Protein AF-A0A7M3ZG37-F1 (afdb_monomer)

Solvent-accessible surface area (backbone atoms only — not comparable to full-atom values): 33405 Å² total; per-residue (Å²): 133,87,87,69,55,75,69,50,52,61,62,51,55,58,73,56,92,77,88,82,89,72,66,91,90,73,46,63,70,58,38,52,31,49,32,54,51,47,47,40,56,38,52,80,35,40,46,64,75,76,45,69,84,52,91,67,77,78,78,90,69,91,80,76,46,94,49,56,78,90,43,30,73,52,75,81,70,50,61,30,46,54,47,62,26,38,39,34,35,22,90,36,67,64,54,15,50,52,49,50,50,52,34,50,55,52,52,69,24,54,28,39,52,84,62,56,94,82,48,82,69,52,41,59,40,86,74,42,87,31,64,25,40,47,46,45,50,58,48,42,45,78,71,24,50,55,25,23,61,67,59,46,50,48,61,67,32,63,89,47,40,88,82,47,53,89,64,89,53,84,43,73,55,54,78,83,51,51,65,55,48,52,53,49,20,52,54,49,60,71,64,47,82,48,55,65,50,28,50,77,53,42,41,84,65,67,41,64,60,31,53,52,28,45,54,50,41,20,61,76,54,76,29,62,69,52,33,46,57,52,52,50,56,43,63,77,38,43,70,58,54,52,49,50,54,49,52,52,39,56,46,17,56,75,70,74,50,80,51,89,81,79,60,61,56,66,64,64,59,57,53,48,63,62,37,74,87,44,51,89,54,44,57,65,52,48,53,54,45,45,53,37,45,35,56,36,44,46,55,43,60,81,42,30,79,74,34,28,56,76,42,37,79,90,52,72,47,7,31,43,50,38,47,45,48,63,45,70,47,78,79,60,89,51,71,64,54,38,31,35,50,53,38,51,47,52,57,48,44,31,36,74,76,34,66,78,46,86,73,46,70,36,24,70,76,32,40,71,76,64,70,88,57,41,74,88,51,45,54,33,52,59,55,78,86,73,69,74,55,78,91,50,46,66,60,48,53,52,40,40,51,54,18,23,50,31,22,46,53,46,32,51,51,45,53,28,86,90,45,22,38,58,48,53,52,49,8,55,50,42,41,59,50,62,64,82,77,80,75,86,28,52,72,95,40,68,87,80,47,54,46,73,41,53,85,68,80,70,92,63,83,77,91,50,46,73,38,62,26,51,68,35,51,30,41,50,53,34,28,51,52,48,34,51,54,48,38,48,30,25,34,52,40,56,30,53,75,68,32,28,38,51,70,66,57,50,51,51,42,39,32,33,57,56,58,55,28,53,35,76,80,47,51,87,74,46,56,69,70,30,38,52,30,23,52,50,41,71,94,49,50,65,56,60,59,26,55,53,51,19,49,59,69,27,68,90,38,66,72,62,33,51,50,52,49,52,50,52,52,49,36,53,53,58,45,37,44,53,60,46,82,47,67,49,68,61,88,76,54,52,74,63,57,54,38,61,75,44,80

Secondary structure (DSSP, 8-state):
-----HHHHHTT-SSS-------TTS-HHHHHHHHHHHHHH-SSSHHHHHSPPP--PPPSSTTS-SS-GGGS--GGG--S--GGGEEEE-SSHHHHHHHHHHHHHHHHHEESSPPPTT-SS-EE-TT-S-HHHHHHHHHHHTTS-EE-HHHHHHHHHGGGGGGT-SS---EEPPTTTHHHHHHHHHHHHHH--SHHHHHHTT--S-HHHHHHHHHHHHHHTTSHHHHHHHHHHHHHTHHHHHHHHHHHHHHHHHTT----SSSPPPHHHHHHHHHTTTHHHHHHHHHHHHHHHHHHHHHHHTTHHHHTGGG-SS-S--HHHHHHHHHHSPPPSSHHHHHHHHHHHHHHHS-HHHHTSSS---STTSSPPPGGGSTT----S--TTT---GGGHHHHHHHHHHHHHHHHHHHHHHT-TTTHHHHHHHHHHHHHH---PPPSS----TTT--EEE-SSPPSSPPSS-EEE-HHHHHHHHHHHHHHHHHHHHHHHHHHHHTTEE-HHHHHHHHHHHTTSS--GGGTTTS-HHHHHHHH---S-TT--HHHHHHHHHTTT-HHHHHHHHHHHHHHHHHHHH--EEEESSGGG--HHHHHHHH-

pLDDT: mean 87.91, std 7.88, range [43.97, 98.12]

Structure (mmCIF, N/CA/C/O backbone):
data_AF-A0A7M3ZG37-F1
#
_entry.id   AF-A0A7M3ZG37-F1
#
loop_
_atom_site.group_PDB
_atom_site.id
_atom_site.type_symbol
_atom_site.label_atom_id
_atom_site.label_alt_id
_atom_site.label_comp_id
_atom_site.label_asym_id
_atom_site.label_entity_id
_atom_site.label_seq_id
_atom_site.pdbx_PDB_ins_code
_atom_site.Cartn_x
_atom_site.Cartn_y
_atom_site.Cartn_z
_atom_site.occupancy
_atom_site.B_iso_or_equiv
_atom_site.auth_seq_id
_atom_site.auth_comp_id
_atom_site.auth_asym_id
_atom_site.auth_atom_id
_atom_site.pdbx_PDB_model_num
ATOM 1 N N . MET A 1 1 ? -33.893 25.741 6.995 1.00 56.59 1 MET A N 1
ATOM 2 C CA . MET A 1 1 ? -33.712 24.359 6.493 1.00 56.59 1 MET A CA 1
ATOM 3 C C . MET A 1 1 ? -32.680 24.398 5.372 1.00 56.59 1 MET A C 1
ATOM 5 O O . MET A 1 1 ? -32.785 25.277 4.524 1.00 56.59 1 MET A O 1
ATOM 9 N N . ILE A 1 2 ? -31.647 23.551 5.401 1.00 70.06 2 ILE A N 1
ATOM 10 C CA . ILE A 1 2 ? -30.612 23.560 4.354 1.00 70.06 2 ILE A CA 1
ATOM 11 C C . ILE A 1 2 ? -31.148 22.872 3.106 1.00 70.06 2 ILE A C 1
ATOM 13 O O . ILE A 1 2 ? -31.664 21.760 3.182 1.00 70.06 2 ILE A O 1
ATOM 17 N N . SER A 1 3 ? -31.024 23.539 1.962 1.00 81.94 3 SER A N 1
ATOM 18 C CA . SER A 1 3 ? -31.365 22.944 0.675 1.00 81.94 3 SER A CA 1
ATOM 19 C C . SER A 1 3 ? -30.200 22.087 0.191 1.00 81.94 3 SER A C 1
ATOM 21 O O . SER A 1 3 ? -29.146 22.613 -0.162 1.00 81.94 3 SER A O 1
ATOM 23 N N . PHE A 1 4 ? -30.385 20.768 0.194 1.00 89.94 4 PHE A N 1
ATOM 24 C CA . PHE A 1 4 ? -29.430 19.830 -0.391 1.00 89.94 4 PHE A CA 1
ATOM 25 C C . PHE A 1 4 ? -29.722 19.615 -1.874 1.00 89.94 4 PHE A C 1
ATOM 27 O O . PHE A 1 4 ? -30.882 19.408 -2.262 1.00 89.94 4 PHE A O 1
ATOM 34 N N . ASN A 1 5 ? -28.666 19.603 -2.688 1.00 91.50 5 ASN A N 1
ATOM 35 C CA . ASN A 1 5 ? -28.749 19.188 -4.086 1.00 91.50 5 ASN A CA 1
ATOM 36 C C . ASN A 1 5 ? -28.968 17.663 -4.202 1.00 91.50 5 ASN A C 1
ATOM 38 O O . ASN A 1 5 ? -28.942 16.936 -3.206 1.00 91.50 5 ASN A O 1
ATOM 42 N N . ARG A 1 6 ? -29.200 17.163 -5.422 1.00 91.69 6 ARG A N 1
ATOM 43 C CA . ARG A 1 6 ? -29.490 15.738 -5.657 1.00 91.69 6 ARG A CA 1
ATOM 44 C C . ARG A 1 6 ? -28.386 14.819 -5.120 1.00 91.69 6 ARG A C 1
ATOM 46 O O . ARG A 1 6 ? -28.698 13.883 -4.393 1.00 91.69 6 ARG A O 1
ATOM 53 N N . SER A 1 7 ? -27.125 15.102 -5.434 1.00 89.94 7 SER A N 1
ATOM 54 C CA . SER A 1 7 ? -25.982 14.283 -5.008 1.00 89.94 7 SER A CA 1
ATOM 55 C C . SER A 1 7 ? -25.798 14.299 -3.488 1.00 89.94 7 SER A C 1
ATOM 57 O O . SER A 1 7 ? -25.598 13.258 -2.873 1.00 89.94 7 SER A O 1
ATOM 59 N N . GLN A 1 8 ? -25.961 15.461 -2.855 1.00 92.62 8 GLN A N 1
ATOM 60 C CA . GLN A 1 8 ? -25.892 15.604 -1.402 1.00 92.62 8 GLN A CA 1
ATOM 61 C C . GLN A 1 8 ? -27.001 14.815 -0.696 1.00 92.62 8 GLN A C 1
ATOM 63 O O . GLN A 1 8 ? -26.736 14.199 0.329 1.00 92.62 8 GLN A O 1
ATOM 68 N N . ARG A 1 9 ? -28.223 14.776 -1.253 1.00 92.06 9 ARG A N 1
ATOM 69 C CA . ARG A 1 9 ? -29.318 13.944 -0.718 1.00 92.06 9 ARG A CA 1
ATOM 70 C C . ARG A 1 9 ? -29.005 12.454 -0.809 1.00 92.06 9 ARG A C 1
ATOM 72 O O . ARG A 1 9 ? -29.291 11.733 0.138 1.00 92.06 9 ARG A O 1
ATOM 79 N N . LEU A 1 10 ? -28.401 12.002 -1.911 1.00 91.44 10 LEU A N 1
ATOM 80 C CA . LEU A 1 10 ? -27.953 10.610 -2.044 1.00 91.44 10 LEU A CA 1
ATOM 81 C C . LEU A 1 10 ? -26.909 10.257 -0.975 1.00 91.44 10 LEU A C 1
ATOM 83 O O . LEU A 1 10 ? -26.965 9.174 -0.402 1.00 91.44 10 LEU A O 1
ATOM 87 N N . GLY A 1 11 ? -26.031 11.202 -0.627 1.00 91.75 11 GLY A N 1
ATOM 88 C CA . GLY A 1 11 ? -25.061 11.042 0.458 1.00 91.75 11 GLY A CA 1
ATOM 89 C C . GLY A 1 11 ? -25.662 10.879 1.861 1.00 91.75 11 GLY A C 1
ATOM 90 O O . GLY A 1 11 ? -24.942 10.456 2.764 1.00 91.75 11 GLY A O 1
ATOM 91 N N . LEU A 1 12 ? -26.956 11.162 2.057 1.00 94.06 12 LEU A N 1
ATOM 92 C CA . LEU A 1 12 ? -27.663 10.971 3.331 1.00 94.06 12 LEU A CA 1
ATOM 93 C C . LEU A 1 12 ? -28.328 9.592 3.465 1.00 94.06 12 LEU A C 1
ATOM 95 O O . LEU A 1 12 ? -28.906 9.309 4.511 1.00 94.06 12 LEU A O 1
ATOM 99 N N . ASN A 1 13 ? -28.272 8.742 2.435 1.00 94.00 13 ASN A N 1
ATOM 100 C CA . ASN A 1 13 ? -28.858 7.405 2.492 1.00 94.00 13 ASN A CA 1
ATOM 101 C C . ASN A 1 13 ? -28.110 6.525 3.516 1.00 94.00 13 ASN A C 1
ATOM 103 O O . ASN A 1 13 ? -26.898 6.329 3.410 1.00 94.00 13 ASN A O 1
ATOM 107 N N . LEU A 1 14 ? -28.844 6.008 4.507 1.00 95.25 14 LEU A N 1
ATOM 108 C CA . LEU A 1 14 ? -28.318 5.196 5.611 1.00 95.25 14 LEU A CA 1
ATOM 109 C C . LEU A 1 14 ? -28.400 3.684 5.350 1.00 95.25 14 LEU A C 1
ATOM 111 O O . LEU A 1 14 ? -27.894 2.898 6.152 1.00 95.25 14 LEU A O 1
ATOM 115 N N . ASP A 1 15 ? -29.014 3.270 4.241 1.00 92.94 15 ASP A N 1
ATOM 116 C CA . ASP A 1 15 ? -29.250 1.860 3.923 1.00 92.94 15 ASP A CA 1
ATOM 117 C C . ASP A 1 15 ? -28.077 1.202 3.189 1.00 92.94 15 ASP A C 1
ATOM 119 O O . ASP A 1 15 ? -28.084 -0.002 2.940 1.00 92.94 15 ASP A O 1
ATOM 123 N N . GLN A 1 16 ? -27.053 1.981 2.833 1.00 90.62 16 GLN A N 1
ATOM 124 C CA . GLN A 1 16 ? -25.923 1.533 2.023 1.00 90.62 16 GLN A CA 1
ATOM 125 C C . GLN A 1 16 ? -24.602 2.136 2.511 1.00 90.62 16 GLN A C 1
ATOM 127 O O . GLN A 1 16 ? -24.562 3.231 3.084 1.00 90.62 16 GLN A O 1
ATOM 132 N N . HIS A 1 17 ? -23.508 1.424 2.236 1.00 91.12 17 HIS A N 1
ATOM 133 C CA . HIS A 1 17 ? -22.162 1.991 2.282 1.00 91.12 17 HIS A CA 1
ATOM 134 C C . HIS A 1 17 ? -21.998 2.940 1.091 1.00 91.12 17 HIS A C 1
ATOM 136 O O . HIS A 1 17 ? -22.371 2.588 -0.025 1.00 91.12 17 HIS A O 1
ATOM 142 N N . ILE A 1 18 ? -21.498 4.154 1.328 1.00 93.00 18 ILE A N 1
ATOM 143 C CA . ILE A 1 18 ? -21.415 5.195 0.295 1.00 93.00 18 ILE A CA 1
ATOM 144 C C . ILE A 1 18 ? -20.002 5.756 0.266 1.00 93.00 18 ILE A C 1
ATOM 146 O O . ILE A 1 18 ? -19.542 6.303 1.266 1.00 93.00 18 ILE A O 1
ATOM 150 N N . ALA A 1 19 ? -19.359 5.667 -0.896 1.00 91.75 19 ALA A N 1
ATOM 151 C CA . ALA A 1 19 ? -18.183 6.459 -1.223 1.00 91.75 19 ALA A CA 1
ATOM 152 C C . ALA A 1 19 ? -18.646 7.787 -1.839 1.00 91.75 19 ALA A C 1
ATOM 154 O O . ALA A 1 19 ? -19.431 7.796 -2.790 1.00 91.75 19 ALA A O 1
ATOM 155 N N . LEU A 1 20 ? -18.207 8.909 -1.267 1.00 88.25 20 LEU A N 1
ATOM 156 C CA . LEU A 1 20 ? -18.528 10.248 -1.758 1.00 88.25 20 LEU A CA 1
ATOM 157 C C . LEU A 1 20 ? -17.284 10.873 -2.379 1.00 88.25 20 LEU A C 1
ATOM 159 O O . LEU A 1 20 ? -16.418 11.356 -1.656 1.00 88.25 20 LEU A O 1
ATOM 163 N N . ASP A 1 21 ? -17.240 10.907 -3.708 1.00 88.75 21 ASP A N 1
ATOM 164 C CA . ASP A 1 21 ? -16.275 11.723 -4.440 1.00 88.75 21 ASP A CA 1
ATOM 165 C C . ASP A 1 21 ? -16.828 13.148 -4.602 1.00 88.75 21 ASP A C 1
ATOM 167 O O . ASP A 1 21 ? -17.949 13.360 -5.081 1.00 88.75 21 ASP A O 1
ATOM 171 N N . ALA A 1 22 ? -16.081 14.130 -4.104 1.00 84.50 22 ALA A N 1
ATOM 172 C CA . ALA A 1 22 ? -16.545 15.497 -3.947 1.00 84.50 22 ALA A CA 1
ATOM 173 C C . ALA A 1 22 ? -15.385 16.491 -4.083 1.00 84.50 22 ALA A C 1
ATOM 175 O O . ALA A 1 22 ? -14.499 16.552 -3.234 1.00 84.50 22 ALA A O 1
ATOM 176 N N . GLY A 1 23 ? -15.441 17.344 -5.112 1.00 84.38 23 GLY A N 1
ATOM 177 C CA . GLY A 1 23 ? -14.475 18.429 -5.294 1.00 84.38 23 GLY A CA 1
ATOM 178 C C . GLY A 1 23 ? -14.526 19.488 -4.183 1.00 84.38 23 GLY A C 1
ATOM 179 O O . GLY A 1 23 ? -15.478 19.565 -3.394 1.00 84.38 23 GLY A O 1
ATOM 180 N N . ALA A 1 24 ? -13.513 20.353 -4.140 1.00 83.62 24 ALA A N 1
ATOM 181 C CA . ALA A 1 24 ? -13.413 21.418 -3.144 1.00 83.62 24 ALA A CA 1
ATOM 182 C C . ALA A 1 24 ? -14.661 22.326 -3.127 1.00 83.62 24 ALA A C 1
ATOM 184 O O . ALA A 1 24 ? -15.194 22.713 -4.165 1.00 83.62 24 ALA A O 1
ATOM 185 N N . GLY A 1 25 ? -15.144 22.672 -1.929 1.00 84.81 25 GLY A N 1
ATOM 186 C CA . GLY A 1 25 ? -16.270 23.601 -1.748 1.00 84.81 25 GLY A CA 1
ATOM 187 C C . GLY A 1 25 ? -17.667 23.039 -2.059 1.00 84.81 25 GLY A C 1
ATOM 188 O O . GLY A 1 25 ? -18.655 23.748 -1.893 1.00 84.81 25 GLY A O 1
ATOM 189 N N . THR A 1 26 ? -17.796 21.764 -2.434 1.00 86.69 26 THR A N 1
ATOM 190 C CA . THR A 1 26 ? -19.088 21.128 -2.785 1.00 86.69 26 THR A CA 1
ATOM 191 C C . THR A 1 26 ? -19.974 20.770 -1.580 1.00 86.69 26 THR A C 1
ATOM 193 O O . THR A 1 26 ? -21.114 20.322 -1.735 1.00 86.69 26 THR A O 1
ATOM 196 N N . GLY A 1 27 ? -19.479 20.985 -0.357 1.00 88.50 27 GLY A N 1
ATOM 197 C CA . GLY A 1 27 ? -20.230 20.767 0.879 1.00 88.50 27 GLY A CA 1
ATOM 198 C C . GLY A 1 27 ? -20.111 19.364 1.485 1.00 88.50 27 GLY A C 1
ATOM 199 O O . GLY A 1 27 ? -20.964 19.021 2.304 1.00 88.50 27 GLY A O 1
ATOM 200 N N . LYS A 1 28 ? -19.065 18.587 1.152 1.00 91.12 28 LYS A N 1
ATOM 201 C CA . LYS A 1 28 ? -18.754 17.255 1.727 1.00 91.12 28 LYS A CA 1
ATOM 202 C C . LYS A 1 28 ? -18.968 17.196 3.246 1.00 91.12 28 LYS A C 1
ATOM 204 O O . LYS A 1 28 ? -19.822 16.457 3.729 1.00 91.12 28 LYS A O 1
ATOM 209 N N . THR A 1 29 ? -18.305 18.076 3.995 1.00 90.31 29 THR A N 1
ATOM 210 C CA . THR A 1 29 ? -18.394 18.131 5.466 1.00 90.31 29 THR A CA 1
ATOM 211 C C . THR A 1 29 ? -19.809 18.437 5.969 1.00 90.31 29 THR A C 1
ATOM 213 O O . THR A 1 29 ? -20.201 17.999 7.049 1.00 90.31 29 THR A O 1
ATOM 216 N N . THR A 1 30 ? -20.614 19.170 5.190 1.00 92.00 30 THR A N 1
ATOM 217 C CA . THR A 1 30 ? -22.017 19.441 5.542 1.00 92.00 30 THR A CA 1
ATOM 218 C C . THR A 1 30 ? -22.865 18.181 5.401 1.00 92.00 30 THR A C 1
ATOM 220 O O . THR A 1 30 ? -23.684 17.912 6.277 1.00 92.00 30 THR A O 1
ATOM 223 N N . VAL A 1 31 ? -22.651 17.400 4.337 1.00 94.06 31 VAL A N 1
ATOM 224 C CA . VAL A 1 31 ? -23.321 16.106 4.137 1.00 94.06 31 VAL A CA 1
ATOM 225 C C . VAL A 1 31 ? -22.916 15.121 5.228 1.00 94.06 31 VAL A C 1
ATOM 227 O O . VAL A 1 31 ? -23.788 14.474 5.792 1.00 94.06 31 VAL A O 1
ATOM 230 N N . MET A 1 32 ? -21.633 15.056 5.593 1.00 94.38 32 MET A N 1
ATOM 231 C CA . MET A 1 32 ? -21.151 14.191 6.677 1.00 94.38 32 MET A CA 1
ATOM 232 C C . MET A 1 32 ? -21.800 14.525 8.025 1.00 94.38 32 MET A C 1
ATOM 234 O O . MET A 1 32 ? -22.313 13.634 8.698 1.00 94.38 32 MET A O 1
ATOM 238 N N . ALA A 1 33 ? -21.819 15.808 8.407 1.00 95.69 33 ALA A N 1
ATOM 239 C CA . ALA A 1 33 ? -22.434 16.245 9.660 1.00 95.69 33 ALA A CA 1
ATOM 240 C C . ALA A 1 33 ? -23.943 15.961 9.685 1.00 95.69 33 ALA A C 1
ATOM 242 O O . ALA A 1 33 ? -24.477 15.523 10.702 1.00 95.69 33 ALA A O 1
ATOM 243 N N . GLU A 1 34 ? -24.632 16.184 8.564 1.00 95.38 34 GLU A N 1
ATOM 244 C CA . GLU A 1 34 ? -26.054 15.874 8.449 1.00 95.38 34 GLU A CA 1
ATOM 245 C C . GLU A 1 34 ? -26.300 14.363 8.508 1.00 95.38 34 GLU A C 1
ATOM 247 O O . GLU A 1 34 ? -27.157 13.921 9.265 1.00 95.38 34 GLU A O 1
ATOM 252 N N . ARG A 1 35 ? -25.512 13.552 7.793 1.00 95.56 35 ARG A N 1
ATOM 253 C CA . ARG A 1 35 ? -25.604 12.087 7.823 1.00 95.56 35 ARG A CA 1
ATOM 254 C C . ARG A 1 35 ? -25.393 11.536 9.233 1.00 95.56 35 ARG A C 1
ATOM 256 O O . ARG A 1 35 ? -26.137 10.651 9.647 1.00 95.56 35 ARG A O 1
ATOM 263 N N . TYR A 1 36 ? -24.448 12.092 9.995 1.00 97.44 36 TYR A N 1
ATOM 264 C CA . TYR A 1 36 ? -24.253 11.751 11.408 1.00 97.44 36 TYR A CA 1
ATOM 265 C C . TYR A 1 36 ? -25.541 11.977 12.216 1.00 97.44 36 TYR A C 1
ATOM 267 O O . TYR A 1 36 ? -25.983 11.099 12.950 1.00 97.44 36 TYR A O 1
ATOM 275 N N . VAL A 1 37 ? -26.200 13.128 12.043 1.00 96.56 37 VAL A N 1
ATOM 276 C CA . VAL A 1 37 ? -27.478 13.424 12.714 1.00 96.56 37 VAL A CA 1
ATOM 277 C C . VAL A 1 37 ? -28.597 12.496 12.237 1.00 96.56 37 VAL A C 1
ATOM 279 O O . VAL A 1 37 ? -29.398 12.042 13.053 1.00 96.56 37 VAL A O 1
ATOM 282 N N . GLN A 1 38 ? -28.637 12.141 10.951 1.00 95.56 38 GLN A N 1
ATOM 283 C CA . GLN A 1 38 ? -29.609 11.171 10.441 1.00 95.56 38 GLN A CA 1
ATOM 284 C C . GLN A 1 38 ? -29.424 9.785 11.080 1.00 95.56 38 GLN A C 1
ATOM 286 O O . GLN A 1 38 ? -30.428 9.159 11.424 1.00 95.56 38 GLN A O 1
ATOM 291 N N . HIS A 1 39 ? -28.185 9.337 11.316 1.00 96.81 39 HIS A N 1
ATOM 292 C CA . HIS A 1 39 ? -27.902 8.108 12.069 1.00 96.81 39 HIS A CA 1
ATOM 293 C C . HIS A 1 39 ? -28.422 8.167 13.516 1.00 96.81 39 HIS A C 1
ATOM 295 O O . HIS A 1 39 ? -28.897 7.152 14.031 1.00 96.81 39 HIS A O 1
ATOM 301 N N . LEU A 1 40 ? -28.380 9.338 14.165 1.00 96.06 40 LEU A N 1
ATOM 302 C CA . LEU A 1 40 ? -28.922 9.505 15.517 1.00 96.06 40 LEU A CA 1
ATOM 303 C C . LEU A 1 40 ? -30.449 9.387 15.547 1.00 96.06 40 LEU A C 1
ATOM 305 O O . LEU A 1 40 ? -30.996 8.755 16.445 1.00 96.06 40 LEU A O 1
ATOM 309 N N . LEU A 1 41 ? -31.139 10.007 14.587 1.00 94.94 41 LEU A N 1
ATOM 310 C CA . LEU A 1 41 ? -32.597 10.176 14.626 1.00 94.94 41 LEU A CA 1
ATOM 311 C C . LEU A 1 41 ? -33.376 9.042 13.946 1.00 94.94 41 LEU A C 1
ATOM 313 O O . LEU A 1 41 ? -34.535 8.801 14.286 1.00 94.94 41 LEU A O 1
ATOM 317 N N . SER A 1 42 ? -32.784 8.360 12.965 1.00 94.38 42 SER A N 1
ATOM 318 C CA . SER A 1 42 ? -33.493 7.356 12.163 1.00 94.38 42 SER A CA 1
ATOM 319 C C . SER A 1 42 ? -33.547 6.014 12.885 1.00 94.38 42 SER A C 1
ATOM 321 O O . SER A 1 42 ? -32.524 5.372 13.110 1.00 94.38 42 SER A O 1
ATOM 323 N N . ALA A 1 43 ? -34.756 5.576 13.234 1.00 91.88 43 ALA A N 1
ATOM 324 C CA . ALA A 1 43 ? -34.993 4.255 13.818 1.00 91.88 43 ALA A CA 1
ATOM 325 C C . ALA A 1 43 ? -34.751 3.119 12.808 1.00 91.88 43 ALA A C 1
ATOM 327 O O . ALA A 1 43 ? -34.263 2.048 13.166 1.00 91.88 43 ALA A O 1
ATOM 328 N N . GLU A 1 44 ? -35.080 3.376 11.544 1.00 92.56 44 GLU A N 1
ATOM 329 C CA . GLU A 1 44 ? -34.953 2.434 10.436 1.00 92.56 44 GLU A CA 1
ATOM 330 C C . GLU A 1 44 ? -33.727 2.830 9.613 1.00 92.56 44 GLU A C 1
ATOM 332 O O . GLU A 1 44 ? -33.708 3.878 8.971 1.00 92.56 44 GLU A O 1
ATOM 337 N N . GLN A 1 45 ? -32.665 2.038 9.721 1.00 94.12 45 GLN A N 1
ATOM 338 C CA . GLN A 1 45 ? -31.421 2.200 8.971 1.00 94.12 45 GLN A CA 1
ATOM 339 C C . GLN A 1 45 ? -30.698 0.855 8.934 1.00 94.12 45 GLN A C 1
ATOM 341 O O . GLN A 1 45 ? -30.846 0.045 9.852 1.00 94.12 45 GLN A O 1
ATOM 346 N N . ARG A 1 46 ? -29.843 0.614 7.937 1.00 94.19 46 ARG A N 1
ATOM 347 C CA . ARG A 1 46 ? -29.108 -0.661 7.823 1.00 94.19 46 ARG A CA 1
ATOM 348 C C . ARG A 1 46 ? -28.434 -1.097 9.130 1.00 94.19 46 ARG A C 1
ATOM 350 O O . ARG A 1 46 ? -28.523 -2.264 9.502 1.00 94.19 46 ARG A O 1
ATOM 357 N N . ALA A 1 47 ? -27.791 -0.172 9.845 1.00 92.62 47 ALA A N 1
ATOM 358 C CA . ALA A 1 47 ? -27.103 -0.473 11.100 1.00 92.62 47 ALA A CA 1
ATOM 359 C C . ALA A 1 47 ? -28.044 -1.023 12.190 1.00 92.62 47 ALA A C 1
ATOM 361 O O . ALA A 1 47 ? -27.636 -1.909 12.941 1.00 92.62 47 ALA A O 1
ATOM 362 N N . THR A 1 48 ? -29.295 -0.543 12.269 1.00 92.25 48 THR A N 1
ATOM 363 C CA . THR A 1 48 ? -30.269 -1.002 13.274 1.00 92.25 48 THR A CA 1
ATOM 364 C C . THR A 1 48 ? -30.829 -2.387 12.975 1.00 92.25 48 THR A C 1
ATOM 366 O O . THR A 1 48 ? -31.154 -3.105 13.917 1.00 92.25 48 THR A O 1
ATOM 369 N N . TYR A 1 49 ? -30.875 -2.781 11.700 1.00 91.94 49 TYR A N 1
ATOM 370 C CA . TYR A 1 49 ? -31.362 -4.094 11.268 1.00 91.94 49 TYR A CA 1
ATOM 371 C C . TYR A 1 49 ? -30.280 -5.175 11.214 1.00 91.94 49 TYR A C 1
ATOM 373 O O . TYR A 1 49 ? -30.558 -6.329 11.527 1.00 91.94 49 TYR A O 1
ATOM 381 N N . VAL A 1 50 ? -29.065 -4.824 10.785 1.00 90.94 50 VAL A N 1
ATOM 382 C CA . VAL A 1 50 ? -28.003 -5.806 10.497 1.00 90.94 50 VAL A CA 1
ATOM 383 C C . VAL A 1 50 ? -27.114 -6.068 11.711 1.00 90.94 50 VAL A C 1
ATOM 385 O O . VAL A 1 50 ? -26.621 -7.181 11.877 1.00 90.94 50 VAL A O 1
ATOM 388 N N . LEU A 1 51 ? -26.888 -5.059 12.557 1.00 88.81 51 LEU A N 1
ATOM 389 C CA . LEU A 1 51 ? -25.950 -5.161 13.676 1.00 88.81 51 LEU A CA 1
ATOM 390 C C . LEU A 1 51 ? -26.692 -5.328 15.006 1.00 88.81 51 LEU A C 1
ATOM 392 O O . LEU A 1 51 ? -27.673 -4.610 15.237 1.00 88.81 51 LEU A O 1
ATOM 396 N N . PRO A 1 52 ? -26.208 -6.194 15.915 1.00 85.50 52 PRO A N 1
ATOM 397 C CA . PRO A 1 52 ? -26.786 -6.317 17.246 1.00 85.50 52 PRO A CA 1
ATOM 398 C C . PRO A 1 52 ? -26.645 -4.993 18.021 1.00 85.50 52 PRO A C 1
ATOM 400 O O . PRO A 1 52 ? -25.648 -4.285 17.852 1.00 85.50 52 PRO A O 1
ATOM 403 N N . PRO A 1 53 ? -27.623 -4.625 18.867 1.00 80.19 53 PRO A N 1
ATOM 404 C CA . PRO A 1 53 ? -27.506 -3.438 19.703 1.00 80.19 53 PRO A CA 1
ATOM 405 C C . PRO A 1 53 ? -26.453 -3.654 20.808 1.00 80.19 53 PRO A C 1
ATOM 407 O O . PRO A 1 53 ? -26.439 -4.722 21.429 1.00 80.19 53 PRO A O 1
ATOM 410 N N . PRO A 1 54 ? -25.589 -2.664 21.098 1.00 83.00 54 PRO A N 1
ATOM 411 C CA . PRO A 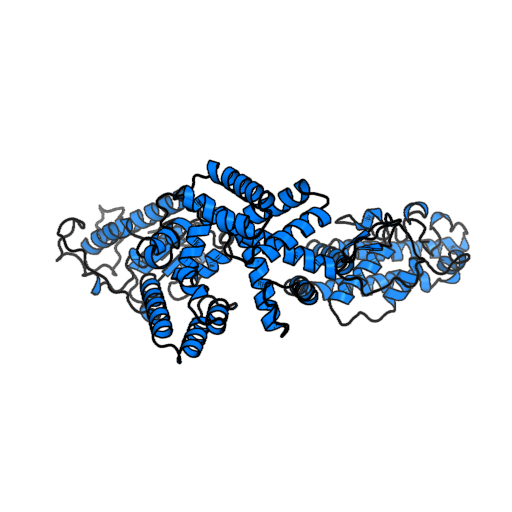1 54 ? -24.668 -2.741 22.221 1.00 83.00 54 PRO A CA 1
ATOM 412 C C . PRO A 1 54 ? -25.417 -2.653 23.549 1.00 83.00 54 PRO A C 1
ATOM 414 O O . PRO A 1 54 ? -26.542 -2.156 23.641 1.00 83.00 54 PRO A O 1
ATOM 417 N N . ILE A 1 55 ? -24.743 -3.078 24.615 1.00 80.44 55 ILE A N 1
ATOM 418 C CA . ILE A 1 55 ? -25.221 -2.871 25.981 1.00 80.44 55 ILE A CA 1
ATOM 419 C C . ILE A 1 55 ? -25.077 -1.381 26.312 1.00 80.44 55 ILE A C 1
ATOM 421 O O . ILE A 1 55 ? -23.969 -0.888 26.524 1.00 80.44 55 ILE A O 1
ATOM 425 N N . ARG A 1 56 ? -26.197 -0.654 26.376 1.00 85.62 56 ARG A N 1
ATOM 426 C CA . ARG A 1 56 ? -26.213 0.768 26.741 1.00 85.62 56 ARG A CA 1
ATOM 427 C C . ARG A 1 56 ? -26.355 0.903 28.255 1.00 85.62 56 ARG A C 1
ATOM 429 O O . ARG A 1 56 ? -27.416 0.663 28.828 1.00 85.62 56 ARG A O 1
ATOM 436 N N . GLN A 1 57 ? -25.267 1.278 28.918 1.00 74.56 57 GLN A N 1
ATOM 437 C CA . GLN A 1 57 ? -25.275 1.530 30.358 1.00 74.56 57 GLN A CA 1
ATOM 438 C C . GLN A 1 57 ? -25.733 2.965 30.631 1.00 74.56 57 GLN A C 1
ATOM 440 O O . GLN A 1 57 ? -25.135 3.919 30.133 1.00 74.56 57 GLN A O 1
ATOM 445 N N . GLU A 1 58 ? -26.784 3.143 31.435 1.00 68.38 58 GLU A N 1
ATOM 446 C CA . GLU A 1 58 ? -27.127 4.483 31.911 1.00 68.38 58 GLU A CA 1
ATOM 447 C C . GLU A 1 58 ? -26.079 4.959 32.927 1.00 68.38 58 GLU A C 1
ATOM 449 O O . GLU A 1 58 ? -25.804 4.245 33.895 1.00 68.38 58 GLU A O 1
ATOM 454 N N . PRO A 1 59 ? -25.504 6.165 32.766 1.00 60.44 59 PRO A N 1
ATOM 455 C CA . PRO A 1 59 ? -24.556 6.688 33.738 1.00 60.44 59 PRO A CA 1
ATOM 456 C C . PRO A 1 59 ? -25.226 6.825 35.114 1.00 60.44 59 PRO A C 1
ATOM 458 O O . PRO A 1 59 ? -26.262 7.481 35.264 1.00 60.44 59 PRO A O 1
ATOM 461 N N . ILE A 1 60 ? -24.623 6.203 36.129 1.00 46.09 60 ILE A N 1
ATOM 462 C CA . ILE A 1 60 ? -25.075 6.266 37.521 1.00 46.09 60 ILE A CA 1
ATOM 463 C C . ILE A 1 60 ? -24.694 7.646 38.080 1.00 46.09 60 ILE A C 1
ATOM 465 O O . ILE A 1 60 ? -23.521 7.931 38.303 1.00 46.09 60 ILE A O 1
ATOM 469 N N . GLY A 1 61 ? -25.681 8.526 38.276 1.00 50.50 61 GLY A N 1
ATOM 470 C CA . GLY A 1 61 ? -25.497 9.842 38.906 1.00 50.50 61 GLY A CA 1
ATOM 471 C C . GLY A 1 61 ? -26.297 10.971 38.247 1.00 50.50 61 GLY A C 1
ATOM 472 O O . GLY A 1 61 ? -26.480 11.011 37.033 1.00 50.50 61 GLY A O 1
ATOM 473 N N . SER A 1 62 ? -26.779 11.918 39.055 1.00 43.97 62 SER A N 1
ATOM 474 C CA . SER A 1 62 ? -27.679 13.021 38.670 1.00 43.97 62 SER A CA 1
ATOM 475 C C . SER A 1 62 ? -27.005 14.218 37.970 1.00 43.97 62 SER A C 1
ATOM 477 O O . SER A 1 62 ? -27.651 15.243 37.786 1.00 43.97 62 SER A O 1
ATOM 479 N N . GLY A 1 63 ? -25.730 14.124 37.567 1.00 51.50 63 GLY A N 1
ATOM 480 C CA . GLY A 1 63 ? -24.918 15.314 37.259 1.00 51.50 63 GLY A CA 1
ATOM 481 C C . GLY A 1 63 ? -24.540 15.597 35.798 1.00 51.50 63 GLY A C 1
ATOM 482 O O . GLY A 1 63 ? -24.068 16.693 35.525 1.00 51.50 63 GLY A O 1
ATOM 483 N N . LYS A 1 64 ? -24.692 14.658 34.848 1.00 55.09 64 LYS A N 1
ATOM 484 C CA . LYS A 1 64 ? -24.136 14.833 33.479 1.00 55.09 64 LYS A CA 1
ATOM 485 C C . LYS A 1 64 ? -25.122 15.335 32.418 1.00 55.09 64 LYS A C 1
ATOM 487 O O . LYS A 1 64 ? -24.701 15.745 31.339 1.00 55.09 64 LYS A O 1
ATOM 492 N N . VAL A 1 65 ? -26.424 15.307 32.696 1.00 59.66 65 VAL A N 1
ATOM 493 C CA . VAL A 1 65 ? -27.467 15.731 31.749 1.00 59.66 65 VAL A CA 1
ATOM 494 C C . VAL A 1 65 ? -28.408 16.687 32.468 1.00 59.66 65 VAL A C 1
ATOM 496 O O . VAL A 1 65 ? -28.986 16.320 33.484 1.00 59.66 65 VAL A O 1
ATOM 499 N N . LEU A 1 66 ? -28.557 17.899 31.929 1.00 61.09 66 LEU A N 1
ATOM 500 C CA . LEU A 1 66 ? -29.359 18.977 32.527 1.00 61.09 66 LEU A CA 1
ATOM 501 C C . LEU A 1 66 ? -30.870 18.671 32.564 1.00 61.09 66 LEU A C 1
ATOM 503 O O . LEU A 1 66 ? -31.587 19.233 33.384 1.00 61.09 66 LEU A O 1
ATOM 507 N N . ALA A 1 67 ? -31.359 17.788 31.687 1.00 65.25 67 ALA A N 1
ATOM 508 C CA . ALA A 1 67 ? -32.766 17.396 31.621 1.00 65.25 67 ALA A CA 1
ATOM 509 C C . ALA A 1 67 ? -33.103 16.277 32.623 1.00 65.25 67 ALA A C 1
ATOM 511 O O . ALA A 1 67 ? -32.351 15.306 32.765 1.00 65.25 67 ALA A O 1
ATOM 512 N N . ALA A 1 68 ? -34.262 16.384 33.283 1.00 69.31 68 ALA A N 1
ATOM 513 C CA . ALA A 1 68 ? -34.738 15.369 34.220 1.00 69.31 68 ALA A CA 1
ATOM 514 C C . ALA A 1 68 ? -34.986 14.026 33.512 1.00 69.31 68 ALA A C 1
ATOM 516 O O . ALA A 1 68 ? -35.361 13.986 32.342 1.00 69.31 68 ALA A O 1
ATOM 517 N N . LYS A 1 69 ? -34.838 12.906 34.238 1.00 71.75 69 LYS A N 1
ATOM 518 C CA . LYS A 1 69 ? -35.026 11.551 33.677 1.00 71.75 69 LYS A CA 1
ATOM 519 C C . LYS A 1 69 ? -36.396 11.335 33.018 1.00 71.75 69 LYS A C 1
ATOM 521 O O . LYS A 1 69 ? -36.478 10.559 32.081 1.00 71.75 69 LYS A O 1
ATOM 526 N N . ARG A 1 70 ? -37.441 12.020 33.495 1.00 74.44 70 ARG A N 1
ATOM 527 C CA . ARG A 1 70 ? -38.807 11.961 32.941 1.00 74.44 70 ARG A CA 1
ATOM 528 C C . ARG A 1 70 ? -38.979 12.703 31.609 1.00 74.44 70 ARG A C 1
ATOM 530 O O . ARG A 1 70 ? -39.934 12.433 30.898 1.00 74.44 70 ARG A O 1
ATOM 537 N N . ASP A 1 71 ? -38.074 13.632 31.300 1.00 81.25 71 ASP A N 1
ATOM 538 C CA . ASP A 1 71 ? -38.172 14.535 30.146 1.00 81.25 71 ASP A CA 1
ATOM 539 C C . ASP A 1 71 ? -37.265 14.080 28.987 1.00 81.25 71 ASP A C 1
ATOM 541 O O . ASP A 1 71 ? -36.995 14.849 28.064 1.00 81.25 71 ASP A O 1
ATOM 545 N N . ARG A 1 72 ? -36.757 12.842 29.044 1.00 82.94 72 ARG A N 1
ATOM 546 C CA . ARG A 1 72 ? -35.879 12.237 28.037 1.00 82.94 72 ARG A CA 1
ATOM 547 C C . ARG A 1 72 ? -36.207 10.760 27.848 1.00 82.94 72 ARG A C 1
ATOM 549 O O . ARG A 1 72 ? -36.604 10.080 28.792 1.00 82.94 72 ARG A O 1
ATOM 556 N N . THR A 1 73 ? -35.963 10.259 26.649 1.00 86.81 73 THR A N 1
ATOM 557 C CA . THR A 1 73 ? -36.066 8.835 26.331 1.00 86.81 73 THR A CA 1
ATOM 558 C C . THR A 1 73 ? -34.931 8.065 27.025 1.00 86.81 73 THR A C 1
ATOM 560 O O . THR A 1 73 ? -33.777 8.498 26.949 1.00 86.81 73 THR A O 1
ATOM 563 N N . PRO A 1 74 ? -35.205 6.934 27.702 1.00 87.56 74 PRO A N 1
ATOM 564 C CA . PRO A 1 74 ? -34.157 6.066 28.241 1.00 87.56 74 PRO A CA 1
ATOM 565 C C . PRO A 1 74 ? -33.197 5.580 27.148 1.00 87.56 74 PRO A C 1
ATOM 567 O O . PRO A 1 74 ? -33.617 5.325 26.017 1.00 87.56 74 PRO A O 1
ATOM 570 N N . LEU A 1 75 ? -31.915 5.381 27.478 1.00 88.00 75 LEU A N 1
ATOM 571 C CA . LEU A 1 75 ? -30.904 4.997 26.472 1.00 88.00 75 LEU A CA 1
ATOM 572 C C . LEU A 1 75 ? -31.252 3.678 25.766 1.00 88.00 75 LEU A C 1
ATOM 574 O O . LEU A 1 75 ? -31.064 3.547 24.556 1.00 88.00 75 LEU A O 1
ATOM 578 N N . ASN A 1 76 ? -31.806 2.717 26.506 1.00 86.62 76 ASN A N 1
ATOM 579 C CA . ASN A 1 76 ? -32.227 1.418 25.975 1.00 86.62 76 ASN A CA 1
ATOM 580 C C . ASN A 1 76 ? -33.477 1.495 25.081 1.00 86.62 76 ASN A C 1
ATOM 582 O O . ASN A 1 76 ? -33.710 0.590 24.287 1.00 86.62 76 ASN A O 1
ATOM 586 N N . GLU A 1 77 ? -34.267 2.566 25.180 1.00 89.00 77 GLU A N 1
ATOM 587 C CA . GLU A 1 77 ? -35.481 2.770 24.377 1.00 89.00 77 GLU A CA 1
ATOM 588 C C . GLU A 1 77 ? -35.250 3.668 23.152 1.00 89.00 77 GLU A C 1
ATOM 590 O O . GLU A 1 77 ? -36.129 3.796 22.289 1.00 89.00 77 GLU A O 1
ATOM 595 N N . TRP A 1 78 ? -34.074 4.298 23.060 1.00 91.75 78 TRP A N 1
ATOM 596 C CA . TRP A 1 78 ? -33.690 5.113 21.914 1.00 91.75 78 TRP A CA 1
ATOM 597 C C . TRP A 1 78 ? -33.567 4.247 20.656 1.00 91.75 78 TRP A C 1
ATOM 599 O O . TRP A 1 78 ? -32.751 3.328 20.598 1.00 91.75 78 TRP A O 1
ATOM 609 N N . LYS A 1 79 ? -34.382 4.527 19.635 1.00 90.81 79 LYS A N 1
ATOM 610 C CA . LYS A 1 79 ? -34.471 3.662 18.446 1.00 90.81 79 LYS A CA 1
ATOM 611 C C . LYS A 1 79 ? -33.364 3.896 17.414 1.00 90.81 79 LYS A C 1
ATOM 613 O O . LYS A 1 79 ? -33.069 2.985 16.649 1.00 90.81 79 LYS A O 1
ATOM 618 N N . GLY A 1 80 ? -32.788 5.096 17.368 1.00 93.06 80 GLY A N 1
ATOM 619 C CA . GLY A 1 80 ? -31.650 5.392 16.499 1.00 93.06 80 GLY A CA 1
ATOM 620 C C . GLY A 1 80 ? -30.315 4.988 17.125 1.00 93.06 80 GLY A C 1
ATOM 621 O O . GLY A 1 80 ? -30.265 4.293 18.150 1.00 93.06 80 GLY A O 1
ATOM 622 N N . LEU A 1 81 ? -29.219 5.449 16.521 1.00 95.00 81 LEU A N 1
ATOM 623 C CA . LEU A 1 81 ? -27.890 5.290 17.107 1.00 95.00 81 LEU A CA 1
ATOM 624 C C . LEU A 1 81 ? -27.642 6.342 18.195 1.00 95.00 81 LEU A C 1
ATOM 626 O O . LEU A 1 81 ? -28.201 7.440 18.160 1.00 95.00 81 LEU A O 1
ATOM 630 N N . LEU A 1 82 ? -26.803 6.009 19.172 1.00 94.75 82 LEU A N 1
ATOM 631 C CA . LEU A 1 82 ? -26.259 6.980 20.126 1.00 94.75 82 LEU A CA 1
ATOM 632 C C . LEU A 1 82 ? -24.934 7.558 19.601 1.00 94.75 82 LEU A C 1
ATOM 634 O O . LEU A 1 82 ? -24.245 6.881 18.842 1.00 94.75 82 LEU A O 1
ATOM 638 N N . PRO A 1 83 ? -24.510 8.766 20.029 1.00 95.38 83 PRO A N 1
ATOM 639 C CA . PRO A 1 83 ? -23.262 9.367 19.543 1.00 95.38 83 PRO A CA 1
ATOM 640 C C . PRO A 1 83 ? -22.017 8.485 19.730 1.00 95.38 83 PRO A C 1
ATOM 642 O O . PRO A 1 83 ? -21.126 8.478 18.892 1.00 95.38 83 PRO A O 1
ATOM 645 N N . GLN A 1 84 ? -21.977 7.688 20.799 1.00 92.88 84 GLN A N 1
ATOM 646 C CA . GLN A 1 84 ? -20.885 6.750 21.092 1.00 92.88 84 GLN A CA 1
ATOM 647 C C . GLN A 1 84 ? -20.839 5.543 20.137 1.00 92.88 84 GLN A C 1
ATOM 649 O O . GLN A 1 84 ? -19.823 4.858 20.078 1.00 92.88 84 GLN A O 1
ATOM 654 N N . GLU A 1 85 ? -21.927 5.285 19.406 1.00 94.81 85 GLU A N 1
ATOM 655 C CA . GLU A 1 85 ? -22.062 4.177 18.451 1.00 94.81 85 GLU A CA 1
ATOM 656 C C . GLU A 1 85 ? -21.663 4.585 17.022 1.00 94.81 85 GLU A C 1
ATOM 658 O O . GLU A 1 85 ? -21.640 3.736 16.128 1.00 94.81 85 GLU A O 1
ATOM 663 N N . ILE A 1 86 ? -21.375 5.872 16.789 1.00 96.50 86 ILE A N 1
ATOM 664 C CA . ILE A 1 86 ? -21.024 6.422 15.476 1.00 96.50 86 ILE A CA 1
ATOM 665 C C . ILE A 1 86 ? -19.602 6.973 15.525 1.00 96.50 86 ILE A C 1
ATOM 667 O O . ILE A 1 86 ? -19.332 7.951 16.225 1.00 96.50 86 ILE A O 1
ATOM 671 N N . VAL A 1 87 ? -18.726 6.384 14.719 1.00 96.50 87 VAL A N 1
ATOM 672 C CA . VAL A 1 87 ? -17.330 6.788 14.561 1.00 96.50 87 VAL A CA 1
ATOM 673 C C . VAL A 1 87 ? -17.213 7.783 13.414 1.00 96.50 87 VAL A C 1
ATOM 675 O O . VAL A 1 87 ? -17.671 7.516 12.303 1.00 96.50 87 VAL A O 1
ATOM 678 N N . ALA A 1 88 ? -16.603 8.936 13.677 1.00 96.81 88 ALA A N 1
ATOM 679 C CA . ALA A 1 88 ? -16.303 9.939 12.665 1.00 96.81 88 ALA A CA 1
ATOM 680 C C . ALA A 1 88 ? -14.797 10.238 12.648 1.00 96.81 88 ALA A C 1
ATOM 682 O O . ALA A 1 88 ? -14.264 10.840 13.580 1.00 96.81 88 ALA A O 1
ATOM 683 N N . ILE A 1 89 ? -14.120 9.822 11.581 1.00 95.75 89 ILE A N 1
ATOM 684 C CA . ILE A 1 89 ? -12.667 9.943 11.427 1.00 95.75 89 ILE A CA 1
ATOM 685 C C . ILE A 1 89 ? -12.356 11.079 10.459 1.00 95.75 89 ILE A C 1
ATOM 687 O O . ILE A 1 89 ? -13.010 11.229 9.429 1.00 95.75 89 ILE A O 1
ATOM 691 N N . THR A 1 90 ? -11.350 11.882 10.793 1.00 93.56 90 THR A N 1
ATOM 692 C CA . THR A 1 90 ? -10.825 12.953 9.934 1.00 93.56 90 THR A CA 1
ATOM 693 C C . THR A 1 90 ? -9.299 12.946 9.948 1.00 93.56 90 THR A C 1
ATOM 695 O O . THR A 1 90 ? -8.696 12.457 10.900 1.00 93.56 90 THR A O 1
ATOM 698 N N . PHE A 1 91 ? -8.661 13.547 8.942 1.00 88.56 91 PHE A N 1
ATOM 699 C CA . PHE A 1 91 ? -7.197 13.573 8.855 1.00 88.56 91 PHE A CA 1
ATOM 700 C C . PHE A 1 91 ? -6.521 14.393 9.972 1.00 88.56 91 PHE A C 1
ATOM 702 O O . PHE A 1 91 ? -5.431 14.063 10.425 1.00 88.56 91 PHE A O 1
ATOM 709 N N . THR A 1 92 ? -7.162 15.461 10.468 1.00 90.75 92 THR A N 1
ATOM 710 C CA . THR A 1 92 ? -6.555 16.350 11.477 1.00 90.75 92 THR A CA 1
ATOM 711 C C . THR A 1 92 ? -7.442 16.559 12.696 1.00 90.75 92 THR A C 1
ATOM 713 O O . THR A 1 92 ? -8.667 16.629 12.601 1.00 90.75 92 THR A O 1
ATOM 716 N N . ARG A 1 93 ? -6.821 16.800 13.860 1.00 91.56 93 ARG A N 1
ATOM 717 C CA . ARG A 1 93 ? -7.543 17.174 15.093 1.00 91.56 93 ARG A CA 1
ATOM 718 C C . ARG A 1 93 ? -8.411 18.427 14.907 1.00 91.56 93 ARG A C 1
ATOM 720 O O . ARG A 1 93 ? -9.478 18.540 15.510 1.00 91.56 93 ARG A O 1
ATOM 727 N N . LYS A 1 94 ? -7.976 19.362 14.053 1.00 94.38 94 LYS A N 1
ATOM 728 C CA . LYS A 1 94 ? -8.740 20.569 13.710 1.00 94.38 94 LYS A CA 1
ATOM 729 C C . LYS A 1 94 ? -10.001 20.224 12.914 1.00 94.38 94 LYS A C 1
ATOM 731 O O . LYS A 1 94 ? -11.071 20.708 13.274 1.00 94.38 94 LYS A O 1
ATOM 736 N N . ALA A 1 95 ? -9.890 19.366 11.897 1.00 93.12 95 ALA A N 1
ATOM 737 C CA . ALA A 1 95 ? -11.031 18.897 11.111 1.00 93.12 95 ALA A CA 1
ATOM 738 C C . ALA A 1 95 ? -12.033 18.114 11.977 1.00 93.12 95 ALA A C 1
ATOM 740 O O . ALA A 1 95 ? -13.232 18.376 11.903 1.00 93.12 95 ALA A O 1
ATOM 741 N N . ALA A 1 96 ? -11.555 17.251 12.881 1.00 94.56 96 ALA A N 1
ATOM 742 C CA . ALA A 1 96 ? -12.404 16.553 13.849 1.00 94.56 96 ALA A CA 1
ATOM 743 C C . ALA A 1 96 ? -13.184 17.533 14.741 1.00 94.56 96 ALA A C 1
ATOM 745 O O . ALA A 1 96 ? -14.393 17.392 14.931 1.00 94.56 96 ALA A O 1
ATOM 746 N N . SER A 1 97 ? -12.502 18.555 15.274 1.00 95.12 97 SER A N 1
ATOM 747 C CA . SER A 1 97 ? -13.124 19.595 16.105 1.00 95.12 97 SER A CA 1
ATOM 748 C C . SER A 1 97 ? -14.177 20.392 15.330 1.00 95.12 97 SER A C 1
ATOM 750 O O . SER A 1 97 ? -15.275 20.646 15.833 1.00 95.12 97 SER A O 1
ATOM 752 N N . GLU A 1 98 ? -13.883 20.731 14.075 1.00 95.12 98 GLU A N 1
ATOM 753 C CA . GLU A 1 98 ? -14.820 21.413 13.189 1.00 95.12 98 GLU A CA 1
ATOM 754 C C . GLU A 1 98 ? -16.056 20.550 12.889 1.00 95.12 98 GLU A C 1
ATOM 756 O O . GLU A 1 98 ? -17.186 21.029 13.021 1.00 95.12 98 GLU A O 1
ATOM 761 N N . LEU A 1 99 ? -15.866 19.269 12.555 1.00 95.62 99 LEU A N 1
ATOM 762 C CA . LEU A 1 99 ? -16.953 18.322 12.313 1.00 95.62 99 LEU A CA 1
ATOM 763 C C . LEU A 1 99 ? -17.827 18.148 13.563 1.00 95.62 99 LEU A C 1
ATOM 765 O O . LEU A 1 99 ? -19.052 18.256 13.470 1.00 95.62 99 LEU A O 1
ATOM 769 N N . ARG A 1 100 ? -17.216 17.985 14.746 1.00 96.31 100 ARG A N 1
ATOM 770 C CA . ARG A 1 100 ? -17.927 17.928 16.035 1.00 96.31 100 ARG A CA 1
ATOM 771 C C . ARG A 1 100 ? -18.748 19.195 16.274 1.00 96.31 100 ARG A C 1
ATOM 773 O O . ARG A 1 100 ? -19.912 19.099 16.652 1.00 96.31 100 ARG A O 1
ATOM 780 N N . SER A 1 101 ? -18.178 20.377 16.030 1.00 95.62 101 SER A N 1
ATOM 781 C CA . SER A 1 101 ? -18.887 21.657 16.173 1.00 95.62 101 SER A CA 1
ATOM 782 C C . SER A 1 101 ? -20.104 21.743 15.246 1.00 95.62 101 SER A C 1
ATOM 784 O O . SER A 1 101 ? -21.195 22.110 15.684 1.00 95.62 101 SER A O 1
ATOM 786 N N . ARG A 1 102 ? -19.955 21.318 13.984 1.00 95.12 102 ARG A N 1
ATOM 787 C CA . ARG A 1 102 ? -21.054 21.278 13.007 1.00 95.12 102 ARG A CA 1
ATOM 788 C C . ARG A 1 102 ? -22.165 20.325 13.449 1.00 95.12 102 ARG A C 1
ATOM 790 O O . ARG A 1 102 ? -23.327 20.722 13.432 1.00 95.12 102 ARG A O 1
ATOM 797 N N . ILE A 1 103 ? -21.829 19.112 13.895 1.00 96.69 103 ILE A N 1
ATOM 798 C CA . ILE A 1 103 ? -22.803 18.144 14.431 1.00 96.69 103 ILE A CA 1
ATOM 799 C C . ILE A 1 103 ? -23.514 18.724 15.659 1.00 96.69 103 ILE A C 1
ATOM 801 O O . ILE A 1 103 ? -24.742 18.700 15.733 1.00 96.69 103 ILE A O 1
ATOM 805 N N . ARG A 1 104 ? -22.757 19.319 16.589 1.00 95.81 104 ARG A N 1
ATOM 806 C CA . ARG A 1 104 ? -23.285 19.953 17.804 1.00 95.81 104 ARG A CA 1
ATOM 807 C C . ARG A 1 104 ? -24.321 21.029 17.472 1.00 95.81 104 ARG A C 1
ATOM 809 O O . ARG A 1 104 ? -25.421 21.011 18.019 1.00 95.81 104 ARG A O 1
ATOM 816 N N . GLN A 1 105 ? -24.004 21.927 16.539 1.00 94.31 105 GLN A N 1
ATOM 817 C CA . GLN A 1 105 ? -24.929 22.970 16.084 1.00 94.31 105 GLN A CA 1
ATOM 818 C C . GLN A 1 105 ? -26.209 22.383 15.477 1.00 94.31 105 GLN A C 1
ATOM 820 O O . GLN A 1 105 ? -27.296 22.9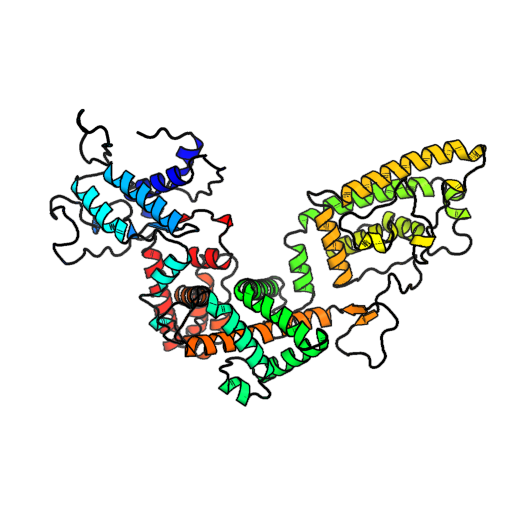13 15.709 1.00 94.31 105 GLN A O 1
ATOM 825 N N . ARG A 1 106 ? -26.106 21.272 14.735 1.00 93.00 106 ARG A N 1
ATOM 826 C CA . ARG A 1 106 ? -27.284 20.595 14.178 1.00 93.00 106 ARG A CA 1
ATOM 827 C C . ARG A 1 106 ? -28.168 20.004 15.250 1.00 93.00 106 ARG A C 1
ATOM 829 O O . ARG A 1 106 ? -29.354 20.310 15.249 1.00 93.00 106 ARG A O 1
ATOM 836 N N . ILE A 1 107 ? -27.604 19.249 16.187 1.00 94.06 107 ILE A N 1
ATOM 837 C CA . ILE A 1 107 ? -28.372 18.670 17.293 1.00 94.06 107 ILE A CA 1
ATOM 838 C C . ILE A 1 107 ? -29.047 19.786 18.104 1.00 94.06 107 ILE A C 1
ATOM 840 O O . ILE A 1 107 ? -30.242 19.709 18.374 1.00 94.06 107 ILE A O 1
ATOM 844 N N . GLN A 1 108 ? -28.328 20.871 18.408 1.00 92.62 108 GLN A N 1
ATOM 845 C CA . GLN A 1 108 ? -28.863 22.016 19.151 1.00 92.62 108 GLN A CA 1
ATOM 846 C C . GLN A 1 108 ? -30.013 22.735 18.426 1.00 92.62 108 GLN A C 1
ATOM 848 O O . GLN A 1 108 ? -30.892 23.309 19.076 1.00 92.62 108 GLN A O 1
ATOM 853 N N . SER A 1 109 ? -30.030 22.716 17.091 1.00 91.69 109 SER A N 1
ATOM 854 C CA . SER A 1 109 ? -31.124 23.296 16.308 1.00 91.69 109 SER A CA 1
ATOM 855 C C . SER A 1 109 ? -32.411 22.468 16.364 1.00 91.69 109 SER A C 1
ATOM 857 O O . SER A 1 109 ? -33.476 23.002 16.081 1.00 91.69 109 SER A O 1
ATOM 859 N N . LEU A 1 110 ? -32.361 21.198 16.772 1.00 92.56 110 LEU A N 1
ATOM 860 C CA . LEU A 1 110 ? -33.536 20.332 16.744 1.00 92.56 110 LEU A CA 1
ATOM 861 C C . LEU A 1 110 ? -34.565 20.694 17.826 1.00 92.56 110 LEU A C 1
ATOM 863 O O . LEU A 1 110 ? -34.232 21.099 18.950 1.00 92.56 110 LEU A O 1
ATOM 867 N N . ARG A 1 111 ? -35.841 20.524 17.481 1.00 91.44 111 ARG A N 1
ATOM 868 C CA . ARG A 1 111 ? -36.990 20.700 18.374 1.00 91.44 111 ARG A CA 1
ATOM 869 C C . ARG A 1 111 ? -37.910 19.490 18.295 1.00 91.44 111 ARG A C 1
ATOM 871 O O . ARG A 1 111 ? -38.248 19.053 17.199 1.00 91.44 111 ARG A O 1
ATOM 878 N N . ALA A 1 112 ? -38.349 19.004 19.454 1.00 87.81 112 ALA A N 1
ATOM 879 C CA . ALA A 1 112 ? -39.364 17.950 19.554 1.00 87.81 112 ALA A CA 1
ATOM 880 C C . ALA A 1 112 ? -40.792 18.460 19.287 1.00 87.81 112 ALA A C 1
ATOM 882 O O . ALA A 1 112 ? -41.705 17.677 19.047 1.00 87.81 112 ALA A O 1
ATOM 883 N N . HIS A 1 113 ? -41.000 19.778 19.340 1.00 87.31 113 HIS A N 1
ATOM 884 C CA . HIS A 1 113 ? -42.289 20.413 19.076 1.00 87.31 113 HIS A CA 1
ATOM 885 C C . HIS A 1 113 ? -42.181 21.422 17.927 1.00 87.31 113 HIS A C 1
ATOM 887 O O . HIS A 1 113 ? -41.085 21.939 17.678 1.00 87.31 113 HIS A O 1
ATOM 893 N N . PRO A 1 114 ? -43.290 21.705 17.214 1.00 84.50 114 PRO A N 1
ATOM 894 C CA . PRO A 1 114 ? -43.316 22.713 16.164 1.00 84.50 114 PRO A CA 1
ATOM 895 C C . PRO A 1 114 ? -42.760 24.054 16.647 1.00 84.50 114 PRO A C 1
ATOM 897 O O . PRO A 1 114 ? -43.067 24.521 17.743 1.00 84.50 114 PRO A O 1
ATOM 900 N N . VAL A 1 115 ? -41.917 24.655 15.814 1.00 84.88 115 VAL A N 1
ATOM 901 C CA . VAL A 1 115 ? -41.165 25.868 16.141 1.00 84.88 115 VAL A CA 1
ATOM 902 C C . VAL A 1 115 ? -42.089 27.090 16.078 1.00 84.88 115 VAL A C 1
ATOM 904 O O . VAL A 1 115 ? -42.884 27.215 15.144 1.00 84.88 115 VAL A O 1
ATOM 907 N N . SER A 1 116 ? -42.009 27.989 17.064 1.00 80.44 116 SER A N 1
ATOM 908 C CA . SER A 1 116 ? -42.759 29.253 17.058 1.00 80.44 116 SER A CA 1
ATOM 909 C C . SER A 1 116 ? -42.154 30.256 16.063 1.00 80.44 116 SER A C 1
ATOM 911 O O . SER A 1 116 ? -41.009 30.110 15.642 1.00 80.44 116 SER A O 1
ATOM 913 N N . GLN A 1 117 ? -42.888 31.320 15.706 1.00 73.19 117 GLN A N 1
ATOM 914 C CA . GLN A 1 117 ? -42.372 32.371 14.806 1.00 73.19 117 GLN A CA 1
ATOM 915 C C . GLN A 1 117 ? -41.137 33.113 15.365 1.00 73.19 117 GLN A C 1
ATOM 917 O O . GLN A 1 117 ? -40.402 33.751 14.609 1.00 73.19 117 GLN A O 1
ATOM 922 N N . GLU A 1 118 ? -40.900 33.030 16.676 1.00 76.00 118 GLU A N 1
ATOM 923 C CA . GLU A 1 118 ? -39.777 33.673 17.365 1.00 76.00 118 GLU A CA 1
ATOM 924 C C . GLU A 1 118 ? -38.492 32.829 17.323 1.00 76.00 118 GLU A C 1
ATOM 926 O O . GLU A 1 118 ? -37.392 33.384 17.286 1.00 76.00 118 GLU A O 1
ATOM 931 N N . ASP A 1 119 ? -38.600 31.497 17.256 1.00 79.38 119 ASP A N 1
ATOM 932 C CA . ASP A 1 119 ? -37.441 30.601 17.181 1.00 79.38 119 ASP A CA 1
ATOM 933 C C . ASP A 1 119 ? -36.991 30.415 15.723 1.00 79.38 119 ASP A C 1
ATOM 935 O O . ASP A 1 119 ? -37.272 29.429 15.049 1.00 79.38 119 ASP A O 1
ATOM 939 N N . ARG A 1 120 ? -36.253 31.407 15.218 1.00 74.12 120 ARG A N 1
ATOM 940 C CA . ARG A 1 120 ? -35.747 31.421 13.832 1.00 74.12 120 ARG A CA 1
ATOM 941 C C . ARG A 1 120 ? -34.672 30.366 13.541 1.00 74.12 120 ARG A C 1
ATOM 943 O O . ARG A 1 120 ? -34.339 30.157 12.376 1.00 74.12 120 ARG A O 1
ATOM 950 N N . MET A 1 121 ? -34.102 29.748 14.577 1.00 77.69 121 MET A N 1
ATOM 951 C CA . MET A 1 121 ? -32.975 28.814 14.468 1.00 77.69 121 MET A CA 1
ATOM 952 C C . MET A 1 121 ? -33.388 27.354 14.681 1.00 77.69 121 MET A C 1
ATOM 954 O O . MET A 1 121 ? -32.652 26.452 14.281 1.00 77.69 121 MET A O 1
ATOM 958 N N . GLY A 1 122 ? -34.540 27.121 15.310 1.00 83.69 122 GLY A N 1
ATOM 959 C CA . GLY A 1 122 ? -35.095 25.802 15.556 1.00 83.69 122 GLY A CA 1
ATOM 960 C C . GLY A 1 122 ? -35.566 25.102 14.282 1.00 83.69 122 GLY A C 1
ATOM 961 O O . GLY A 1 122 ? -36.130 25.711 13.373 1.00 83.69 122 GLY A O 1
ATOM 962 N N . VAL A 1 123 ? -35.381 23.787 14.235 1.00 86.12 123 VAL A N 1
ATOM 963 C CA . VAL A 1 123 ? -35.940 22.897 13.218 1.00 86.12 123 VAL A CA 1
ATOM 964 C C . VAL A 1 123 ? -36.698 21.792 13.937 1.00 86.12 123 VAL A C 1
ATOM 966 O O . VAL A 1 123 ? -36.115 21.021 14.696 1.00 86.12 123 VAL A O 1
ATOM 969 N N . HIS A 1 124 ? -38.007 21.723 13.710 1.00 89.31 124 HIS A N 1
ATOM 970 C CA . HIS A 1 124 ? -38.825 20.640 14.239 1.00 89.31 124 HIS A CA 1
ATOM 971 C C . HIS A 1 124 ? -38.494 19.330 13.520 1.00 89.31 124 HIS A C 1
ATOM 973 O O . HIS A 1 124 ? -38.571 19.274 12.291 1.00 89.31 124 HIS A O 1
ATOM 979 N N . ASP A 1 125 ? -38.166 18.291 14.287 1.00 89.31 125 ASP A N 1
ATOM 980 C CA . ASP A 1 125 ? -37.990 16.934 13.778 1.00 89.31 125 ASP A CA 1
ATOM 981 C C . ASP A 1 125 ? -38.956 15.986 14.506 1.00 89.31 125 ASP A C 1
ATOM 983 O O . ASP A 1 125 ? -38.823 15.795 15.718 1.00 89.31 125 ASP A O 1
ATOM 987 N N . PRO A 1 126 ? -39.921 15.373 13.795 1.00 87.75 126 PRO A N 1
ATOM 988 C CA . PRO A 1 126 ? -40.959 14.548 14.410 1.00 87.75 126 PRO A CA 1
ATOM 989 C C . PRO A 1 126 ? -40.427 13.236 15.008 1.00 87.75 126 PRO A C 1
ATOM 991 O O . PRO A 1 126 ? -41.176 12.523 15.672 1.00 87.75 126 PRO A O 1
ATOM 994 N N . ARG A 1 127 ? -39.159 12.879 14.760 1.00 90.19 127 ARG A N 1
ATOM 995 C CA . ARG A 1 127 ? -38.532 11.671 15.317 1.00 90.19 127 ARG A CA 1
ATOM 996 C C . ARG A 1 127 ? -38.109 11.850 16.778 1.00 90.19 127 ARG A C 1
ATOM 998 O O . ARG A 1 127 ? -37.882 10.855 17.463 1.00 90.19 127 ARG A O 1
ATOM 1005 N N . LEU A 1 128 ? -38.017 13.090 17.263 1.00 89.44 128 LEU A N 1
ATOM 1006 C CA . LEU A 1 128 ? -37.765 13.396 18.671 1.00 89.44 128 LEU A CA 1
ATOM 1007 C C . LEU A 1 128 ? -39.051 13.260 19.491 1.00 89.44 128 LEU A C 1
ATOM 1009 O O . LEU A 1 128 ? -40.096 13.769 19.095 1.00 89.44 128 LEU A O 1
ATOM 1013 N N . ARG A 1 129 ? -38.973 12.611 20.659 1.00 84.31 129 ARG A N 1
ATOM 1014 C CA . ARG A 1 129 ? -40.135 12.441 21.549 1.00 84.31 129 ARG A CA 1
ATOM 1015 C C . ARG A 1 129 ? -40.227 13.566 22.567 1.00 84.31 129 ARG A C 1
ATOM 1017 O O . ARG A 1 129 ? -41.313 14.071 22.840 1.00 84.31 129 ARG A O 1
ATOM 1024 N N . HIS A 1 130 ? -39.081 13.959 23.116 1.00 87.38 130 HIS A N 1
ATOM 1025 C CA . HIS A 1 130 ? -38.987 14.965 24.163 1.00 87.38 130 HIS A CA 1
ATOM 1026 C C . HIS A 1 130 ? -37.839 15.931 23.890 1.00 87.38 130 HIS A C 1
ATOM 1028 O O . HIS A 1 130 ? -36.799 15.557 23.354 1.00 87.38 130 HIS A O 1
ATOM 1034 N N . GLN A 1 131 ? -37.974 17.184 24.327 1.00 88.19 131 GLN A N 1
ATOM 1035 C CA . GLN A 1 131 ? -36.889 18.155 24.167 1.00 88.19 131 GLN A CA 1
ATOM 1036 C C . GLN A 1 131 ? -35.633 17.764 24.971 1.00 88.19 131 GLN A C 1
ATOM 1038 O O . GLN A 1 131 ? -34.521 18.115 24.577 1.00 88.19 131 GLN A O 1
ATOM 1043 N N . GLY A 1 132 ? -35.778 16.990 26.055 1.00 87.25 132 GLY A N 1
ATOM 1044 C CA . GLY A 1 132 ? -34.636 16.458 26.802 1.00 87.25 132 GLY A CA 1
ATOM 1045 C C . GLY A 1 132 ? -33.827 15.404 26.039 1.00 87.25 132 GLY A C 1
ATOM 1046 O O . GLY A 1 132 ? -32.674 15.177 26.407 1.00 87.25 132 GLY A O 1
ATOM 1047 N N . ASP A 1 133 ? -34.352 14.837 24.943 1.00 90.00 133 ASP A N 1
ATOM 1048 C CA . ASP A 1 133 ? -33.580 13.981 24.029 1.00 90.00 133 ASP A CA 1
ATOM 1049 C C . ASP A 1 133 ? -32.420 14.772 23.400 1.00 90.00 133 ASP A C 1
ATOM 1051 O O . ASP A 1 133 ? -31.303 14.271 23.293 1.00 90.00 133 ASP A O 1
ATOM 1055 N N . VAL A 1 134 ? -32.637 16.052 23.069 1.00 91.00 134 VAL A N 1
ATOM 1056 C CA . VAL A 1 134 ? -31.585 16.939 22.544 1.00 91.00 134 VAL A CA 1
ATOM 1057 C C . VAL A 1 134 ? -30.485 17.133 23.587 1.00 91.00 134 VAL A C 1
ATOM 1059 O O . VAL A 1 134 ? -29.304 16.983 23.282 1.00 91.00 134 VAL A O 1
ATOM 1062 N N . SER A 1 135 ? -30.854 17.415 24.841 1.00 88.69 135 SER A N 1
ATOM 1063 C CA . SER A 1 135 ? -29.887 17.559 25.938 1.00 88.69 135 SER A CA 1
ATOM 1064 C C . SER A 1 135 ? -29.117 16.264 26.214 1.00 88.69 135 SER A C 1
ATOM 1066 O O . SER A 1 135 ? -27.926 16.312 26.520 1.00 88.69 135 SER A O 1
ATOM 1068 N N . MET A 1 136 ? -29.778 15.110 26.089 1.00 89.44 136 MET A N 1
ATOM 1069 C CA . MET A 1 136 ? -29.150 13.795 26.204 1.00 89.44 136 MET A CA 1
ATOM 1070 C C . MET A 1 136 ? -28.118 13.571 25.092 1.00 89.44 136 MET A C 1
ATOM 1072 O O . MET A 1 136 ? -26.964 13.274 25.394 1.00 89.44 136 MET A O 1
ATOM 1076 N N . LEU A 1 137 ? -28.502 13.754 23.824 1.00 92.25 137 LEU A N 1
ATOM 1077 C CA . LEU A 1 137 ? -27.606 13.577 22.676 1.00 92.25 137 LEU A CA 1
ATOM 1078 C C . LEU A 1 137 ? -26.399 14.519 22.746 1.00 92.25 137 LEU A C 1
ATOM 1080 O O . LEU A 1 137 ? -25.277 14.094 22.492 1.00 92.25 137 LEU A O 1
ATOM 1084 N N . MET A 1 138 ? -26.609 15.772 23.155 1.00 92.00 138 MET A N 1
ATOM 1085 C CA . MET A 1 138 ? -25.535 16.752 23.346 1.00 92.00 138 MET A CA 1
ATOM 1086 C C . MET A 1 138 ? -24.537 16.329 24.429 1.00 92.00 138 MET A C 1
ATOM 1088 O O . MET A 1 138 ? -23.335 16.462 24.229 1.00 92.00 138 MET A O 1
ATOM 1092 N N . SER A 1 139 ? -25.020 15.792 25.554 1.00 90.12 139 SER A N 1
ATOM 1093 C CA . SER A 1 139 ? -24.155 15.281 26.628 1.00 90.12 139 SER A CA 1
ATOM 1094 C C . SER A 1 139 ? -23.327 14.076 26.165 1.00 90.12 139 SER A C 1
ATOM 1096 O O . SER A 1 139 ? -22.131 13.998 26.439 1.00 90.12 139 SER A O 1
ATOM 1098 N N . LEU A 1 140 ? -23.939 13.161 25.405 1.00 90.94 140 LEU A N 1
ATOM 1099 C CA . LEU A 1 140 ? -23.252 11.987 24.861 1.00 90.94 140 LEU A CA 1
ATOM 1100 C C . LEU A 1 140 ? -22.250 12.338 23.748 1.00 90.94 140 LEU A C 1
ATOM 1102 O O . LEU A 1 140 ? -21.260 11.627 23.591 1.00 90.94 140 LEU A O 1
ATOM 1106 N N . LEU A 1 141 ? -22.476 13.427 23.004 1.00 93.50 141 LEU A N 1
ATOM 1107 C CA . LEU A 1 141 ? -21.600 13.879 21.917 1.00 93.50 141 LEU A CA 1
ATOM 1108 C C . LEU A 1 141 ? -20.186 14.248 22.398 1.00 93.50 141 LEU A C 1
ATOM 1110 O O . LEU A 1 141 ? -19.227 14.094 21.644 1.00 93.50 141 LEU A O 1
ATOM 1114 N N . GLU A 1 142 ? -20.032 14.709 23.643 1.00 88.12 142 GLU A N 1
ATOM 1115 C CA . GLU A 1 142 ? -18.712 15.046 24.202 1.00 88.12 142 GLU A CA 1
ATOM 1116 C C . GLU A 1 142 ? -17.793 13.820 24.313 1.00 88.12 142 GLU A C 1
ATOM 1118 O O . GLU A 1 142 ? -16.581 13.947 24.174 1.00 88.12 142 GLU A O 1
ATOM 1123 N N . ALA A 1 143 ? -18.373 12.633 24.508 1.00 87.00 143 ALA A N 1
ATOM 1124 C CA . ALA A 1 143 ? -17.660 11.357 24.563 1.00 87.00 143 ALA A CA 1
ATOM 1125 C C . ALA A 1 143 ? -17.776 10.552 23.253 1.00 87.00 143 ALA A C 1
ATOM 1127 O O . ALA A 1 143 ? -17.498 9.356 23.245 1.00 87.00 143 ALA A O 1
ATOM 1128 N N . ALA A 1 144 ? -18.248 11.169 22.165 1.00 92.81 144 ALA A N 1
ATOM 1129 C CA . ALA A 1 144 ? -18.375 10.496 20.878 1.00 92.81 144 ALA A CA 1
ATOM 1130 C C . ALA A 1 144 ? -17.012 10.393 20.162 1.00 92.81 144 ALA A C 1
ATOM 1132 O O . ALA A 1 144 ? -16.256 11.380 20.171 1.00 92.81 144 ALA A O 1
ATOM 1133 N N . PRO A 1 145 ? -16.736 9.262 19.479 1.00 95.25 145 PRO A N 1
ATOM 1134 C CA . PRO A 1 145 ? -15.496 9.020 18.741 1.00 95.25 145 PRO A CA 1
ATOM 1135 C C . PRO A 1 145 ? -15.456 9.846 17.444 1.00 95.25 145 PRO A C 1
ATOM 1137 O O . PRO A 1 145 ? -15.667 9.347 16.341 1.00 95.25 145 PRO A O 1
ATOM 1140 N N . ILE A 1 146 ? -15.232 11.153 17.600 1.00 96.62 146 ILE A N 1
ATOM 1141 C CA . ILE A 1 146 ? -15.034 12.132 16.525 1.00 96.62 146 ILE A CA 1
ATOM 1142 C C . ILE A 1 146 ? -13.596 12.644 16.635 1.00 96.62 146 ILE A C 1
ATOM 1144 O O . ILE A 1 146 ? -13.296 13.514 17.464 1.00 96.62 146 ILE A O 1
ATOM 1148 N N . SER A 1 147 ? -12.684 12.064 15.864 1.00 95.56 147 SER A N 1
ATOM 1149 C CA . SER A 1 147 ? -11.242 12.207 16.091 1.00 95.56 147 SER A CA 1
ATOM 1150 C C . SER A 1 147 ? -10.418 11.936 14.824 1.00 95.56 147 SER A C 1
ATOM 1152 O O . SER A 1 147 ? -10.954 11.832 13.719 1.00 95.56 147 SER A O 1
ATOM 1154 N N . THR A 1 148 ? -9.091 11.912 14.968 1.00 93.44 148 THR A N 1
ATOM 1155 C CA . THR A 1 148 ? -8.203 11.306 13.969 1.00 93.44 148 THR A CA 1
ATOM 1156 C C . THR A 1 148 ? -8.182 9.793 14.137 1.00 93.44 148 THR A C 1
ATOM 1158 O O . THR A 1 148 ? -8.560 9.285 15.195 1.00 93.44 148 THR A O 1
ATOM 1161 N N . ILE A 1 149 ? -7.722 9.077 13.111 1.00 92.19 149 ILE A N 1
ATOM 1162 C CA . ILE A 1 149 ? -7.680 7.615 13.144 1.00 92.19 149 ILE A CA 1
ATOM 1163 C C . ILE A 1 149 ? -6.842 7.094 14.310 1.00 92.19 149 ILE A C 1
ATOM 1165 O O . ILE A 1 149 ? -7.341 6.299 15.098 1.00 92.19 149 ILE A O 1
ATOM 1169 N N . ASP A 1 150 ? -5.644 7.638 14.524 1.00 88.88 150 ASP A N 1
ATOM 1170 C CA . ASP A 1 150 ? -4.782 7.187 15.616 1.00 88.88 150 ASP A CA 1
ATOM 1171 C C . ASP A 1 150 ? -5.405 7.447 16.989 1.00 88.88 150 ASP A C 1
ATOM 1173 O O . ASP A 1 150 ? -5.348 6.599 17.870 1.00 88.88 150 ASP A O 1
ATOM 1177 N N . ALA A 1 151 ? -6.082 8.587 17.164 1.00 91.12 151 ALA A N 1
ATOM 1178 C CA . ALA A 1 151 ? -6.767 8.896 18.415 1.00 91.12 151 ALA A CA 1
ATOM 1179 C C . ALA A 1 151 ? -7.941 7.939 18.682 1.00 91.12 151 ALA A C 1
ATOM 1181 O O . ALA A 1 151 ? -8.201 7.598 19.834 1.00 91.12 151 ALA A O 1
ATOM 1182 N N . PHE A 1 152 ? -8.642 7.500 17.633 1.00 94.25 152 PHE A N 1
ATOM 1183 C CA . PHE A 1 152 ? -9.672 6.468 17.745 1.00 94.25 152 PHE A CA 1
ATOM 1184 C C . PHE A 1 152 ? -9.074 5.097 18.098 1.00 94.25 152 PHE A C 1
ATOM 1186 O O . PHE A 1 152 ? -9.576 4.426 18.998 1.00 94.25 152 PHE A O 1
ATOM 1193 N N . LEU A 1 153 ? -7.972 4.703 17.454 1.00 93.00 153 LEU A N 1
ATOM 1194 C CA . LEU A 1 153 ? -7.266 3.455 17.758 1.00 93.00 153 LEU A CA 1
ATOM 1195 C C . LEU A 1 153 ? -6.744 3.443 19.206 1.00 93.00 153 LEU A C 1
ATOM 1197 O O . LEU A 1 153 ? -6.934 2.457 19.917 1.00 93.00 153 LEU A O 1
ATOM 1201 N N . SER A 1 154 ? -6.190 4.558 19.692 1.00 90.88 154 SER A N 1
ATOM 1202 C CA . SER A 1 154 ? -5.814 4.714 21.103 1.00 90.88 154 SER A CA 1
ATOM 1203 C C . SER A 1 154 ? -7.016 4.612 22.051 1.00 90.88 154 SER A C 1
ATOM 1205 O O . SER A 1 154 ? -6.888 4.019 23.120 1.00 90.88 154 SER A O 1
ATOM 1207 N N . GLU A 1 155 ? -8.189 5.148 21.681 1.00 91.25 155 GLU A N 1
ATOM 1208 C CA . GLU A 1 155 ? -9.418 5.024 22.485 1.00 91.25 155 GLU A CA 1
ATOM 1209 C C . GLU A 1 155 ? -9.874 3.561 22.607 1.00 91.25 155 GLU A C 1
ATOM 1211 O O . GLU A 1 155 ? -10.284 3.136 23.689 1.00 91.25 155 GLU A O 1
ATOM 1216 N N . ILE A 1 156 ? -9.781 2.786 21.521 1.00 92.94 156 ILE A N 1
ATOM 1217 C CA . ILE A 1 156 ? -10.087 1.348 21.529 1.00 92.94 156 ILE A CA 1
ATOM 1218 C C . ILE A 1 156 ? -9.089 0.588 22.409 1.00 92.94 156 ILE A C 1
ATOM 1220 O O . ILE A 1 156 ? -9.486 -0.298 23.166 1.00 92.94 156 ILE A O 1
ATOM 1224 N N . LEU A 1 157 ? -7.802 0.926 22.307 1.00 91.94 157 LEU A N 1
ATOM 1225 C CA . LEU A 1 157 ? -6.733 0.225 23.010 1.00 91.94 157 LEU A CA 1
ATOM 1226 C C . LEU A 1 157 ? -6.744 0.482 24.520 1.00 91.94 157 LEU A C 1
ATOM 1228 O O . LEU A 1 157 ? -6.511 -0.444 25.292 1.00 91.94 157 LEU A O 1
ATOM 1232 N N . ALA A 1 158 ? -7.000 1.720 24.952 1.00 88.75 158 ALA A N 1
ATOM 1233 C CA . ALA A 1 158 ? -6.768 2.158 26.330 1.00 88.75 158 ALA A CA 1
ATOM 1234 C C . ALA A 1 158 ? -7.404 1.263 27.422 1.00 88.75 158 ALA A C 1
ATOM 1236 O O . ALA A 1 158 ? -6.711 0.957 28.391 1.00 88.75 158 ALA A O 1
ATOM 1237 N N . PRO A 1 159 ? -8.660 0.778 27.302 1.00 90.62 159 PRO A N 1
ATOM 1238 C CA . PRO A 1 159 ? -9.263 -0.111 28.304 1.00 90.62 159 PRO A CA 1
ATOM 1239 C C . PRO A 1 159 ? -8.689 -1.535 28.317 1.00 90.62 159 PRO A C 1
ATOM 1241 O O . PRO A 1 159 ? -8.993 -2.309 29.223 1.00 90.62 159 PRO A O 1
ATOM 1244 N N . HIS A 1 160 ? -7.922 -1.904 27.291 1.00 91.38 160 HIS A N 1
ATOM 1245 C CA . HIS A 1 160 ? -7.470 -3.269 27.022 1.00 91.38 160 HIS A CA 1
ATOM 1246 C C . HIS A 1 160 ? -5.949 -3.380 26.876 1.00 91.38 160 HIS A C 1
ATOM 1248 O O . HIS A 1 160 ? -5.461 -4.456 26.525 1.00 91.38 160 HIS A O 1
ATOM 1254 N N . ILE A 1 161 ? -5.200 -2.311 27.161 1.00 86.88 161 ILE A N 1
ATOM 1255 C CA . ILE A 1 161 ? -3.748 -2.253 26.963 1.00 86.88 161 ILE A CA 1
ATOM 1256 C C . ILE A 1 161 ? -3.029 -3.399 27.687 1.00 86.88 161 ILE A C 1
ATOM 1258 O O . ILE A 1 161 ? -2.209 -4.079 27.081 1.00 86.88 161 ILE A O 1
ATOM 1262 N N . ASP A 1 162 ? -3.447 -3.726 28.911 1.00 85.50 162 ASP A N 1
ATOM 1263 C CA . ASP A 1 162 ? -2.872 -4.807 29.726 1.00 85.50 162 ASP A CA 1
ATOM 1264 C C . ASP A 1 162 ? -3.015 -6.204 29.093 1.00 85.50 162 ASP A C 1
ATOM 1266 O O . ASP A 1 162 ? -2.295 -7.132 29.450 1.00 85.50 162 ASP A O 1
ATOM 1270 N N . SER A 1 163 ? -3.953 -6.382 28.155 1.00 85.44 163 SER A N 1
ATOM 1271 C CA . SER A 1 163 ? -4.210 -7.675 27.504 1.00 85.44 163 SER A CA 1
ATOM 1272 C C . SER A 1 163 ? -3.344 -7.941 26.266 1.00 85.44 163 SER A C 1
ATOM 1274 O O . SER A 1 163 ? -3.319 -9.074 25.760 1.00 85.44 163 SER A O 1
ATOM 1276 N N . VAL A 1 164 ? -2.661 -6.905 25.768 1.00 85.19 164 VAL A N 1
ATOM 1277 C CA . VAL A 1 164 ? -1.884 -6.933 24.516 1.00 85.19 164 VAL A CA 1
ATOM 1278 C C . VAL A 1 164 ? -0.474 -6.364 24.658 1.00 85.19 164 VAL A C 1
ATOM 1280 O O . VAL A 1 164 ? 0.416 -6.780 23.921 1.00 85.19 164 VAL A O 1
ATOM 1283 N N . ALA A 1 165 ? -0.241 -5.444 25.592 1.00 79.19 165 ALA A N 1
ATOM 1284 C CA . ALA A 1 165 ? 1.048 -4.796 25.752 1.00 79.19 165 ALA A CA 1
ATOM 1285 C C . ALA A 1 165 ? 2.091 -5.764 26.328 1.00 79.19 165 ALA A C 1
ATOM 1287 O O . ALA A 1 165 ? 1.918 -6.322 27.409 1.00 79.19 165 ALA A O 1
ATOM 1288 N N . LEU A 1 166 ? 3.212 -5.912 25.617 1.00 70.06 166 LEU A N 1
ATOM 1289 C CA . LEU A 1 166 ? 4.412 -6.571 26.146 1.00 70.06 166 LEU A CA 1
ATOM 1290 C C . LEU A 1 166 ? 5.103 -5.700 27.210 1.00 70.06 166 LEU A C 1
ATOM 1292 O O . LEU A 1 166 ? 5.667 -6.225 28.165 1.00 70.06 166 LEU A O 1
ATOM 1296 N N . HIS A 1 167 ? 5.023 -4.373 27.056 1.00 69.94 167 HIS A N 1
ATOM 1297 C CA . HIS A 1 167 ? 5.579 -3.377 27.972 1.00 69.94 167 HIS A CA 1
ATOM 1298 C C . HIS A 1 167 ? 4.556 -2.255 28.189 1.00 69.94 167 HIS A C 1
ATOM 1300 O O . HIS A 1 167 ? 4.017 -1.714 27.222 1.00 69.94 167 HIS A O 1
ATOM 1306 N N . LEU A 1 168 ? 4.283 -1.888 29.446 1.00 63.72 168 LEU A N 1
ATOM 1307 C CA . LEU A 1 168 ? 3.377 -0.782 29.768 1.00 63.72 168 LEU A CA 1
ATOM 1308 C C . LEU A 1 168 ? 4.067 0.569 29.532 1.00 63.72 168 LEU A C 1
ATOM 1310 O O . LEU A 1 168 ? 4.729 1.104 30.417 1.00 63.72 168 LEU A O 1
ATOM 1314 N N . SER A 1 169 ? 3.882 1.138 28.346 1.00 67.06 169 SER A N 1
ATOM 1315 C CA . SER A 1 169 ? 4.246 2.527 28.048 1.00 67.06 169 SER A CA 1
ATOM 1316 C C . SER A 1 169 ? 3.169 3.497 28.542 1.00 67.06 169 SER A C 1
ATOM 1318 O O . SER A 1 169 ? 1.979 3.231 28.356 1.00 67.06 169 SER A O 1
ATOM 1320 N N . LYS A 1 170 ? 3.566 4.636 29.116 1.00 63.94 170 LYS A N 1
ATOM 1321 C CA . LYS A 1 170 ? 2.628 5.646 29.649 1.00 63.94 170 LYS A CA 1
ATOM 1322 C C . LYS A 1 170 ? 2.515 6.892 28.781 1.00 63.94 170 LYS A C 1
ATOM 1324 O O . LYS A 1 170 ? 1.505 7.588 28.870 1.00 63.94 170 LYS A O 1
ATOM 1329 N N . GLU A 1 171 ? 3.519 7.169 27.952 1.00 73.38 171 GLU A N 1
ATOM 1330 C CA . GLU A 1 171 ? 3.597 8.407 27.179 1.00 73.38 171 GLU A CA 1
ATOM 1331 C C . GLU A 1 171 ? 3.813 8.145 25.689 1.00 73.38 171 GLU A C 1
ATOM 1333 O O . GLU A 1 171 ? 4.430 7.161 25.281 1.00 73.38 171 GLU A O 1
ATOM 1338 N N . GLN A 1 172 ? 3.281 9.046 24.867 1.00 75.81 172 GLN A N 1
ATOM 1339 C CA . GLN A 1 172 ? 3.533 9.037 23.436 1.00 75.81 172 GLN A CA 1
ATOM 1340 C C . GLN A 1 172 ? 4.917 9.636 23.156 1.00 75.81 172 GLN A C 1
ATOM 1342 O O . GLN A 1 172 ? 5.255 10.695 23.688 1.00 75.81 172 GLN A O 1
ATOM 1347 N N . LEU A 1 173 ? 5.698 8.985 22.294 1.00 81.06 173 LEU A N 1
ATOM 1348 C CA . LEU A 1 173 ? 7.021 9.457 21.903 1.00 81.06 173 LEU A CA 1
ATOM 1349 C C . LEU A 1 173 ? 6.919 10.804 21.151 1.00 81.06 173 LEU A C 1
ATOM 1351 O O . LEU A 1 173 ? 6.203 10.880 20.151 1.00 81.06 173 LEU A O 1
ATOM 1355 N N . PRO A 1 174 ? 7.641 11.859 21.578 1.00 80.56 174 PRO A N 1
ATOM 1356 C CA . PRO A 1 174 ? 7.714 13.118 20.840 1.00 80.56 174 PRO A CA 1
ATOM 1357 C C . PRO A 1 174 ? 8.362 12.948 19.460 1.00 80.56 174 PRO A C 1
ATOM 1359 O O . PRO A 1 174 ? 9.382 12.266 19.336 1.00 80.56 174 PRO A O 1
ATOM 1362 N N . ASP A 1 175 ? 7.844 13.656 18.454 1.00 74.62 175 ASP A N 1
ATOM 1363 C CA . ASP A 1 175 ? 8.314 13.571 17.060 1.00 74.62 175 ASP A CA 1
ATOM 1364 C C . ASP A 1 175 ? 9.824 13.840 16.910 1.00 74.62 175 ASP A C 1
ATOM 1366 O O . ASP A 1 175 ? 10.500 13.200 16.109 1.00 74.62 175 ASP A O 1
ATOM 1370 N N . GLU A 1 176 ? 10.390 14.736 17.725 1.00 82.75 176 GLU A N 1
ATOM 1371 C CA . GLU A 1 176 ? 11.822 15.079 17.703 1.00 82.75 176 GLU A CA 1
ATOM 1372 C C . GLU A 1 176 ? 12.730 13.932 18.176 1.00 82.75 176 GLU A C 1
ATOM 1374 O O . GLU A 1 176 ? 13.897 13.850 17.785 1.00 82.75 176 GLU A O 1
ATOM 1379 N N . LYS A 1 177 ? 12.210 13.027 19.016 1.00 83.69 177 LYS A N 1
ATOM 1380 C CA . LYS A 1 177 ? 12.971 11.891 19.552 1.00 83.69 177 LYS A CA 1
ATOM 1381 C C . LYS A 1 177 ? 12.973 10.680 18.625 1.00 83.69 177 LYS A C 1
ATOM 1383 O O . LYS A 1 177 ? 13.912 9.886 18.678 1.00 83.69 177 LYS A O 1
ATOM 1388 N N . ALA A 1 178 ? 11.960 10.527 17.773 1.00 81.62 178 ALA A N 1
ATOM 1389 C CA . ALA A 1 178 ? 11.833 9.358 16.904 1.00 81.62 178 ALA A CA 1
ATOM 1390 C C . ALA A 1 178 ? 13.055 9.141 15.979 1.00 81.62 178 ALA A C 1
ATOM 1392 O O . ALA A 1 178 ? 13.580 8.022 15.962 1.00 81.62 178 ALA A O 1
ATOM 1393 N N . PRO A 1 179 ? 13.604 10.166 15.287 1.00 86.56 179 PRO A N 1
ATOM 1394 C CA . PRO A 1 179 ? 14.808 10.002 14.465 1.00 86.56 179 PRO A CA 1
ATOM 1395 C C . PRO A 1 179 ? 16.045 9.596 15.278 1.00 86.56 179 PRO A C 1
ATOM 1397 O O . PRO A 1 179 ? 16.858 8.781 14.832 1.00 86.56 179 PRO A O 1
ATOM 1400 N N . LEU A 1 180 ? 16.178 10.125 16.501 1.00 88.50 180 LEU A N 1
ATOM 1401 C CA . LEU A 1 180 ? 17.292 9.806 17.393 1.00 88.50 180 LEU A CA 1
ATOM 1402 C C . LEU A 1 180 ? 17.246 8.339 17.826 1.00 88.50 180 LEU A C 1
ATOM 1404 O O . LEU A 1 180 ? 18.268 7.658 17.753 1.00 88.50 180 LEU A O 1
ATOM 1408 N N . LEU A 1 181 ? 16.070 7.833 18.208 1.00 88.25 181 LEU A N 1
ATOM 1409 C CA . LEU A 1 181 ? 15.898 6.429 18.586 1.00 88.25 181 LEU A CA 1
ATOM 1410 C C . LEU A 1 181 ? 16.139 5.479 17.409 1.00 88.25 181 LEU A C 1
ATOM 1412 O O . LEU A 1 181 ? 16.803 4.460 17.587 1.00 88.25 181 LEU A O 1
ATOM 1416 N N . ARG A 1 182 ? 15.695 5.823 16.192 1.00 89.88 182 ARG A N 1
ATOM 1417 C CA . ARG A 1 182 ? 16.005 5.038 14.979 1.00 89.88 182 ARG A CA 1
ATOM 1418 C C . ARG A 1 182 ? 17.509 4.972 14.723 1.00 89.88 182 ARG A C 1
ATOM 1420 O O . ARG A 1 182 ? 18.059 3.889 14.530 1.00 89.88 182 ARG A O 1
ATOM 1427 N N . THR A 1 183 ? 18.192 6.113 14.809 1.00 90.06 183 THR A N 1
ATOM 1428 C CA . THR A 1 183 ? 19.653 6.187 14.660 1.00 90.06 183 THR A CA 1
ATOM 1429 C C . THR A 1 183 ? 20.364 5.349 15.727 1.00 90.06 183 THR A C 1
ATOM 1431 O O . THR A 1 183 ? 21.321 4.632 15.434 1.00 90.06 183 THR A O 1
ATOM 1434 N N . GLN A 1 184 ? 19.895 5.399 16.976 1.00 91.00 184 GLN A N 1
ATOM 1435 C CA . GLN A 1 184 ? 20.425 4.576 18.063 1.00 91.00 184 GLN A CA 1
ATOM 1436 C C . GLN A 1 184 ? 20.180 3.081 17.828 1.00 91.00 184 GLN A C 1
ATOM 1438 O O . GLN A 1 184 ? 21.111 2.300 18.011 1.00 91.00 184 GLN A O 1
ATOM 1443 N N . ALA A 1 185 ? 18.992 2.685 17.363 1.00 91.94 185 ALA A N 1
ATOM 1444 C CA . ALA A 1 185 ? 18.672 1.298 17.026 1.00 91.94 185 ALA A CA 1
ATOM 1445 C C . ALA A 1 185 ? 19.603 0.756 15.931 1.00 91.94 185 ALA A C 1
ATOM 1447 O O . ALA A 1 185 ? 20.161 -0.329 16.083 1.00 91.94 185 ALA A O 1
ATOM 1448 N N . LEU A 1 186 ? 19.854 1.536 14.873 1.00 92.56 186 LEU A N 1
ATOM 1449 C CA . LEU A 1 186 ? 20.801 1.176 13.811 1.00 92.56 186 LEU A CA 1
ATOM 1450 C C . LEU A 1 186 ? 22.240 1.080 14.333 1.00 92.56 186 LEU A C 1
ATOM 1452 O O . LEU A 1 186 ? 22.956 0.129 14.029 1.00 92.56 186 LEU A O 1
ATOM 1456 N N . ASN A 1 187 ? 22.672 2.019 15.174 1.00 91.88 187 ASN A N 1
ATOM 1457 C CA . ASN A 1 187 ? 23.995 1.949 15.795 1.00 91.88 187 ASN A CA 1
ATOM 1458 C C . ASN A 1 187 ? 24.147 0.708 16.689 1.00 91.88 187 ASN A C 1
ATOM 1460 O O . ASN A 1 187 ? 25.200 0.070 16.675 1.00 91.88 187 ASN A O 1
ATOM 1464 N N . SER A 1 188 ? 23.107 0.343 17.441 1.00 91.50 188 SER A N 1
ATOM 1465 C CA . SER A 1 188 ? 23.063 -0.893 18.227 1.00 91.50 188 SER A CA 1
ATOM 1466 C C . SER A 1 188 ? 23.109 -2.127 17.325 1.00 91.50 188 SER A C 1
ATOM 1468 O O . SER A 1 188 ? 23.917 -3.021 17.571 1.00 91.50 188 SER A O 1
ATOM 1470 N N . ALA A 1 189 ? 22.352 -2.133 16.222 1.00 92.12 189 ALA A N 1
ATOM 1471 C CA . ALA A 1 189 ? 22.363 -3.202 15.225 1.00 92.12 189 ALA A CA 1
ATOM 1472 C C . ALA A 1 189 ? 23.772 -3.481 14.685 1.00 92.12 189 ALA A C 1
ATOM 1474 O O . ALA A 1 189 ? 24.154 -4.640 14.545 1.00 92.12 189 ALA A O 1
ATOM 1475 N N . TRP A 1 190 ? 24.575 -2.443 14.433 1.00 92.12 190 TRP A N 1
ATOM 1476 C CA . TRP A 1 190 ? 25.964 -2.588 13.979 1.00 92.12 190 TRP A CA 1
ATOM 1477 C C . TRP A 1 190 ? 26.949 -2.999 15.082 1.00 92.12 190 TRP A C 1
ATOM 1479 O O . TRP A 1 190 ? 28.009 -3.548 14.781 1.00 92.12 190 TRP A O 1
ATOM 1489 N N . ARG A 1 191 ? 26.626 -2.749 16.357 1.00 91.31 191 ARG A N 1
ATOM 1490 C CA . ARG A 1 191 ? 27.484 -3.100 17.502 1.00 91.31 191 ARG A CA 1
ATOM 1491 C C . ARG A 1 191 ? 27.383 -4.564 17.912 1.00 91.31 191 ARG A C 1
ATOM 1493 O O . ARG A 1 191 ? 28.357 -5.069 18.461 1.00 91.31 191 ARG A O 1
ATOM 1500 N N . ILE A 1 192 ? 26.256 -5.222 17.649 1.00 91.50 192 ILE A N 1
ATOM 1501 C CA . ILE A 1 192 ? 26.018 -6.634 17.986 1.00 91.50 192 ILE A CA 1
ATOM 1502 C C . ILE A 1 192 ? 27.048 -7.528 17.281 1.00 91.50 192 ILE A C 1
ATOM 1504 O O . ILE A 1 192 ? 27.163 -7.504 16.055 1.00 91.50 192 ILE A O 1
ATOM 1508 N N . ARG A 1 193 ? 27.815 -8.333 18.022 1.00 88.88 193 ARG A N 1
ATOM 1509 C CA . ARG A 1 193 ? 28.835 -9.221 17.427 1.00 88.88 193 ARG A CA 1
ATOM 1510 C C . ARG A 1 193 ? 28.473 -10.694 17.499 1.00 88.88 193 ARG A C 1
ATOM 1512 O O . ARG A 1 193 ? 29.004 -11.477 16.721 1.00 88.88 193 ARG A O 1
ATOM 1519 N N . ASN A 1 194 ? 27.627 -11.067 18.449 1.00 89.94 194 ASN A N 1
ATOM 1520 C CA . ASN A 1 194 ? 27.268 -12.447 18.743 1.00 89.94 194 ASN A CA 1
ATOM 1521 C C . ASN A 1 194 ? 25.838 -12.517 19.311 1.00 89.94 194 ASN A C 1
ATOM 1523 O O . ASN A 1 194 ? 25.249 -11.489 19.653 1.00 89.94 194 ASN A O 1
ATOM 1527 N N . ALA A 1 195 ? 25.300 -13.732 19.443 1.00 87.50 195 ALA A N 1
ATOM 1528 C CA . ALA A 1 195 ? 23.944 -13.960 19.937 1.00 87.50 195 ALA A CA 1
ATOM 1529 C C . ALA A 1 195 ? 23.688 -13.403 21.349 1.00 87.50 195 ALA A C 1
ATOM 1531 O O . ALA A 1 195 ? 22.585 -12.950 21.642 1.00 87.50 195 ALA A O 1
ATOM 1532 N N . ARG A 1 196 ? 24.701 -13.380 22.223 1.00 86.81 196 ARG A N 1
ATOM 1533 C CA . ARG A 1 196 ? 24.558 -12.827 23.574 1.00 86.81 196 ARG A CA 1
ATOM 1534 C C . ARG A 1 196 ? 24.360 -11.313 23.538 1.00 86.81 196 ARG A C 1
ATOM 1536 O O . ARG A 1 196 ? 23.443 -10.826 24.190 1.00 86.81 196 ARG A O 1
ATOM 1543 N N . ASP A 1 197 ? 25.158 -10.598 22.744 1.00 87.62 197 ASP A N 1
ATOM 1544 C CA . ASP A 1 197 ? 24.997 -9.149 22.559 1.00 87.62 197 ASP A CA 1
ATOM 1545 C C . ASP A 1 197 ? 23.594 -8.820 22.021 1.00 87.62 197 ASP A C 1
ATOM 1547 O O . ASP A 1 197 ? 22.992 -7.829 22.424 1.00 87.62 197 ASP A O 1
ATOM 1551 N N . ALA A 1 198 ? 23.067 -9.654 21.116 1.00 85.44 198 ALA A N 1
ATOM 1552 C CA . ALA A 1 198 ? 21.738 -9.479 20.534 1.00 85.44 198 ALA A CA 1
ATOM 1553 C C . ALA A 1 198 ? 20.618 -9.636 21.574 1.00 85.44 198 ALA A C 1
ATOM 1555 O O . ALA A 1 198 ? 19.712 -8.805 21.628 1.00 85.44 198 ALA A O 1
ATOM 1556 N N . ILE A 1 199 ? 20.706 -10.664 22.426 1.00 84.50 199 ILE A N 1
ATOM 1557 C CA . ILE A 1 199 ? 19.746 -10.896 23.514 1.00 84.50 199 ILE A CA 1
ATOM 1558 C C . ILE A 1 199 ? 19.806 -9.748 24.529 1.00 84.50 199 ILE A C 1
ATOM 1560 O O . ILE A 1 199 ? 18.769 -9.211 24.907 1.00 84.50 199 ILE A O 1
ATOM 1564 N N . GLU A 1 200 ? 21.009 -9.325 24.934 1.00 84.12 200 GLU A N 1
ATOM 1565 C CA . GLU A 1 200 ? 21.192 -8.189 25.852 1.00 84.12 200 GLU A CA 1
ATOM 1566 C C . GLU A 1 200 ? 20.675 -6.868 25.247 1.00 84.12 200 GLU A C 1
ATOM 1568 O O . GLU A 1 200 ? 20.173 -6.005 25.967 1.00 84.12 200 GLU A O 1
ATOM 1573 N N . ALA A 1 201 ? 20.741 -6.718 23.921 1.00 83.81 201 ALA A N 1
ATOM 1574 C CA . ALA A 1 201 ? 20.203 -5.568 23.200 1.00 83.81 201 ALA A CA 1
ATOM 1575 C C . ALA A 1 201 ? 18.677 -5.621 22.980 1.00 83.81 201 ALA A C 1
ATOM 1577 O O . ALA A 1 201 ? 18.114 -4.628 22.514 1.00 83.81 201 ALA A O 1
ATOM 1578 N N . GLY A 1 202 ? 18.011 -6.727 23.337 1.00 81.25 202 GLY A N 1
ATOM 1579 C CA . GLY A 1 202 ? 16.555 -6.885 23.273 1.00 81.25 202 GLY A CA 1
ATOM 1580 C C . GLY A 1 202 ? 16.012 -7.494 21.976 1.00 81.25 202 GLY A C 1
ATOM 1581 O O . GLY A 1 202 ? 14.840 -7.292 21.668 1.00 81.25 202 GLY A O 1
ATOM 1582 N N . MET A 1 203 ? 16.826 -8.218 21.199 1.00 84.06 203 MET A N 1
ATOM 1583 C CA . MET A 1 203 ? 16.342 -8.942 20.015 1.00 84.06 203 MET A CA 1
ATOM 1584 C C . MET A 1 203 ? 15.502 -10.168 20.390 1.00 84.06 203 MET A C 1
ATOM 1586 O O . MET A 1 203 ? 15.893 -10.943 21.263 1.00 84.06 203 MET A O 1
ATOM 1590 N N . LEU A 1 204 ? 14.380 -10.370 19.690 1.00 74.75 204 LEU A N 1
ATOM 1591 C CA . LEU A 1 204 ? 13.480 -11.509 19.912 1.00 74.75 204 LEU A CA 1
ATOM 1592 C C . LEU A 1 204 ? 13.698 -12.641 18.898 1.00 74.75 204 LEU A C 1
ATOM 1594 O O . LEU A 1 204 ? 13.405 -13.797 19.197 1.00 74.75 204 LEU A O 1
ATOM 1598 N N . GLN A 1 205 ? 14.181 -12.312 17.699 1.00 72.38 205 GLN A N 1
ATOM 1599 C CA . GLN A 1 205 ? 14.399 -13.271 16.611 1.00 72.38 205 GLN A CA 1
ATOM 1600 C C . GLN A 1 205 ? 15.785 -13.929 16.640 1.00 72.38 205 GLN A C 1
ATOM 1602 O O . GLN A 1 205 ? 16.629 -13.616 17.481 1.00 72.38 205 GLN A O 1
ATOM 1607 N N . SER A 1 206 ? 16.018 -14.852 15.697 1.00 79.81 206 SER A N 1
ATOM 1608 C CA . SER A 1 206 ? 17.301 -15.536 15.506 1.00 79.81 206 SER A CA 1
ATOM 1609 C C . SER A 1 206 ? 18.442 -14.529 15.324 1.00 79.81 206 SER A C 1
ATOM 1611 O O . SER A 1 206 ? 18.586 -13.877 14.286 1.00 79.81 206 SER A O 1
ATOM 1613 N N . ALA A 1 207 ? 19.262 -14.391 16.368 1.00 86.88 207 ALA A N 1
ATOM 1614 C CA . ALA A 1 207 ? 20.385 -13.464 16.380 1.00 86.88 207 ALA A CA 1
ATOM 1615 C C . ALA A 1 207 ? 21.456 -13.835 15.344 1.00 86.88 207 ALA A C 1
ATOM 1617 O O . ALA A 1 207 ? 22.071 -12.947 14.754 1.00 86.88 207 ALA A O 1
ATOM 1618 N N . ASP A 1 208 ? 21.662 -15.131 15.104 1.00 89.75 208 ASP A N 1
ATOM 1619 C CA . ASP A 1 208 ? 22.665 -15.615 14.156 1.00 89.75 208 ASP A CA 1
ATOM 1620 C C . ASP A 1 208 ? 22.267 -15.279 12.713 1.00 89.75 208 ASP A C 1
ATOM 1622 O O . ASP A 1 208 ? 23.089 -14.745 11.959 1.00 89.75 208 ASP A O 1
ATOM 1626 N N . ASP A 1 209 ? 20.995 -15.479 12.356 1.00 89.38 209 ASP A N 1
ATOM 1627 C CA . ASP A 1 209 ? 20.478 -15.136 11.026 1.00 89.38 209 ASP A CA 1
ATOM 1628 C C . ASP A 1 209 ? 20.523 -13.629 10.783 1.00 89.38 209 ASP A C 1
ATOM 1630 O O . ASP A 1 209 ? 20.950 -13.181 9.716 1.00 89.38 209 ASP A O 1
ATOM 1634 N N . PHE A 1 210 ? 20.181 -12.833 11.800 1.00 92.44 210 PHE A N 1
ATOM 1635 C CA . PHE A 1 210 ? 20.314 -11.381 11.746 1.00 92.44 210 PHE A CA 1
ATOM 1636 C C . PHE A 1 210 ? 21.759 -10.933 11.516 1.00 92.44 210 PHE A C 1
ATOM 1638 O O . PHE A 1 210 ? 22.017 -10.116 10.630 1.00 92.44 210 PHE A O 1
ATOM 1645 N N . ILE A 1 211 ? 22.718 -11.457 12.288 1.00 92.75 211 ILE A N 1
ATOM 1646 C CA . ILE A 1 211 ? 24.135 -11.092 12.156 1.00 92.75 211 ILE A CA 1
ATOM 1647 C C . ILE A 1 211 ? 24.651 -11.483 10.766 1.00 92.75 211 ILE A C 1
ATOM 1649 O O . ILE A 1 211 ? 25.352 -10.690 10.127 1.00 92.75 211 ILE A O 1
ATOM 1653 N N . ALA A 1 212 ? 24.290 -12.673 10.278 1.00 92.31 212 ALA A N 1
ATOM 1654 C CA . ALA A 1 212 ? 24.677 -13.150 8.957 1.00 92.31 212 ALA A CA 1
ATOM 1655 C C . ALA A 1 212 ? 24.096 -12.266 7.840 1.00 92.31 212 ALA A C 1
ATOM 1657 O O . ALA A 1 212 ? 24.857 -11.779 6.999 1.00 92.31 212 ALA A O 1
ATOM 1658 N N . ALA A 1 213 ? 22.789 -11.990 7.871 1.00 93.00 213 ALA A N 1
ATOM 1659 C CA . ALA A 1 213 ? 22.102 -11.131 6.906 1.00 93.00 213 ALA A CA 1
ATOM 1660 C C . ALA A 1 213 ? 22.663 -9.702 6.911 1.00 93.00 213 ALA A C 1
ATOM 1662 O O . ALA A 1 213 ? 23.012 -9.156 5.864 1.00 93.00 213 ALA A O 1
ATOM 1663 N N . ARG A 1 214 ? 22.866 -9.112 8.094 1.00 93.94 214 ARG A N 1
ATOM 1664 C CA . ARG A 1 214 ? 23.459 -7.775 8.252 1.00 93.94 214 ARG A CA 1
ATOM 1665 C C . ARG A 1 214 ? 24.853 -7.693 7.636 1.00 93.94 214 ARG A C 1
ATOM 1667 O O . ARG A 1 214 ? 25.163 -6.735 6.926 1.00 93.94 214 ARG A O 1
ATOM 1674 N N . ASN A 1 215 ? 25.702 -8.686 7.899 1.00 92.62 215 ASN A N 1
ATOM 1675 C CA . ASN A 1 215 ? 27.057 -8.720 7.351 1.00 92.62 215 ASN A CA 1
ATOM 1676 C C . ASN A 1 215 ? 27.036 -8.888 5.821 1.00 92.62 215 ASN A C 1
ATOM 1678 O O . ASN A 1 215 ? 27.793 -8.205 5.129 1.00 92.62 215 ASN A O 1
ATOM 1682 N N . ARG A 1 216 ? 26.143 -9.734 5.281 1.00 91.75 216 ARG A N 1
ATOM 1683 C CA . ARG A 1 216 ? 25.939 -9.869 3.829 1.00 91.75 216 ARG A CA 1
ATOM 1684 C C . ARG A 1 216 ? 25.490 -8.554 3.197 1.00 91.75 216 ARG A C 1
ATOM 1686 O O . ARG A 1 216 ? 26.089 -8.142 2.205 1.00 91.75 216 ARG A O 1
ATOM 1693 N N . LEU A 1 217 ? 24.509 -7.858 3.777 1.00 92.75 217 LEU A N 1
ATOM 1694 C CA . LEU A 1 217 ? 24.040 -6.560 3.274 1.00 92.75 217 LEU A CA 1
ATOM 1695 C C . LEU A 1 217 ? 25.143 -5.507 3.259 1.00 92.75 217 LEU A C 1
ATOM 1697 O O . LEU A 1 217 ? 25.286 -4.796 2.267 1.00 92.75 217 LEU A O 1
ATOM 1701 N N . ALA A 1 218 ? 25.949 -5.425 4.321 1.00 92.25 218 ALA A N 1
ATOM 1702 C CA . ALA A 1 218 ? 27.061 -4.481 4.378 1.00 92.25 218 ALA A CA 1
ATOM 1703 C C . ALA A 1 218 ? 28.060 -4.705 3.234 1.00 92.25 218 ALA A C 1
ATOM 1705 O O . ALA A 1 218 ? 28.559 -3.741 2.662 1.00 92.25 218 ALA A O 1
ATOM 1706 N N . ILE A 1 219 ? 28.327 -5.960 2.863 1.00 89.00 219 ILE A N 1
ATOM 1707 C CA . ILE A 1 219 ? 29.195 -6.285 1.725 1.00 89.00 219 ILE A CA 1
ATOM 1708 C C . ILE A 1 219 ? 28.492 -5.944 0.401 1.00 89.00 219 ILE A C 1
ATOM 1710 O O . ILE A 1 219 ? 29.057 -5.243 -0.437 1.00 89.00 219 ILE A O 1
ATOM 1714 N N . ARG A 1 220 ? 27.247 -6.400 0.223 1.00 87.88 220 ARG A N 1
ATOM 1715 C CA . ARG A 1 220 ? 26.480 -6.295 -1.033 1.00 87.88 220 ARG A CA 1
ATOM 1716 C C . ARG A 1 220 ? 26.128 -4.858 -1.416 1.00 87.88 220 ARG A C 1
ATOM 1718 O O . ARG A 1 220 ? 26.103 -4.537 -2.599 1.00 87.88 220 ARG A O 1
ATOM 1725 N N . LEU A 1 221 ? 25.892 -3.990 -0.434 1.00 88.31 221 LEU A N 1
ATOM 1726 C CA . LEU A 1 221 ? 25.563 -2.576 -0.645 1.00 88.31 221 LEU A CA 1
ATOM 1727 C C . LEU A 1 221 ? 26.804 -1.667 -0.687 1.00 88.31 221 LEU A C 1
ATOM 1729 O O . LEU A 1 221 ? 26.672 -0.448 -0.772 1.00 88.31 221 LEU A O 1
ATOM 1733 N N . GLY A 1 222 ? 28.015 -2.234 -0.651 1.00 86.56 222 GLY A N 1
ATOM 1734 C CA . GLY A 1 222 ? 29.255 -1.464 -0.777 1.00 86.56 222 GLY A CA 1
ATOM 1735 C C . GLY A 1 222 ? 29.688 -0.750 0.506 1.00 86.56 222 GLY A C 1
ATOM 1736 O O . GLY A 1 222 ? 30.398 0.251 0.443 1.00 86.56 222 GLY A O 1
ATOM 1737 N N . GLY A 1 223 ? 29.273 -1.251 1.669 1.00 90.44 223 GLY A N 1
ATOM 1738 C CA . GLY A 1 223 ? 29.733 -0.806 2.979 1.00 90.44 223 GLY A CA 1
ATOM 1739 C C . GLY A 1 223 ? 28.608 -0.590 3.989 1.00 90.44 223 GLY A C 1
ATOM 1740 O O . GLY A 1 223 ? 27.423 -0.534 3.660 1.00 90.44 223 GLY A O 1
ATOM 1741 N N . GLN A 1 224 ? 29.011 -0.407 5.249 1.00 91.06 224 GLN A N 1
ATOM 1742 C CA . GLN A 1 224 ? 28.096 -0.142 6.361 1.00 91.06 224 GLN A CA 1
ATOM 1743 C C . GLN A 1 224 ? 27.270 1.133 6.142 1.00 91.06 224 GLN A C 1
ATOM 1745 O O . GLN A 1 224 ? 26.078 1.135 6.420 1.00 91.06 224 GLN A O 1
ATOM 1750 N N . GLN A 1 225 ? 27.884 2.203 5.626 1.00 90.62 225 GLN A N 1
ATOM 1751 C CA . GLN A 1 225 ? 27.203 3.485 5.432 1.00 90.62 225 GLN A CA 1
ATOM 1752 C C . GLN A 1 225 ? 26.059 3.381 4.413 1.00 90.62 225 GLN A C 1
ATOM 1754 O O . GLN A 1 225 ? 24.948 3.813 4.702 1.00 90.62 225 GLN A O 1
ATOM 1759 N N . SER A 1 226 ? 26.299 2.743 3.264 1.00 91.81 226 SER A N 1
ATOM 1760 C CA . SER A 1 226 ? 25.271 2.509 2.245 1.00 91.81 226 SER A CA 1
ATOM 1761 C C . SER A 1 226 ? 24.149 1.608 2.762 1.00 91.81 226 SER A C 1
ATOM 1763 O O . SER A 1 226 ? 22.974 1.901 2.552 1.00 91.81 226 SER A O 1
ATOM 1765 N N . ALA A 1 227 ? 24.498 0.536 3.484 1.00 92.62 227 ALA A N 1
ATOM 1766 C CA . ALA A 1 227 ? 23.508 -0.336 4.108 1.00 92.62 227 ALA A CA 1
ATOM 1767 C C . ALA A 1 227 ? 22.669 0.408 5.154 1.00 92.62 227 ALA A C 1
ATOM 1769 O O . ALA A 1 227 ? 21.455 0.238 5.202 1.00 92.62 227 ALA A O 1
ATOM 1770 N N . GLN A 1 228 ? 23.294 1.275 5.953 1.00 92.12 228 GLN A N 1
ATOM 1771 C CA . GLN A 1 228 ? 22.602 2.085 6.947 1.00 92.12 228 GLN A CA 1
ATOM 1772 C C . GLN A 1 228 ? 21.586 3.035 6.306 1.00 92.12 228 GLN A C 1
ATOM 1774 O O . GLN A 1 228 ? 20.469 3.096 6.801 1.00 92.12 228 GLN A O 1
ATOM 1779 N N . THR A 1 229 ? 21.919 3.701 5.195 1.00 92.94 229 THR A N 1
ATOM 1780 C CA . THR A 1 229 ? 20.967 4.565 4.471 1.00 92.94 229 THR A CA 1
ATOM 1781 C C . THR A 1 229 ? 19.730 3.796 4.004 1.00 92.94 229 THR A C 1
ATOM 1783 O O . THR A 1 229 ? 18.612 4.289 4.132 1.00 92.94 229 THR A O 1
ATOM 1786 N N . VAL A 1 230 ? 19.906 2.571 3.496 1.00 92.62 230 VAL A N 1
ATOM 1787 C CA . VAL A 1 230 ? 18.774 1.724 3.085 1.00 92.62 230 VAL A CA 1
ATOM 1788 C C . VAL A 1 230 ? 17.935 1.314 4.298 1.00 92.62 230 VAL A C 1
ATOM 1790 O O . VAL A 1 230 ? 16.718 1.473 4.280 1.00 92.62 230 VAL A O 1
ATOM 1793 N N . LEU A 1 231 ? 18.570 0.821 5.365 1.00 92.81 231 LEU A N 1
ATOM 1794 C CA . LEU A 1 231 ? 17.876 0.369 6.576 1.00 92.81 231 LEU A CA 1
ATOM 1795 C C . LEU A 1 231 ? 17.144 1.506 7.302 1.00 92.81 231 LEU A C 1
ATOM 1797 O O . LEU A 1 231 ? 16.067 1.282 7.847 1.00 92.81 231 LEU A O 1
ATOM 1801 N N . GLU A 1 232 ? 17.701 2.716 7.294 1.00 92.12 232 GLU A N 1
ATOM 1802 C CA . GLU A 1 232 ? 17.056 3.917 7.827 1.00 92.12 232 GLU A CA 1
ATOM 1803 C C . GLU A 1 232 ? 15.765 4.227 7.068 1.00 92.12 232 GLU A C 1
ATOM 1805 O O . GLU A 1 232 ? 14.710 4.318 7.693 1.00 92.12 232 GLU A O 1
ATOM 1810 N N . GLY A 1 233 ? 15.807 4.239 5.731 1.00 91.00 233 GLY A N 1
ATOM 1811 C CA . GLY A 1 233 ? 14.605 4.408 4.908 1.00 91.00 233 GLY A CA 1
ATOM 1812 C C . GLY A 1 233 ? 13.558 3.309 5.133 1.00 91.00 233 GLY A C 1
ATOM 1813 O O . GLY A 1 233 ? 12.358 3.588 5.154 1.00 91.00 233 GLY A O 1
ATOM 1814 N N . LEU A 1 234 ? 13.985 2.062 5.373 1.00 91.50 234 LEU A N 1
ATOM 1815 C CA . LEU A 1 234 ? 13.071 0.971 5.734 1.00 91.50 234 LEU A CA 1
ATOM 1816 C C . LEU A 1 234 ? 12.440 1.175 7.119 1.00 91.50 234 LEU A C 1
ATOM 1818 O O . LEU A 1 234 ? 11.261 0.892 7.287 1.00 91.50 234 LEU A O 1
ATOM 1822 N N . LEU A 1 235 ? 13.186 1.670 8.113 1.00 88.75 235 LEU A N 1
ATOM 1823 C CA . LEU A 1 235 ? 12.645 1.982 9.445 1.00 88.75 235 LEU A CA 1
ATOM 1824 C C . LEU A 1 235 ? 11.690 3.180 9.432 1.00 88.75 235 LEU A C 1
ATOM 1826 O O . LEU A 1 235 ? 10.751 3.211 10.224 1.00 88.75 235 LEU A O 1
ATOM 1830 N N . GLU A 1 236 ? 11.911 4.154 8.551 1.00 86.31 236 GLU A N 1
ATOM 1831 C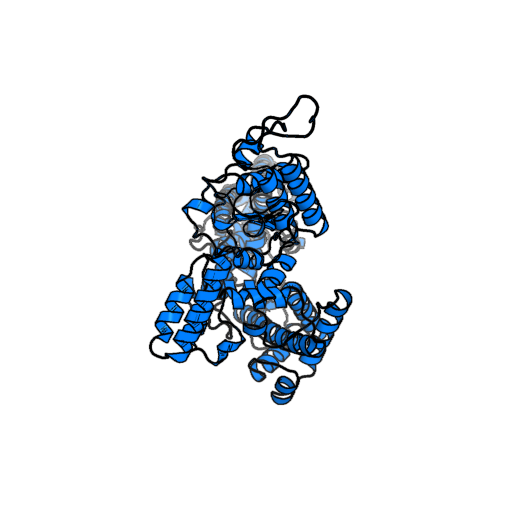 CA . GLU A 1 236 ? 10.973 5.260 8.324 1.00 86.31 236 GLU A CA 1
ATOM 1832 C C . GLU A 1 236 ? 9.670 4.796 7.662 1.00 86.31 236 GLU A C 1
ATOM 1834 O O . GLU A 1 236 ? 8.624 5.402 7.877 1.00 86.31 236 GLU A O 1
ATOM 1839 N N . SER A 1 237 ? 9.729 3.711 6.886 1.00 85.19 237 SER A N 1
ATOM 1840 C CA . SER A 1 237 ? 8.605 3.137 6.141 1.00 85.19 237 SER A CA 1
ATOM 1841 C C . SER A 1 237 ? 8.228 1.728 6.620 1.00 85.19 237 SER A C 1
ATOM 1843 O O . SER A 1 237 ? 7.791 0.890 5.832 1.00 85.19 237 SER A O 1
ATOM 1845 N N . SER A 1 238 ? 8.354 1.471 7.925 1.00 82.75 238 SER A N 1
ATOM 1846 C CA . SER A 1 238 ? 8.119 0.172 8.585 1.00 82.75 238 SER A CA 1
ATOM 1847 C C . SER A 1 238 ? 6.835 -0.531 8.123 1.00 82.75 238 SER A C 1
ATOM 1849 O O . SER A 1 238 ? 6.880 -1.675 7.670 1.00 82.75 238 SER A O 1
ATOM 1851 N N . LEU A 1 239 ? 5.702 0.177 8.148 1.00 76.19 239 LEU A N 1
ATOM 1852 C CA . LEU A 1 239 ? 4.395 -0.349 7.741 1.00 76.19 239 LEU A CA 1
ATOM 1853 C C . LEU A 1 239 ? 4.376 -0.809 6.275 1.00 76.19 239 LEU A C 1
ATOM 1855 O O . LEU A 1 239 ? 3.748 -1.811 5.942 1.00 76.19 239 LEU A O 1
ATOM 1859 N N . PHE A 1 240 ? 5.082 -0.103 5.386 1.00 81.56 240 PHE A N 1
ATOM 1860 C CA . PHE A 1 240 ? 5.190 -0.491 3.979 1.00 81.56 240 PHE A CA 1
ATOM 1861 C C . PHE A 1 240 ? 6.024 -1.766 3.812 1.00 81.56 240 PHE A C 1
ATOM 1863 O O . PHE A 1 240 ? 5.674 -2.633 3.010 1.00 81.56 240 PHE A O 1
ATOM 1870 N N . VAL A 1 241 ? 7.106 -1.907 4.581 1.00 86.81 241 VAL A N 1
ATOM 1871 C CA . VAL A 1 241 ? 7.961 -3.102 4.560 1.00 86.81 241 VAL A CA 1
ATOM 1872 C C . VAL A 1 241 ? 7.196 -4.325 5.065 1.00 86.81 241 VAL A C 1
ATOM 1874 O O . VAL A 1 241 ? 7.232 -5.381 4.427 1.00 86.81 241 VAL A O 1
ATOM 1877 N N . GLU A 1 242 ? 6.457 -4.1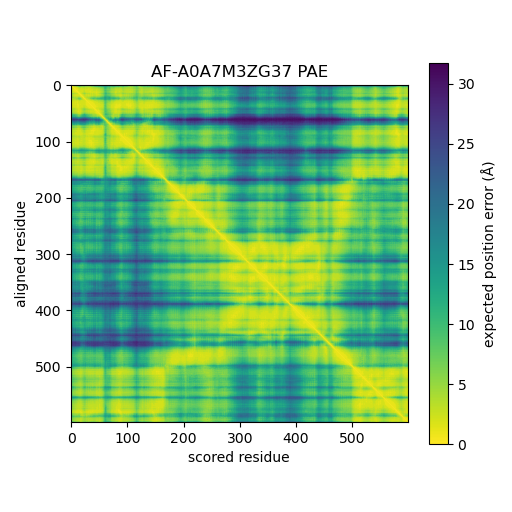78 6.166 1.00 80.50 242 GLU A N 1
ATOM 1878 C CA . GLU A 1 242 ? 5.597 -5.232 6.710 1.00 80.50 242 GLU A CA 1
ATOM 1879 C C . GLU A 1 242 ? 4.491 -5.626 5.725 1.00 80.50 242 GLU A C 1
ATOM 1881 O O . GLU A 1 242 ? 4.281 -6.816 5.476 1.00 80.50 242 GLU A O 1
ATOM 1886 N N . GLU A 1 243 ? 3.840 -4.647 5.092 1.00 80.44 243 GLU A N 1
ATOM 1887 C CA . GLU A 1 243 ? 2.812 -4.903 4.084 1.00 80.44 243 GLU A CA 1
ATOM 1888 C C . GLU A 1 243 ? 3.381 -5.598 2.842 1.00 80.44 243 GLU A C 1
ATOM 1890 O O . GLU A 1 243 ? 2.773 -6.529 2.311 1.00 80.44 243 GLU A O 1
ATOM 1895 N N . SER A 1 244 ? 4.574 -5.201 2.400 1.00 85.62 244 SER A N 1
ATOM 1896 C CA . SER A 1 244 ? 5.290 -5.850 1.301 1.00 85.62 244 SER A CA 1
ATOM 1897 C C . SER A 1 244 ? 5.572 -7.326 1.613 1.00 85.62 244 SER A C 1
ATOM 1899 O O . SER A 1 244 ? 5.204 -8.210 0.831 1.00 85.62 244 SER A O 1
ATOM 1901 N N . ARG A 1 245 ? 6.114 -7.617 2.807 1.00 85.25 245 ARG A N 1
ATOM 1902 C CA . ARG A 1 245 ? 6.360 -8.990 3.282 1.00 85.25 245 ARG A CA 1
ATOM 1903 C C . ARG A 1 245 ? 5.065 -9.799 3.355 1.00 85.25 245 ARG A C 1
ATOM 1905 O O . ARG A 1 245 ? 5.012 -10.940 2.895 1.00 85.25 245 ARG A O 1
ATOM 1912 N N . ARG A 1 246 ? 3.998 -9.209 3.898 1.00 80.31 246 ARG A N 1
ATOM 1913 C CA . ARG A 1 246 ? 2.685 -9.852 4.010 1.00 80.31 246 ARG A CA 1
ATOM 1914 C C . ARG A 1 246 ? 2.101 -10.194 2.641 1.00 80.31 246 ARG A C 1
ATOM 1916 O O . ARG A 1 246 ? 1.669 -11.327 2.444 1.00 80.31 246 ARG A O 1
ATOM 1923 N N . ARG A 1 247 ? 2.121 -9.259 1.687 1.00 80.88 247 ARG A N 1
ATOM 1924 C CA . ARG A 1 247 ? 1.620 -9.493 0.322 1.00 80.88 247 ARG A CA 1
ATOM 1925 C C . ARG A 1 247 ? 2.387 -10.602 -0.386 1.00 80.88 247 ARG A C 1
ATOM 1927 O O . ARG A 1 247 ? 1.759 -11.442 -1.026 1.00 80.88 247 ARG A O 1
ATOM 1934 N N . LEU A 1 248 ? 3.714 -10.642 -0.246 1.00 84.44 248 LEU A N 1
ATOM 1935 C CA . LEU A 1 248 ? 4.524 -11.745 -0.774 1.00 84.44 248 LEU A CA 1
ATOM 1936 C C . LEU A 1 248 ? 4.115 -13.089 -0.163 1.00 84.44 248 LEU A C 1
ATOM 1938 O O . LEU A 1 248 ? 3.923 -14.057 -0.895 1.00 84.44 248 LEU A O 1
ATOM 1942 N N . ARG A 1 249 ? 3.888 -13.146 1.154 1.00 82.19 249 ARG A N 1
ATOM 1943 C CA . ARG A 1 249 ? 3.421 -14.368 1.824 1.00 82.19 249 ARG A CA 1
ATOM 1944 C C . ARG A 1 249 ? 2.040 -14.805 1.337 1.00 82.19 249 ARG A C 1
ATOM 1946 O O . ARG A 1 249 ? 1.868 -15.967 0.976 1.00 82.19 249 ARG A O 1
ATOM 1953 N N . SER A 1 250 ? 1.072 -13.895 1.257 1.00 78.25 250 SER A N 1
ATOM 1954 C CA . SER A 1 250 ? -0.266 -14.206 0.735 1.00 78.25 250 SER A CA 1
ATOM 1955 C C . SER A 1 250 ? -0.216 -14.693 -0.719 1.00 78.25 250 SER A C 1
ATOM 1957 O O . SER A 1 250 ? -0.917 -15.637 -1.078 1.00 78.25 250 SER A O 1
ATOM 1959 N N . ARG A 1 251 ? 0.658 -14.115 -1.557 1.00 80.94 251 ARG A N 1
ATOM 1960 C CA . ARG A 1 251 ? 0.909 -14.606 -2.925 1.00 80.94 251 ARG A CA 1
ATOM 1961 C C . ARG A 1 251 ? 1.508 -16.003 -2.942 1.00 80.94 251 ARG A C 1
ATOM 1963 O O . ARG A 1 251 ? 1.023 -16.840 -3.689 1.00 80.94 251 ARG A O 1
ATOM 1970 N N . SER A 1 252 ? 2.481 -16.273 -2.079 1.00 84.50 252 SER A N 1
ATOM 1971 C CA . SER A 1 252 ? 3.120 -17.589 -1.965 1.00 84.50 252 SER A CA 1
ATOM 1972 C C . SER A 1 252 ? 2.096 -18.711 -1.726 1.00 84.50 252 SER A C 1
ATOM 1974 O O . SER A 1 252 ? 2.151 -19.768 -2.353 1.00 84.50 252 SER A O 1
ATOM 1976 N N . ILE A 1 253 ? 1.078 -18.437 -0.902 1.00 79.06 253 ILE A N 1
ATOM 1977 C CA . ILE A 1 253 ? -0.018 -19.369 -0.616 1.00 79.06 253 ILE A CA 1
ATOM 1978 C C . ILE A 1 253 ? -0.917 -19.541 -1.849 1.00 79.06 253 ILE A C 1
ATOM 1980 O O . ILE A 1 253 ? -1.210 -20.670 -2.238 1.00 79.06 253 ILE A O 1
ATOM 1984 N N . ARG A 1 254 ? -1.319 -18.440 -2.502 1.00 75.94 254 ARG A N 1
ATOM 1985 C CA . ARG A 1 254 ? -2.171 -18.471 -3.710 1.00 75.94 254 ARG A CA 1
ATOM 1986 C C . ARG A 1 254 ? -1.506 -19.193 -4.884 1.00 75.94 254 ARG A C 1
ATOM 1988 O O . ARG A 1 254 ? -2.157 -19.985 -5.558 1.00 75.94 254 ARG A O 1
ATOM 1995 N N . ALA A 1 255 ? -0.211 -18.970 -5.086 1.00 78.81 255 ALA A N 1
ATOM 1996 C CA . ALA A 1 255 ? 0.582 -19.584 -6.148 1.00 78.81 255 ALA A CA 1
ATOM 1997 C C . ALA A 1 255 ? 0.961 -21.052 -5.865 1.00 78.81 255 ALA A C 1
ATOM 1999 O O . ALA A 1 255 ? 1.653 -21.667 -6.671 1.00 78.81 255 ALA A O 1
ATOM 2000 N N . SER A 1 256 ? 0.531 -21.629 -4.731 1.00 79.94 256 SER A N 1
ATOM 2001 C CA . SER A 1 256 ? 0.949 -22.968 -4.280 1.00 79.94 256 SER A CA 1
ATOM 2002 C C . SER A 1 256 ? 2.476 -23.129 -4.191 1.00 79.94 256 SER A C 1
ATOM 2004 O O . SER A 1 256 ? 3.014 -24.214 -4.408 1.00 79.94 256 SER A O 1
ATOM 2006 N N . MET A 1 257 ? 3.173 -22.044 -3.844 1.00 81.00 257 MET A N 1
ATOM 2007 C CA . MET A 1 257 ? 4.619 -21.983 -3.619 1.00 81.00 257 MET A CA 1
ATOM 2008 C C . MET A 1 257 ? 4.861 -21.428 -2.212 1.00 81.00 257 MET A C 1
ATOM 2010 O O . MET A 1 257 ? 5.200 -20.252 -2.086 1.00 81.00 257 MET A O 1
ATOM 2014 N N . PRO A 1 258 ? 4.622 -22.211 -1.140 1.00 74.44 258 PRO A N 1
ATOM 2015 C CA . PRO A 1 258 ? 4.623 -21.688 0.220 1.00 74.44 258 PRO A CA 1
ATOM 2016 C C . PRO A 1 258 ? 5.977 -21.077 0.575 1.00 74.44 258 PRO A C 1
ATOM 2018 O O . PRO A 1 258 ? 7.004 -21.749 0.510 1.00 74.44 258 PRO A O 1
ATOM 2021 N N . TRP A 1 259 ? 5.957 -19.811 0.980 1.00 80.31 259 TRP A N 1
ATOM 2022 C CA . TRP A 1 259 ? 7.119 -19.114 1.507 1.00 80.31 259 TRP A CA 1
ATOM 2023 C C . TRP A 1 259 ? 7.017 -19.029 3.032 1.00 80.31 259 TRP A C 1
ATOM 2025 O O . TRP A 1 259 ? 6.008 -18.567 3.575 1.00 80.31 259 TRP A O 1
ATOM 2035 N N . ASP A 1 260 ? 8.059 -19.486 3.725 1.00 72.31 260 ASP A N 1
ATOM 2036 C CA . ASP A 1 260 ? 8.141 -19.473 5.192 1.00 72.31 260 ASP A CA 1
ATOM 2037 C C . ASP A 1 260 ? 8.270 -18.054 5.775 1.00 72.31 260 ASP A C 1
ATOM 2039 O O . ASP A 1 260 ? 7.918 -17.826 6.932 1.00 72.31 260 ASP A O 1
ATOM 2043 N N . GLY A 1 261 ? 8.688 -17.083 4.957 1.00 73.25 261 GLY A N 1
ATOM 2044 C CA . GLY A 1 261 ? 8.919 -15.705 5.369 1.00 73.25 261 GLY A CA 1
ATOM 2045 C C . GLY A 1 261 ? 10.337 -15.427 5.869 1.00 73.25 261 GLY A C 1
ATOM 2046 O O . GLY A 1 261 ? 10.596 -14.284 6.244 1.00 73.25 261 GLY A O 1
ATOM 2047 N N . GLU A 1 262 ? 11.218 -16.425 5.912 1.00 72.06 262 GLU A N 1
ATOM 2048 C CA . GLU A 1 262 ? 12.571 -16.353 6.489 1.00 72.06 262 GLU A CA 1
ATOM 2049 C C . GLU A 1 262 ? 13.662 -16.752 5.490 1.00 72.06 262 GLU A C 1
ATOM 2051 O O . GLU A 1 262 ? 14.792 -16.269 5.577 1.00 72.06 262 GLU A O 1
ATOM 2056 N N . THR A 1 263 ? 13.339 -17.604 4.519 1.00 84.12 263 THR A N 1
ATOM 2057 C CA . THR A 1 263 ? 14.241 -17.978 3.428 1.00 84.12 263 THR A CA 1
ATOM 2058 C C . THR A 1 263 ? 14.054 -17.067 2.213 1.00 84.12 263 THR A C 1
ATOM 2060 O O . THR A 1 263 ? 13.053 -16.368 2.107 1.00 84.12 263 THR A O 1
ATOM 2063 N N . PRO A 1 264 ? 15.001 -17.006 1.265 1.00 85.19 264 PRO A N 1
ATOM 2064 C CA . PRO A 1 264 ? 14.795 -16.275 0.015 1.00 85.19 264 PRO A CA 1
ATOM 2065 C C . PRO A 1 264 ? 13.549 -16.791 -0.752 1.00 85.19 264 PRO A C 1
ATOM 2067 O O . PRO A 1 264 ? 13.501 -17.986 -1.049 1.00 85.19 264 PRO A O 1
ATOM 2070 N N . PRO A 1 265 ? 12.539 -15.946 -1.072 1.00 86.19 265 PRO A N 1
ATOM 2071 C CA . PRO A 1 265 ? 11.348 -16.385 -1.814 1.00 86.19 265 PRO A CA 1
ATOM 2072 C C . PRO A 1 265 ? 11.656 -16.827 -3.257 1.00 86.19 265 PRO A C 1
ATOM 2074 O O . PRO A 1 265 ? 12.669 -16.456 -3.833 1.00 86.19 265 PRO A O 1
ATOM 2077 N N . ASP A 1 266 ? 10.769 -17.577 -3.915 1.00 87.62 266 ASP A N 1
ATOM 2078 C CA . ASP A 1 266 ? 10.937 -17.821 -5.359 1.00 87.62 266 ASP A CA 1
ATOM 2079 C C . ASP A 1 266 ? 10.815 -16.487 -6.131 1.00 87.62 266 ASP A C 1
ATOM 2081 O O . ASP A 1 266 ? 9.889 -15.706 -5.893 1.00 87.62 266 ASP A O 1
ATOM 2085 N N . TYR A 1 267 ? 11.734 -16.215 -7.067 1.00 85.88 267 TYR A N 1
ATOM 2086 C CA . TYR A 1 267 ? 11.730 -14.990 -7.881 1.00 85.88 267 TYR A CA 1
ATOM 2087 C C . TYR A 1 267 ? 10.418 -14.807 -8.657 1.00 85.88 267 TYR A C 1
ATOM 2089 O O . TYR A 1 267 ? 10.015 -13.673 -8.922 1.00 85.88 267 TYR A O 1
ATOM 2097 N N . ARG A 1 268 ? 9.714 -15.903 -8.969 1.00 87.38 268 ARG A N 1
ATOM 2098 C CA . ARG A 1 268 ? 8.399 -15.879 -9.623 1.00 87.38 268 ARG A CA 1
ATOM 2099 C C . ARG A 1 268 ? 7.347 -15.130 -8.809 1.00 87.38 268 ARG A C 1
ATOM 2101 O O . ARG A 1 268 ? 6.444 -14.546 -9.391 1.00 87.38 268 ARG A O 1
ATOM 2108 N N . LEU A 1 269 ? 7.477 -15.077 -7.480 1.00 86.88 269 LEU A N 1
ATOM 2109 C CA . LEU A 1 269 ? 6.585 -14.284 -6.624 1.00 86.88 269 LEU A CA 1
ATOM 2110 C C . LEU A 1 269 ? 6.786 -12.775 -6.824 1.00 86.88 269 LEU A C 1
ATOM 2112 O O . LEU A 1 269 ? 5.843 -11.998 -6.670 1.00 86.88 269 LEU A O 1
ATOM 2116 N N . ILE A 1 270 ? 8.007 -12.355 -7.169 1.00 85.62 270 ILE A N 1
ATOM 2117 C CA . ILE A 1 270 ? 8.313 -10.963 -7.518 1.00 85.62 270 ILE A CA 1
ATOM 2118 C C . ILE A 1 270 ? 7.774 -10.654 -8.918 1.00 85.62 270 ILE A C 1
ATOM 2120 O O . ILE A 1 270 ? 7.178 -9.599 -9.114 1.00 85.62 270 ILE A O 1
ATOM 2124 N N . GLU A 1 271 ? 7.939 -11.573 -9.873 1.00 86.56 271 GLU A N 1
ATOM 2125 C CA . GLU A 1 271 ? 7.358 -11.449 -11.218 1.00 86.56 271 GLU A CA 1
ATOM 2126 C C . GLU A 1 271 ? 5.823 -11.326 -11.155 1.00 86.56 271 GLU A C 1
ATOM 2128 O O . GLU A 1 271 ? 5.269 -10.370 -11.693 1.00 86.56 271 GLU A O 1
ATOM 2133 N N . ASP A 1 272 ? 5.149 -12.206 -10.410 1.00 85.62 272 ASP A N 1
ATOM 2134 C CA . ASP A 1 272 ? 3.698 -12.160 -10.169 1.00 85.62 272 ASP A CA 1
ATOM 2135 C C . ASP A 1 272 ? 3.260 -10.836 -9.522 1.00 85.62 272 ASP A C 1
ATOM 2137 O O . ASP A 1 272 ? 2.291 -10.204 -9.944 1.00 85.62 272 ASP A O 1
ATOM 2141 N N . MET A 1 273 ? 4.031 -10.342 -8.545 1.00 82.00 273 MET A N 1
ATOM 2142 C CA . MET A 1 273 ? 3.771 -9.046 -7.916 1.00 82.00 273 MET A CA 1
ATOM 2143 C C . MET A 1 273 ? 3.805 -7.878 -8.909 1.00 82.00 273 MET A C 1
ATOM 2145 O O . MET A 1 273 ? 3.031 -6.935 -8.746 1.00 82.00 273 MET A O 1
ATOM 2149 N N . ILE A 1 274 ? 4.707 -7.916 -9.892 1.00 82.06 274 ILE A N 1
ATOM 2150 C CA . ILE A 1 274 ? 4.822 -6.883 -10.928 1.00 82.06 274 ILE A CA 1
ATOM 2151 C C . ILE A 1 274 ? 3.630 -6.960 -11.894 1.00 82.06 274 ILE A C 1
ATOM 2153 O O . ILE A 1 274 ? 3.115 -5.924 -12.317 1.00 82.06 274 ILE A O 1
ATOM 2157 N N . LEU A 1 275 ? 3.188 -8.172 -12.235 1.00 85.88 275 LEU A N 1
ATOM 2158 C CA . LEU A 1 275 ? 2.154 -8.404 -13.243 1.00 85.88 275 LEU A CA 1
ATOM 2159 C C . LEU A 1 275 ? 0.737 -8.130 -12.729 1.00 85.88 275 LEU A C 1
ATOM 2161 O O . LEU A 1 275 ? -0.043 -7.518 -13.452 1.00 85.88 275 LEU A O 1
ATOM 2165 N N . GLN A 1 276 ? 0.420 -8.496 -11.483 1.00 82.00 276 GLN A N 1
ATOM 2166 C CA . GLN A 1 276 ? -0.947 -8.495 -10.940 1.00 82.00 276 GLN A CA 1
ATOM 2167 C C . GLN A 1 276 ? -1.753 -7.210 -11.220 1.00 82.00 276 GLN A C 1
ATOM 2169 O O . GLN A 1 276 ? -2.928 -7.273 -11.567 1.00 82.00 276 GLN A O 1
ATOM 2174 N N . GLU A 1 277 ? -1.139 -6.037 -11.059 1.00 79.00 277 GLU A N 1
ATOM 2175 C CA . GLU A 1 277 ? -1.839 -4.751 -11.210 1.00 79.00 277 GLU A CA 1
ATOM 2176 C C . GLU A 1 277 ? -1.805 -4.212 -12.649 1.00 79.00 277 GLU A C 1
ATOM 2178 O O . GLU A 1 277 ? -2.559 -3.306 -12.992 1.00 79.00 277 GLU A O 1
ATOM 2183 N N . CYS A 1 278 ? -0.919 -4.736 -13.497 1.00 86.12 278 CYS A N 1
ATOM 2184 C CA . CYS A 1 278 ? -0.579 -4.131 -14.787 1.00 86.12 278 CYS A CA 1
ATOM 2185 C C . CYS A 1 278 ? -0.805 -5.053 -15.989 1.00 86.12 278 CYS A C 1
ATOM 2187 O O . CYS A 1 278 ? -0.696 -4.581 -17.115 1.00 86.12 278 CYS A O 1
ATOM 2189 N N . GLU A 1 279 ? -1.131 -6.331 -15.785 1.00 87.88 279 GLU A N 1
ATOM 2190 C CA . GLU A 1 279 ? -1.251 -7.336 -16.851 1.00 87.88 279 GLU A CA 1
ATOM 2191 C C . GLU A 1 279 ? -2.200 -6.892 -17.973 1.00 87.88 279 GLU A C 1
ATOM 2193 O O . GLU A 1 279 ? -1.842 -6.923 -19.147 1.00 87.88 279 GLU A O 1
ATOM 2198 N N . HIS A 1 280 ? -3.358 -6.342 -17.602 1.00 91.50 280 HIS A N 1
ATOM 2199 C CA . HIS A 1 280 ? -4.362 -5.827 -18.537 1.00 91.50 280 HIS A CA 1
ATOM 2200 C C . HIS A 1 280 ? -3.875 -4.674 -19.439 1.00 91.50 280 HIS A C 1
ATOM 2202 O O . HIS A 1 280 ? -4.521 -4.375 -20.442 1.00 91.50 280 HIS A O 1
ATOM 2208 N N . LEU A 1 281 ? -2.768 -4.011 -19.088 1.00 93.56 281 LEU A N 1
ATOM 2209 C CA . LEU A 1 281 ? -2.165 -2.925 -19.868 1.00 93.56 281 LEU A CA 1
ATOM 2210 C C . LEU A 1 281 ? -1.108 -3.430 -20.858 1.00 93.56 281 LEU A C 1
ATOM 2212 O O . LEU A 1 281 ? -0.757 -2.711 -21.790 1.00 93.56 281 LEU A O 1
ATOM 2216 N N . ILE A 1 282 ? -0.572 -4.637 -20.656 1.00 94.69 282 ILE A N 1
ATOM 2217 C CA . ILE A 1 282 ? 0.578 -5.155 -21.409 1.00 94.69 282 ILE A CA 1
ATOM 2218 C C . ILE A 1 282 ? 0.180 -5.472 -22.852 1.00 94.69 282 ILE A C 1
ATOM 2220 O O . ILE A 1 282 ? 0.812 -4.978 -23.789 1.00 94.69 282 ILE A O 1
ATOM 2224 N N . ASP A 1 283 ? -0.876 -6.263 -23.027 1.00 94.81 283 ASP A N 1
ATOM 2225 C CA . ASP A 1 283 ? -1.276 -6.778 -24.339 1.00 94.81 283 ASP A CA 1
ATOM 2226 C C . ASP A 1 283 ? -1.659 -5.675 -25.332 1.00 94.81 283 ASP A C 1
ATOM 2228 O O . ASP A 1 283 ? -1.090 -5.671 -26.425 1.00 94.81 283 ASP A O 1
ATOM 2232 N N . PRO A 1 284 ? -2.502 -4.680 -24.975 1.00 96.25 284 PRO A N 1
ATOM 2233 C CA . PRO A 1 284 ? -2.858 -3.610 -25.905 1.00 96.25 284 PRO A CA 1
ATOM 2234 C C . PRO A 1 284 ? -1.638 -2.829 -26.406 1.00 96.25 284 PRO A C 1
ATOM 2236 O O . PRO A 1 284 ? -1.521 -2.537 -27.593 1.00 96.25 284 PRO A O 1
ATOM 2239 N N . VAL A 1 285 ? -0.692 -2.511 -25.513 1.00 96.88 285 VAL A N 1
ATOM 2240 C CA . VAL A 1 285 ? 0.538 -1.793 -25.883 1.00 96.88 285 VAL A CA 1
ATOM 2241 C C . VAL A 1 285 ? 1.386 -2.628 -26.838 1.00 96.88 285 VAL A C 1
ATOM 2243 O O . VAL A 1 285 ? 1.921 -2.105 -27.816 1.00 96.88 285 VAL A O 1
ATOM 2246 N N . ILE A 1 286 ? 1.539 -3.919 -26.554 1.00 96.62 286 ILE A N 1
ATOM 2247 C CA . ILE A 1 286 ? 2.432 -4.796 -27.310 1.00 96.62 286 ILE A CA 1
ATOM 2248 C C . ILE A 1 286 ? 1.862 -5.135 -28.679 1.00 96.62 286 ILE A C 1
ATOM 2250 O O . ILE A 1 286 ? 2.619 -5.129 -29.646 1.00 96.62 286 ILE A O 1
ATOM 2254 N N . GLU A 1 287 ? 0.558 -5.372 -28.787 1.00 97.06 287 GLU A N 1
ATOM 2255 C CA . GLU A 1 287 ? -0.107 -5.625 -30.067 1.00 97.06 287 GLU A CA 1
ATOM 2256 C C . GLU A 1 287 ? -0.017 -4.408 -30.998 1.00 97.06 287 GLU A C 1
ATOM 2258 O O . GLU A 1 287 ? 0.355 -4.556 -32.167 1.00 97.06 287 GLU A O 1
ATOM 2263 N N . ASP A 1 288 ? -0.240 -3.199 -30.471 1.00 97.62 288 ASP A N 1
ATOM 2264 C CA . ASP A 1 288 ? -0.064 -1.954 -31.226 1.00 97.62 288 ASP A CA 1
ATOM 2265 C C . ASP A 1 288 ? 1.384 -1.797 -31.710 1.00 97.62 288 ASP A C 1
ATOM 2267 O O . ASP A 1 288 ? 1.641 -1.530 -32.888 1.00 97.62 288 ASP A O 1
ATOM 2271 N N . VAL A 1 289 ? 2.356 -1.993 -30.810 1.00 97.81 289 VAL A N 1
ATOM 2272 C CA . VAL A 1 289 ? 3.783 -1.912 -31.152 1.00 97.81 289 VAL A CA 1
ATOM 2273 C C . VAL A 1 289 ? 4.163 -2.976 -32.182 1.00 97.81 289 VAL A C 1
ATOM 2275 O O . VAL A 1 289 ? 4.917 -2.677 -33.107 1.00 97.81 289 VAL A O 1
ATOM 2278 N N . TYR A 1 290 ? 3.635 -4.194 -32.066 1.00 98.12 290 TYR A N 1
ATOM 2279 C CA . TYR A 1 290 ? 3.880 -5.291 -32.998 1.00 98.12 290 TYR A CA 1
ATOM 2280 C C . TYR A 1 290 ? 3.379 -4.973 -34.407 1.00 98.12 290 TYR A C 1
ATOM 2282 O O . TYR A 1 290 ? 4.112 -5.175 -35.382 1.00 98.12 290 TYR A O 1
ATOM 2290 N N . ALA A 1 291 ? 2.169 -4.420 -34.524 1.00 97.88 291 ALA A N 1
ATOM 2291 C CA . ALA A 1 291 ? 1.608 -3.991 -35.799 1.00 97.88 291 ALA A CA 1
ATOM 2292 C C . ALA A 1 291 ? 2.443 -2.864 -36.432 1.00 97.88 291 ALA A C 1
ATOM 2294 O O . ALA A 1 291 ? 2.883 -2.983 -37.578 1.00 97.88 291 ALA A O 1
ATOM 2295 N N . ILE A 1 292 ? 2.749 -1.811 -35.664 1.00 97.81 292 ILE A N 1
ATOM 2296 C CA . ILE A 1 292 ? 3.541 -0.666 -36.142 1.00 97.81 292 ILE A CA 1
ATOM 2297 C C . ILE A 1 292 ? 4.959 -1.100 -36.546 1.00 97.81 292 ILE A C 1
ATOM 2299 O O . ILE A 1 292 ? 5.498 -0.634 -37.553 1.00 97.81 292 ILE A O 1
ATOM 2303 N N . LEU A 1 293 ? 5.576 -2.006 -35.781 1.00 97.88 293 LEU A N 1
ATOM 2304 C CA . LEU A 1 293 ? 6.904 -2.531 -36.081 1.00 97.88 293 LEU A CA 1
ATOM 2305 C C . LEU A 1 293 ? 6.910 -3.308 -37.402 1.00 97.88 293 LEU A C 1
ATOM 2307 O O . LEU A 1 293 ? 7.828 -3.123 -38.202 1.00 97.88 293 LEU A O 1
ATOM 2311 N N . ASN A 1 294 ? 5.895 -4.141 -37.650 1.00 97.75 294 ASN A N 1
ATOM 2312 C CA . ASN A 1 294 ? 5.757 -4.862 -38.915 1.00 97.75 294 ASN A CA 1
ATOM 2313 C C . ASN A 1 294 ? 5.643 -3.904 -40.103 1.00 97.75 294 ASN A C 1
ATOM 2315 O O . ASN A 1 294 ? 6.378 -4.063 -41.078 1.00 97.75 294 ASN A O 1
ATOM 2319 N N . GLU A 1 295 ? 4.809 -2.868 -39.993 1.00 97.12 295 GLU A N 1
ATOM 2320 C CA . GLU A 1 295 ? 4.697 -1.835 -41.027 1.00 97.12 295 GLU A CA 1
ATOM 2321 C C . GLU A 1 295 ? 6.046 -1.154 -41.296 1.00 97.12 295 GLU A C 1
ATOM 2323 O O . GLU A 1 295 ? 6.450 -1.001 -42.450 1.00 97.12 295 GLU A O 1
ATOM 2328 N N . TRP A 1 296 ? 6.776 -0.778 -40.240 1.00 97.38 296 TRP A N 1
ATOM 2329 C CA . TRP A 1 296 ? 8.084 -0.137 -40.376 1.00 97.38 296 TRP A CA 1
ATOM 2330 C C . TRP A 1 296 ? 9.116 -1.057 -41.046 1.00 97.38 296 TRP A C 1
ATOM 2332 O O . TRP A 1 296 ? 9.858 -0.615 -41.925 1.00 97.38 296 TRP A O 1
ATOM 2342 N N . VAL A 1 297 ? 9.155 -2.339 -40.671 1.00 96.88 297 VAL A N 1
ATOM 2343 C CA . VAL A 1 297 ? 10.055 -3.338 -41.271 1.00 96.88 297 VAL A CA 1
ATOM 2344 C C . VAL A 1 297 ? 9.717 -3.567 -42.750 1.00 96.88 297 VAL A C 1
ATOM 2346 O O . VAL A 1 297 ? 10.627 -3.627 -43.585 1.00 96.88 297 VAL A O 1
ATOM 2349 N N . ASP A 1 298 ? 8.430 -3.628 -43.098 1.00 96.31 298 ASP A N 1
ATOM 2350 C CA . ASP A 1 298 ? 7.958 -3.850 -44.469 1.00 96.31 298 ASP A CA 1
ATOM 2351 C C . ASP A 1 298 ? 8.407 -2.749 -45.431 1.00 96.31 298 ASP A C 1
ATOM 2353 O O . ASP A 1 298 ? 8.763 -3.045 -46.576 1.00 96.31 298 ASP A O 1
ATOM 2357 N N . VAL A 1 299 ? 8.492 -1.494 -44.970 1.00 95.06 299 VAL A N 1
ATOM 2358 C CA . VAL A 1 299 ? 9.010 -0.375 -45.780 1.00 95.06 299 VAL A CA 1
ATOM 2359 C C . VAL A 1 299 ? 10.398 -0.685 -46.351 1.00 95.06 299 VAL A C 1
ATOM 2361 O O . VAL A 1 299 ? 10.680 -0.366 -47.510 1.00 95.06 299 VAL A O 1
ATOM 2364 N N . PHE A 1 300 ? 11.265 -1.330 -45.567 1.00 94.12 300 PHE A N 1
ATOM 2365 C CA . PHE A 1 300 ? 12.635 -1.638 -45.975 1.00 94.12 300 PHE A CA 1
ATOM 2366 C C . PHE A 1 300 ? 12.763 -3.000 -46.659 1.00 94.12 300 PHE A C 1
ATOM 2368 O O . PHE A 1 300 ? 13.505 -3.109 -47.638 1.00 94.12 300 PHE A O 1
ATOM 2375 N N . LEU A 1 301 ? 12.035 -4.025 -46.200 1.00 93.00 301 LEU A N 1
ATOM 2376 C CA . LEU A 1 301 ? 12.091 -5.364 -46.802 1.00 93.00 301 LEU A CA 1
ATOM 2377 C C . LEU A 1 301 ? 11.516 -5.397 -48.223 1.00 93.00 301 LEU A C 1
ATOM 2379 O O . LEU A 1 301 ? 12.099 -6.050 -49.090 1.00 93.00 301 LEU A O 1
ATOM 2383 N N . ASN A 1 302 ? 10.464 -4.621 -48.506 1.00 92.25 302 ASN A N 1
ATOM 2384 C CA . ASN A 1 302 ? 9.906 -4.485 -49.860 1.00 92.25 302 ASN A CA 1
ATOM 2385 C C . ASN A 1 302 ? 10.929 -3.950 -50.881 1.00 92.25 302 ASN A C 1
ATOM 2387 O O . ASN A 1 302 ? 10.792 -4.153 -52.089 1.00 92.25 302 ASN A O 1
ATOM 2391 N N . HIS A 1 303 ? 11.986 -3.293 -50.399 1.00 90.69 303 HIS A N 1
ATOM 2392 C CA . HIS A 1 303 ? 13.065 -2.726 -51.202 1.00 90.69 303 HIS A CA 1
ATOM 2393 C C . HIS A 1 303 ? 14.448 -3.152 -50.672 1.00 90.69 303 HIS A C 1
ATOM 2395 O O . HIS A 1 303 ? 15.401 -2.365 -50.654 1.00 90.69 303 HIS A O 1
ATOM 2401 N N . HIS A 1 304 ? 14.566 -4.422 -50.264 1.00 90.06 304 HIS A N 1
ATOM 2402 C CA . HIS A 1 304 ? 15.749 -4.990 -49.607 1.00 90.06 304 HIS A CA 1
ATOM 2403 C C . HIS A 1 304 ? 17.074 -4.710 -50.340 1.00 90.06 304 HIS A C 1
ATOM 2405 O O . HIS A 1 304 ? 18.070 -4.340 -49.715 1.00 90.06 304 HIS A O 1
ATOM 2411 N N . THR A 1 305 ? 17.100 -4.846 -51.670 1.00 88.12 305 THR A N 1
ATOM 2412 C CA . THR A 1 305 ? 18.302 -4.640 -52.501 1.00 88.12 305 THR A CA 1
ATOM 2413 C C . THR A 1 305 ? 18.833 -3.207 -52.460 1.00 88.12 305 THR A C 1
ATOM 2415 O O . THR A 1 305 ? 20.015 -2.989 -52.714 1.00 88.12 305 THR A O 1
ATOM 2418 N N . VAL A 1 306 ? 17.978 -2.237 -52.127 1.00 87.75 306 VAL A N 1
ATOM 2419 C CA . VAL A 1 306 ? 18.313 -0.810 -52.093 1.00 87.75 306 VAL A CA 1
ATOM 2420 C C . VAL A 1 306 ? 18.687 -0.362 -50.684 1.00 87.75 306 VAL A C 1
ATOM 2422 O O . VAL A 1 306 ? 19.660 0.373 -50.519 1.00 87.75 306 VAL A O 1
ATOM 2425 N N . PHE A 1 307 ? 17.926 -0.780 -49.668 1.00 88.62 307 PHE A N 1
ATOM 2426 C CA . PHE A 1 307 ? 18.080 -0.238 -48.315 1.00 88.62 307 PHE A CA 1
ATOM 2427 C C . PHE A 1 307 ? 18.885 -1.110 -47.352 1.00 88.62 307 PHE A C 1
ATOM 2429 O O . PHE A 1 307 ? 19.534 -0.569 -46.456 1.00 88.62 307 PHE A O 1
ATOM 2436 N N . VAL A 1 308 ? 18.839 -2.432 -47.526 1.00 88.50 308 VAL A N 1
ATOM 2437 C CA . VAL A 1 308 ? 19.346 -3.404 -46.546 1.00 88.50 308 VAL A CA 1
ATOM 2438 C C . VAL A 1 308 ? 20.632 -4.052 -47.050 1.00 88.50 308 VAL A C 1
ATOM 2440 O O . VAL A 1 308 ? 21.674 -3.921 -46.413 1.00 88.50 308 VAL A O 1
ATOM 2443 N N . ALA A 1 309 ? 20.597 -4.673 -48.235 1.00 87.94 309 ALA A N 1
ATOM 2444 C CA . ALA A 1 309 ? 21.737 -5.408 -48.790 1.00 87.94 309 ALA A CA 1
ATOM 2445 C C . ALA A 1 309 ? 23.043 -4.582 -48.856 1.00 87.94 309 ALA A C 1
ATOM 2447 O O . ALA A 1 309 ? 24.086 -5.106 -48.465 1.00 87.94 309 ALA A O 1
ATOM 2448 N N . PRO A 1 310 ? 23.030 -3.290 -49.256 1.00 86.56 310 PRO A N 1
ATOM 2449 C CA . PRO A 1 310 ? 24.253 -2.486 -49.295 1.00 86.56 310 PRO A CA 1
ATOM 2450 C C . PRO A 1 310 ? 24.811 -2.125 -47.911 1.00 86.56 310 PRO A C 1
ATOM 2452 O O . PRO A 1 310 ? 25.968 -1.732 -47.809 1.00 86.56 310 PRO A O 1
ATOM 2455 N N . ALA A 1 311 ? 23.999 -2.215 -46.854 1.00 85.19 311 ALA A N 1
ATOM 2456 C CA . ALA A 1 311 ? 24.385 -1.878 -45.484 1.00 85.19 311 ALA A CA 1
ATOM 2457 C C . ALA A 1 311 ? 24.853 -3.093 -44.660 1.00 85.19 311 ALA A C 1
ATOM 2459 O O . ALA A 1 311 ? 25.296 -2.913 -43.527 1.00 85.19 311 ALA A O 1
ATOM 2460 N N . GLN A 1 312 ? 24.755 -4.310 -45.209 1.00 87.00 312 GLN A N 1
ATOM 2461 C CA . GLN A 1 312 ? 25.067 -5.576 -44.526 1.00 87.00 312 GLN A CA 1
ATOM 2462 C C . GLN A 1 312 ? 26.239 -6.332 -45.169 1.00 87.00 312 GLN A C 1
ATOM 2464 O O . GLN A 1 312 ? 26.332 -7.552 -45.081 1.00 87.00 312 GLN A O 1
ATOM 2469 N N . THR A 1 313 ? 27.153 -5.618 -45.828 1.00 79.62 313 THR A N 1
ATOM 2470 C CA . THR A 1 313 ? 28.302 -6.229 -46.518 1.00 79.62 313 THR A CA 1
ATOM 2471 C C . THR A 1 313 ? 29.333 -6.828 -45.563 1.00 79.62 313 THR A C 1
ATOM 2473 O O . THR A 1 313 ? 30.023 -7.771 -45.932 1.00 79.62 313 THR A O 1
ATOM 2476 N N . GLU A 1 314 ? 29.454 -6.276 -44.353 1.00 81.62 314 GLU A N 1
ATOM 2477 C CA . GLU A 1 314 ? 30.445 -6.700 -43.353 1.00 81.62 314 GLU A CA 1
ATOM 2478 C C . GLU A 1 314 ? 29.861 -7.658 -42.307 1.00 81.62 314 GLU A C 1
ATOM 2480 O O . GLU A 1 314 ? 30.555 -8.550 -41.830 1.00 81.62 314 GLU A O 1
ATOM 2485 N N . THR A 1 315 ? 28.589 -7.484 -41.937 1.00 87.25 315 THR A N 1
ATOM 2486 C CA . THR A 1 315 ? 27.915 -8.324 -40.943 1.00 87.25 315 THR A CA 1
ATOM 2487 C C . THR A 1 315 ? 26.400 -8.296 -41.112 1.00 87.25 315 THR A C 1
ATOM 2489 O O . THR A 1 315 ? 25.812 -7.283 -41.500 1.00 87.25 315 THR A O 1
ATOM 2492 N N . THR A 1 316 ? 25.761 -9.409 -40.759 1.00 88.62 316 THR A N 1
ATOM 2493 C CA . THR A 1 316 ? 24.306 -9.548 -40.642 1.00 88.62 316 THR A CA 1
ATOM 2494 C C . THR A 1 316 ? 23.812 -9.347 -39.206 1.00 88.62 316 THR A C 1
ATOM 2496 O O . THR A 1 316 ? 22.603 -9.290 -38.985 1.00 88.62 316 THR A O 1
ATOM 2499 N N . ASN A 1 317 ? 24.710 -9.192 -38.227 1.00 90.75 317 ASN A N 1
ATOM 2500 C CA . ASN A 1 317 ? 24.363 -8.919 -36.830 1.00 90.75 317 ASN A CA 1
ATOM 2501 C C . ASN A 1 317 ? 24.091 -7.426 -36.633 1.00 90.75 317 ASN A C 1
ATOM 2503 O O . ASN A 1 317 ? 24.904 -6.662 -36.111 1.00 90.75 317 ASN A O 1
ATOM 2507 N N . THR A 1 318 ? 22.925 -7.009 -37.129 1.00 93.31 318 THR A N 1
ATOM 2508 C CA . THR A 1 318 ? 22.500 -5.612 -37.196 1.00 93.31 318 THR A CA 1
ATOM 2509 C C . THR A 1 318 ? 21.185 -5.373 -36.462 1.00 93.31 318 THR A C 1
ATOM 2511 O O . THR A 1 318 ? 20.356 -6.270 -36.312 1.00 93.31 318 THR A O 1
ATOM 2514 N N . ARG A 1 319 ? 20.964 -4.125 -36.042 1.00 93.25 319 ARG A N 1
ATOM 2515 C CA . ARG A 1 319 ? 19.720 -3.689 -35.389 1.00 93.25 319 ARG A CA 1
ATOM 2516 C C . ARG A 1 319 ? 18.498 -3.911 -36.260 1.00 93.25 319 ARG A C 1
ATOM 2518 O O . ARG A 1 319 ? 17.467 -4.333 -35.752 1.00 93.25 319 ARG A O 1
ATOM 2525 N N . PHE A 1 320 ? 18.615 -3.640 -37.560 1.00 95.69 320 PHE A N 1
ATOM 2526 C CA . PHE A 1 320 ? 17.537 -3.897 -38.504 1.00 95.69 320 PHE A CA 1
ATOM 2527 C C . PHE A 1 320 ? 17.159 -5.376 -38.537 1.00 95.69 320 PHE A C 1
ATOM 2529 O O . PHE A 1 320 ? 15.981 -5.683 -38.430 1.00 95.69 320 PHE A O 1
ATOM 2536 N N . ASN A 1 321 ? 18.135 -6.286 -38.611 1.00 95.00 321 ASN A N 1
ATOM 2537 C CA . ASN A 1 321 ? 17.839 -7.720 -38.617 1.00 95.00 321 ASN A CA 1
ATOM 2538 C C . ASN A 1 321 ? 17.241 -8.189 -37.285 1.00 95.00 321 ASN A C 1
ATOM 2540 O O . ASN A 1 321 ? 16.342 -9.022 -37.300 1.00 95.00 321 ASN A O 1
ATOM 2544 N N . GLN A 1 322 ? 17.651 -7.609 -36.149 1.00 95.81 322 GLN A N 1
ATOM 2545 C CA . GLN A 1 322 ? 16.990 -7.871 -34.864 1.00 95.81 322 GLN A CA 1
ATOM 2546 C C . GLN A 1 322 ? 15.526 -7.414 -34.872 1.00 95.81 322 GLN A C 1
ATOM 2548 O O . GLN A 1 322 ? 14.653 -8.173 -34.467 1.00 95.81 322 GLN A O 1
ATOM 2553 N N . LEU A 1 323 ? 15.242 -6.198 -35.348 1.00 96.81 323 LEU A N 1
ATOM 2554 C CA . LEU A 1 323 ? 13.871 -5.692 -35.458 1.00 96.81 323 LEU A CA 1
ATOM 2555 C C . LEU A 1 323 ? 13.036 -6.501 -36.457 1.00 96.81 323 LEU A C 1
ATOM 2557 O O . LEU A 1 323 ? 11.879 -6.790 -36.181 1.00 96.81 323 LEU A O 1
ATOM 2561 N N . ALA A 1 324 ? 13.622 -6.904 -37.586 1.00 96.56 324 ALA A N 1
ATOM 2562 C CA . ALA A 1 324 ? 12.961 -7.740 -38.578 1.00 96.56 324 ALA A CA 1
ATOM 2563 C C . ALA A 1 324 ? 12.648 -9.136 -38.024 1.00 96.56 324 ALA A C 1
ATOM 2565 O O . ALA A 1 324 ? 11.552 -9.636 -38.250 1.00 96.56 324 ALA A O 1
ATOM 2566 N N . TYR A 1 325 ? 13.561 -9.737 -37.254 1.00 96.44 325 TYR A N 1
ATOM 2567 C CA . TYR A 1 325 ? 13.294 -10.985 -36.539 1.00 96.44 325 TYR A CA 1
ATOM 2568 C C . TYR A 1 325 ? 12.114 -10.821 -35.571 1.00 96.44 325 TYR A C 1
ATOM 2570 O O . TYR A 1 325 ? 11.136 -11.554 -35.678 1.00 96.44 325 TYR A O 1
ATOM 2578 N N . LEU A 1 326 ? 12.156 -9.806 -34.699 1.00 96.56 326 LEU A N 1
ATOM 2579 C CA . LEU A 1 326 ? 11.108 -9.551 -33.701 1.00 96.56 326 LEU A CA 1
ATOM 2580 C C . LEU A 1 326 ? 9.744 -9.226 -34.319 1.00 96.56 326 LEU A C 1
ATOM 2582 O O . LEU A 1 326 ? 8.721 -9.547 -33.724 1.00 96.56 326 LEU A O 1
ATOM 2586 N N . ALA A 1 327 ? 9.722 -8.600 -35.499 1.00 96.38 327 ALA A N 1
ATOM 2587 C CA . ALA A 1 327 ? 8.494 -8.317 -36.235 1.00 96.38 327 ALA A CA 1
ATOM 2588 C C . ALA A 1 327 ? 7.836 -9.589 -36.789 1.00 96.38 327 ALA A C 1
ATOM 2590 O O . ALA A 1 327 ? 6.616 -9.652 -36.894 1.00 96.38 327 ALA A O 1
ATOM 2591 N N . ARG A 1 328 ? 8.630 -10.599 -37.167 1.00 94.81 328 ARG A N 1
ATOM 2592 C CA . ARG A 1 328 ? 8.128 -11.844 -37.778 1.00 94.81 328 ARG A CA 1
ATOM 2593 C C . ARG A 1 328 ? 7.926 -12.979 -36.790 1.00 94.81 328 ARG A C 1
ATOM 2595 O O . ARG A 1 328 ? 7.221 -13.934 -37.105 1.00 94.81 328 ARG A O 1
ATOM 2602 N N . GLU A 1 329 ? 8.555 -12.894 -35.629 1.00 93.88 329 GLU A N 1
ATOM 2603 C CA . GLU A 1 329 ? 8.339 -13.825 -34.534 1.00 93.88 329 GLU A CA 1
ATOM 2604 C C . GLU A 1 329 ? 6.880 -13.722 -34.043 1.00 93.88 329 GLU A C 1
ATOM 2606 O O . GLU A 1 329 ? 6.349 -12.609 -33.946 1.00 93.88 329 GLU A O 1
ATOM 2611 N N . PRO A 1 330 ? 6.197 -14.846 -33.758 1.00 93.75 330 PRO A N 1
ATOM 2612 C CA . PRO A 1 330 ? 4.921 -14.792 -33.057 1.00 93.75 330 PRO A CA 1
ATOM 2613 C C . PRO A 1 330 ? 5.119 -14.172 -31.668 1.00 93.75 330 PRO A C 1
ATOM 2615 O O . PRO A 1 330 ? 6.128 -14.425 -31.007 1.00 93.75 330 PRO A O 1
ATOM 2618 N N . LEU A 1 331 ? 4.156 -13.359 -31.227 1.00 94.31 331 LEU A N 1
ATOM 2619 C CA . LEU A 1 331 ? 4.213 -12.762 -29.895 1.00 94.31 331 LEU A CA 1
ATOM 2620 C C . LEU A 1 331 ? 4.254 -13.863 -28.818 1.00 94.31 331 LEU A C 1
ATOM 2622 O O . LEU A 1 331 ? 3.523 -14.845 -28.950 1.00 94.31 331 LEU A O 1
ATOM 2626 N N . PRO A 1 332 ? 5.080 -13.714 -27.764 1.00 93.81 332 PRO A N 1
ATOM 2627 C CA . PRO A 1 332 ? 5.141 -14.690 -26.677 1.00 93.81 332 PRO A CA 1
ATOM 2628 C C . PRO A 1 332 ? 3.795 -14.854 -25.963 1.00 93.81 332 PRO A C 1
ATOM 2630 O O . PRO A 1 332 ? 3.022 -13.900 -25.880 1.00 93.81 332 PRO A O 1
ATOM 2633 N N . ASP A 1 333 ? 3.540 -16.030 -25.393 1.00 90.94 333 ASP A N 1
ATOM 2634 C CA . ASP A 1 333 ? 2.320 -16.281 -24.613 1.00 90.94 333 ASP A CA 1
ATOM 2635 C C . ASP A 1 333 ? 2.415 -15.681 -23.199 1.00 90.94 333 ASP A C 1
ATOM 2637 O O . ASP A 1 333 ? 1.453 -15.110 -22.697 1.00 90.94 333 ASP A O 1
ATOM 2641 N N . GLU A 1 334 ? 3.595 -15.754 -22.577 1.00 91.62 334 GLU A N 1
ATOM 2642 C CA . GLU A 1 334 ? 3.815 -15.313 -21.196 1.00 91.62 334 GLU A CA 1
ATOM 2643 C C . GLU A 1 334 ? 3.981 -13.779 -21.086 1.00 91.62 334 GLU A C 1
ATOM 2645 O O . GLU A 1 334 ? 4.835 -13.204 -21.780 1.00 91.62 334 GLU A O 1
ATOM 2650 N N . PRO A 1 335 ? 3.273 -13.089 -20.163 1.00 92.12 335 PRO A N 1
ATOM 2651 C CA . PRO A 1 335 ? 3.348 -11.630 -20.009 1.00 92.12 335 PRO A CA 1
ATOM 2652 C C . PRO A 1 335 ? 4.765 -11.098 -19.751 1.00 92.12 335 PRO A C 1
ATOM 2654 O O . PRO A 1 335 ? 5.161 -10.050 -20.266 1.00 92.12 335 PRO A O 1
ATOM 2657 N N . MET A 1 336 ? 5.574 -11.836 -18.986 1.00 91.94 336 MET A N 1
ATOM 2658 C CA . MET A 1 336 ? 6.958 -11.449 -18.697 1.00 91.94 336 MET A CA 1
ATOM 2659 C C . MET A 1 336 ? 7.841 -11.506 -19.953 1.00 91.94 336 MET A C 1
ATOM 2661 O O . MET A 1 336 ? 8.692 -10.639 -20.166 1.00 91.94 336 MET A O 1
ATOM 2665 N N . GLU A 1 337 ? 7.621 -12.491 -20.826 1.00 93.31 337 GLU A N 1
ATOM 2666 C CA . GLU A 1 337 ? 8.341 -12.589 -22.095 1.00 93.31 337 GLU A CA 1
ATOM 2667 C C . GLU A 1 337 ? 7.898 -11.518 -23.089 1.00 93.31 337 GLU A C 1
ATOM 2669 O O . GLU A 1 337 ? 8.735 -10.979 -23.815 1.00 93.31 337 GLU A O 1
ATOM 2674 N N . ARG A 1 338 ? 6.611 -11.160 -23.081 1.00 95.00 338 ARG A N 1
ATOM 2675 C CA . ARG A 1 338 ? 6.059 -10.032 -23.838 1.00 95.00 338 ARG A CA 1
ATOM 2676 C C . ARG A 1 338 ? 6.735 -8.707 -23.454 1.00 95.00 338 ARG A C 1
ATOM 2678 O O . ARG A 1 338 ? 7.219 -7.982 -24.326 1.00 95.00 338 ARG A O 1
ATOM 2685 N N . LEU A 1 339 ? 6.880 -8.426 -22.157 1.00 95.19 339 LEU A N 1
ATOM 2686 C CA . LEU A 1 339 ? 7.627 -7.257 -21.667 1.00 95.19 339 LEU A CA 1
ATOM 2687 C C . LEU A 1 339 ? 9.095 -7.271 -22.134 1.00 95.19 339 LEU A C 1
ATOM 2689 O O . LEU A 1 339 ? 9.642 -6.254 -22.571 1.00 95.19 339 LEU A O 1
ATOM 2693 N N . GLN A 1 340 ? 9.750 -8.432 -22.095 1.00 94.25 340 GLN A N 1
ATOM 2694 C CA . GLN A 1 340 ? 11.121 -8.562 -22.593 1.00 94.25 340 GLN A CA 1
ATOM 2695 C C . GLN A 1 340 ? 11.220 -8.390 -24.114 1.00 94.25 340 GLN A C 1
ATOM 2697 O O . GLN A 1 340 ? 12.192 -7.803 -24.591 1.00 94.25 340 GLN A O 1
ATOM 2702 N N . TRP A 1 341 ? 10.226 -8.847 -24.879 1.00 96.25 341 TRP A N 1
ATOM 2703 C CA . TRP A 1 341 ? 10.140 -8.604 -26.320 1.00 96.25 341 TRP A CA 1
ATOM 2704 C C . TRP A 1 341 ? 10.097 -7.098 -26.610 1.00 96.25 341 TRP A C 1
ATOM 2706 O O . TRP A 1 341 ? 10.925 -6.602 -27.379 1.00 96.25 341 TRP A O 1
ATOM 2716 N N . LEU A 1 342 ? 9.242 -6.338 -25.913 1.00 96.44 342 LEU A N 1
ATOM 2717 C CA . LEU A 1 342 ? 9.167 -4.884 -26.091 1.00 96.44 342 LEU A CA 1
ATOM 2718 C C . LEU A 1 342 ? 10.480 -4.191 -25.692 1.00 96.44 342 LEU A C 1
ATOM 2720 O O . LEU A 1 342 ? 10.940 -3.287 -26.396 1.00 96.44 342 LEU A O 1
ATOM 2724 N N . TYR A 1 343 ? 11.139 -4.645 -24.618 1.00 95.25 343 TYR A N 1
ATOM 2725 C CA . TYR A 1 343 ? 12.475 -4.158 -24.262 1.00 95.25 343 TYR A CA 1
ATOM 2726 C C . TYR A 1 343 ? 13.469 -4.336 -25.418 1.00 95.25 343 TYR A C 1
ATOM 2728 O O . TYR A 1 343 ? 14.189 -3.395 -25.760 1.00 95.25 343 TYR A O 1
ATOM 2736 N N . GLN A 1 344 ? 13.498 -5.512 -26.055 1.00 94.75 344 GLN A N 1
ATOM 2737 C CA . GLN A 1 344 ? 14.389 -5.770 -27.187 1.00 94.75 344 GLN A CA 1
ATOM 2738 C C . GLN A 1 344 ? 14.054 -4.896 -28.402 1.00 94.75 344 GLN A C 1
ATOM 2740 O O . GLN A 1 344 ? 14.982 -4.402 -29.052 1.00 94.75 344 GLN A O 1
ATOM 2745 N N . VAL A 1 345 ? 12.771 -4.647 -28.686 1.00 96.25 345 VAL A N 1
ATOM 2746 C CA . VAL A 1 345 ? 12.342 -3.723 -29.751 1.00 96.25 345 VAL A CA 1
ATOM 2747 C C . VAL A 1 345 ? 12.895 -2.324 -29.490 1.00 96.25 345 VAL A C 1
ATOM 2749 O O . VAL A 1 345 ? 13.623 -1.779 -30.325 1.00 96.25 345 VAL A O 1
ATOM 2752 N N . VAL A 1 346 ? 12.640 -1.754 -28.309 1.00 95.31 346 VAL A N 1
ATOM 2753 C CA . VAL A 1 346 ? 13.083 -0.389 -27.987 1.00 95.31 346 VAL A CA 1
ATOM 2754 C C . VAL A 1 346 ? 14.611 -0.299 -27.910 1.00 95.31 346 VAL A C 1
ATOM 2756 O O . VAL A 1 346 ? 15.199 0.643 -28.447 1.00 95.31 346 VAL A O 1
ATOM 2759 N N . ALA A 1 347 ? 15.292 -1.288 -27.326 1.00 92.69 347 ALA A N 1
ATOM 2760 C CA . ALA A 1 347 ? 16.756 -1.334 -27.270 1.00 92.69 347 ALA A CA 1
ATOM 2761 C C . ALA A 1 347 ? 17.400 -1.398 -28.669 1.00 92.69 347 ALA A C 1
ATOM 2763 O O . ALA A 1 347 ? 18.442 -0.779 -28.907 1.00 92.69 347 ALA A O 1
ATOM 2764 N N . SER A 1 348 ? 16.767 -2.102 -29.613 1.00 93.62 348 SER A N 1
ATOM 2765 C CA . SER A 1 348 ? 17.224 -2.192 -31.007 1.00 93.62 348 SER A CA 1
ATOM 2766 C C . SER A 1 348 ? 16.948 -0.903 -31.787 1.00 93.62 348 SER A C 1
ATOM 2768 O O . SER A 1 348 ? 17.770 -0.496 -32.611 1.00 93.62 348 SER A O 1
ATOM 2770 N N . ALA A 1 349 ? 15.836 -0.230 -31.493 1.00 93.38 349 ALA A N 1
ATOM 2771 C CA . ALA A 1 349 ? 15.354 0.966 -32.183 1.00 93.38 349 ALA A CA 1
ATOM 2772 C C . ALA A 1 349 ? 15.963 2.296 -31.679 1.00 93.38 349 ALA A C 1
ATOM 2774 O O . ALA A 1 349 ? 15.820 3.333 -32.334 1.00 93.38 349 ALA A O 1
ATOM 2775 N N . THR A 1 350 ? 16.653 2.283 -30.532 1.00 91.88 350 THR A N 1
ATOM 2776 C CA . THR A 1 350 ? 17.184 3.480 -29.851 1.00 91.88 350 THR A CA 1
ATOM 2777 C C . THR A 1 350 ? 18.694 3.401 -29.595 1.00 91.88 350 THR A C 1
ATOM 2779 O O . THR A 1 350 ? 19.341 2.374 -29.814 1.00 91.88 350 THR A O 1
ATOM 2782 N N . THR A 1 351 ? 19.298 4.508 -29.149 1.00 90.50 351 THR A N 1
ATOM 2783 C CA . THR A 1 351 ? 20.691 4.506 -28.667 1.00 90.50 351 THR A CA 1
ATOM 2784 C C . THR A 1 351 ? 20.746 4.022 -27.212 1.00 90.50 351 THR A C 1
ATOM 2786 O O . THR A 1 351 ? 19.776 4.203 -26.476 1.00 90.50 351 THR A O 1
ATOM 2789 N N . PRO A 1 352 ? 21.881 3.479 -26.734 1.00 86.00 352 PRO A N 1
ATOM 2790 C CA . PRO A 1 352 ? 21.958 2.967 -25.367 1.00 86.00 352 PRO A CA 1
ATOM 2791 C C . PRO A 1 352 ? 21.769 4.064 -24.313 1.00 86.00 352 PRO A C 1
ATOM 2793 O O . PRO A 1 352 ? 21.228 3.788 -23.256 1.00 86.00 352 PRO A O 1
ATOM 2796 N N . ALA A 1 353 ? 22.142 5.314 -24.612 1.00 87.31 353 ALA A N 1
ATOM 2797 C CA . ALA A 1 353 ? 21.878 6.443 -23.718 1.00 87.31 353 ALA A CA 1
ATOM 2798 C C . ALA A 1 353 ? 20.381 6.790 -23.627 1.00 87.31 353 ALA A C 1
ATOM 2800 O O . ALA A 1 353 ? 19.920 7.241 -22.591 1.00 87.31 353 ALA A O 1
ATOM 2801 N N . GLN A 1 354 ? 19.618 6.588 -24.706 1.00 90.75 354 GLN A N 1
ATOM 2802 C CA . GLN A 1 354 ? 18.176 6.845 -24.706 1.00 90.75 354 GLN A CA 1
ATOM 2803 C C . GLN A 1 354 ? 17.399 5.755 -23.968 1.00 90.75 354 GLN A C 1
ATOM 2805 O O . GLN A 1 354 ? 16.326 6.032 -23.452 1.00 90.75 354 GLN A O 1
ATOM 2810 N N . LEU A 1 355 ? 17.938 4.538 -23.871 1.00 87.81 355 LEU A N 1
ATOM 2811 C CA . LEU A 1 355 ? 17.277 3.432 -23.180 1.00 87.81 355 LEU A CA 1
ATOM 2812 C C . LEU A 1 355 ? 17.078 3.697 -21.678 1.00 87.81 355 LEU A C 1
ATOM 2814 O O . LEU A 1 355 ? 16.142 3.162 -21.089 1.00 87.81 355 LEU A O 1
ATOM 2818 N N . ASP A 1 356 ? 17.906 4.548 -21.070 1.00 85.81 356 ASP A N 1
ATOM 2819 C CA . ASP A 1 356 ? 17.777 4.941 -19.663 1.00 85.81 356 ASP A CA 1
ATOM 2820 C C . ASP A 1 356 ? 16.713 6.042 -19.453 1.00 85.81 356 ASP A C 1
ATOM 2822 O O . ASP A 1 356 ? 16.151 6.155 -18.366 1.00 85.81 356 ASP A O 1
ATOM 2826 N N . GLU A 1 357 ? 16.334 6.776 -20.504 1.00 90.69 357 GLU A N 1
ATOM 2827 C CA . GLU A 1 357 ? 15.350 7.864 -20.440 1.00 90.69 357 GLU A CA 1
ATOM 2828 C C . GLU A 1 357 ? 13.906 7.355 -20.299 1.00 90.69 357 GLU A C 1
ATOM 2830 O O . GLU A 1 357 ? 13.553 6.251 -20.729 1.00 90.69 357 GLU A O 1
ATOM 2835 N N . VAL A 1 358 ? 13.036 8.190 -19.720 1.00 87.38 358 VAL A N 1
ATOM 2836 C CA . VAL A 1 358 ? 11.589 7.906 -19.609 1.00 87.38 358 VAL A CA 1
ATOM 2837 C C . VAL A 1 358 ? 10.902 8.001 -20.974 1.00 87.38 358 VAL A C 1
ATOM 2839 O O . VAL A 1 358 ? 9.990 7.236 -21.268 1.00 87.38 358 VAL A O 1
ATOM 2842 N N . THR A 1 359 ? 11.354 8.933 -21.816 1.00 91.12 359 THR A N 1
ATOM 2843 C CA . THR A 1 359 ? 10.808 9.191 -23.157 1.00 91.12 359 THR A CA 1
ATOM 2844 C C . THR A 1 359 ? 11.923 9.075 -24.202 1.00 91.12 359 THR A C 1
ATOM 2846 O O . THR A 1 359 ? 12.454 10.082 -24.671 1.00 91.12 359 THR A O 1
ATOM 2849 N N . PRO A 1 360 ? 12.338 7.845 -24.556 1.00 93.38 360 PRO A N 1
ATOM 2850 C CA . PRO A 1 360 ? 13.426 7.633 -25.506 1.00 93.38 360 PRO A CA 1
ATOM 2851 C C . PRO A 1 360 ? 13.061 8.147 -26.901 1.00 93.38 360 PRO A C 1
ATOM 2853 O O . PRO A 1 360 ? 11.943 7.948 -27.369 1.00 93.38 360 PRO A O 1
ATOM 2856 N N . SER A 1 361 ? 14.020 8.732 -27.618 1.00 93.69 361 SER A N 1
ATOM 2857 C CA . SER A 1 361 ? 13.874 9.011 -29.049 1.00 93.69 361 SER A CA 1
ATOM 2858 C C . SER A 1 361 ? 13.973 7.708 -29.847 1.00 93.69 361 SER A C 1
ATOM 2860 O O . SER A 1 361 ? 15.051 7.112 -29.925 1.00 93.69 361 SER A O 1
ATOM 2862 N N . ILE A 1 362 ? 12.874 7.307 -30.489 1.00 93.88 362 ILE A N 1
ATOM 2863 C CA . ILE A 1 362 ? 12.764 6.055 -31.252 1.00 93.88 362 ILE A CA 1
ATOM 2864 C C . ILE A 1 362 ? 12.727 6.380 -32.747 1.00 93.88 362 ILE A C 1
ATOM 2866 O O . ILE A 1 362 ? 11.899 7.170 -33.181 1.00 93.88 362 ILE A O 1
ATOM 2870 N N . LEU A 1 363 ? 13.655 5.807 -33.528 1.00 92.19 363 LEU A N 1
ATOM 2871 C CA . LEU A 1 363 ? 13.669 5.850 -35.007 1.00 92.19 363 LEU A CA 1
ATOM 2872 C C . LEU A 1 363 ? 13.341 7.223 -35.636 1.00 92.19 363 LEU A C 1
ATOM 2874 O O . LEU A 1 363 ? 12.631 7.319 -36.640 1.00 92.19 363 LEU A O 1
ATOM 2878 N N . LYS A 1 364 ? 13.860 8.310 -35.053 1.00 87.56 364 LYS A N 1
ATOM 2879 C CA . LYS A 1 364 ? 13.535 9.682 -35.465 1.00 87.56 364 LYS A CA 1
ATOM 2880 C C . LYS A 1 364 ? 13.849 9.919 -36.948 1.00 87.56 364 LYS A C 1
ATOM 2882 O O . LYS A 1 364 ? 14.987 9.752 -37.385 1.00 87.56 364 LYS A O 1
ATOM 2887 N N . GLY A 1 365 ? 12.852 10.372 -37.713 1.00 85.69 365 GLY A N 1
ATOM 2888 C CA . GLY A 1 365 ? 12.971 10.552 -39.167 1.00 85.69 365 GLY A CA 1
ATOM 2889 C C . GLY A 1 365 ? 12.957 9.236 -39.956 1.00 85.69 365 GLY A C 1
ATOM 2890 O O . GLY A 1 365 ? 13.467 9.181 -41.078 1.00 85.69 365 GLY A O 1
ATOM 2891 N N . GLY A 1 366 ? 12.431 8.168 -39.351 1.00 88.69 366 GLY A N 1
ATOM 2892 C CA . GLY A 1 366 ? 12.200 6.871 -39.978 1.00 88.69 366 GLY A CA 1
ATOM 2893 C C . GLY A 1 366 ? 13.436 5.999 -40.153 1.00 88.69 366 GLY A C 1
ATOM 2894 O O . GLY A 1 366 ? 13.386 5.040 -40.912 1.00 88.69 366 GLY A O 1
ATOM 2895 N N . ASN A 1 367 ? 14.561 6.319 -39.514 1.00 90.81 367 ASN A N 1
ATOM 2896 C CA . ASN A 1 367 ? 15.797 5.543 -39.632 1.00 90.81 367 ASN A CA 1
ATOM 2897 C C . ASN A 1 367 ? 16.574 5.574 -38.309 1.00 90.81 367 ASN A C 1
ATOM 2899 O O . ASN A 1 367 ? 16.229 6.306 -37.377 1.00 90.81 367 ASN A O 1
ATOM 2903 N N . PHE A 1 368 ? 17.629 4.772 -38.219 1.00 91.25 368 PHE A N 1
ATOM 2904 C CA . PHE A 1 368 ? 18.468 4.697 -37.037 1.00 91.25 368 PHE A CA 1
ATOM 2905 C C . PHE A 1 368 ? 19.274 5.989 -36.808 1.00 91.25 368 PHE A C 1
ATOM 2907 O O . PHE A 1 368 ? 19.641 6.695 -37.756 1.00 91.25 368 PHE A O 1
ATOM 2914 N N . PRO A 1 369 ? 19.620 6.283 -35.543 1.00 82.12 369 PRO A N 1
ATOM 2915 C CA . PRO A 1 369 ? 20.583 7.320 -35.190 1.00 82.12 369 PRO A CA 1
ATOM 2916 C C . PRO A 1 369 ? 21.940 7.134 -35.891 1.00 82.12 369 PRO A C 1
ATOM 2918 O O . PRO A 1 369 ? 22.283 6.047 -36.355 1.00 82.12 369 PRO A O 1
ATOM 2921 N N . ARG A 1 370 ? 22.761 8.194 -35.934 1.00 80.88 370 ARG A N 1
ATOM 2922 C CA . ARG A 1 370 ? 24.102 8.124 -36.551 1.00 80.88 370 ARG A CA 1
ATOM 2923 C C . ARG A 1 370 ? 24.938 7.006 -35.913 1.00 80.88 370 ARG A C 1
ATOM 2925 O O . ARG A 1 370 ? 24.961 6.884 -34.690 1.00 80.88 370 ARG A O 1
ATOM 2932 N N . GLY A 1 371 ? 25.689 6.274 -36.742 1.00 77.00 371 GLY A N 1
ATOM 2933 C CA . GLY A 1 371 ? 26.436 5.068 -36.350 1.00 77.00 371 GLY A CA 1
ATOM 2934 C C . GLY A 1 371 ? 27.308 5.213 -35.098 1.00 77.00 371 GLY A C 1
ATOM 2935 O O . GLY A 1 371 ? 27.324 4.316 -34.261 1.00 77.00 371 GLY A O 1
ATOM 2936 N N . ASN A 1 372 ? 27.942 6.373 -34.900 1.00 79.88 372 ASN A N 1
ATOM 2937 C CA . ASN A 1 372 ? 28.798 6.640 -33.734 1.00 79.88 372 ASN A CA 1
ATOM 2938 C C . ASN A 1 372 ? 28.059 6.538 -32.386 1.00 79.88 372 ASN A C 1
ATOM 2940 O O . ASN A 1 372 ? 28.693 6.315 -31.358 1.00 79.88 372 ASN A O 1
ATOM 2944 N N . TYR A 1 373 ? 26.731 6.682 -32.374 1.00 81.38 373 TYR A N 1
ATOM 2945 C CA . TYR A 1 373 ? 25.909 6.569 -31.167 1.00 81.38 373 TYR A CA 1
ATOM 2946 C C . TYR A 1 373 ? 25.344 5.163 -30.942 1.00 81.38 373 TYR A C 1
ATOM 2948 O O . TYR A 1 373 ? 24.709 4.923 -29.919 1.00 81.38 373 TYR A O 1
ATOM 2956 N N . LEU A 1 374 ? 25.564 4.226 -31.869 1.00 82.62 374 LEU A N 1
ATOM 2957 C CA . LEU A 1 374 ? 25.013 2.869 -31.788 1.00 82.62 374 LEU A CA 1
ATOM 2958 C C . LEU A 1 374 ? 25.899 1.902 -30.987 1.00 82.62 374 LEU A C 1
ATOM 2960 O O . LEU A 1 374 ? 25.523 0.744 -30.801 1.00 82.62 374 LEU A O 1
ATOM 2964 N N . ALA A 1 375 ? 27.030 2.399 -30.472 1.00 83.12 375 ALA A N 1
ATOM 2965 C CA . ALA A 1 375 ? 27.952 1.696 -29.583 1.00 83.12 375 ALA A CA 1
ATOM 2966 C C . ALA A 1 375 ? 28.450 0.353 -30.143 1.00 83.12 375 ALA A C 1
ATOM 2968 O O . ALA A 1 375 ? 28.466 -0.639 -29.430 1.00 83.12 375 ALA A O 1
ATOM 2969 N N . GLY A 1 376 ? 28.824 0.309 -31.424 1.00 83.69 376 GLY A N 1
ATOM 2970 C CA . GLY A 1 376 ? 29.370 -0.901 -32.049 1.00 83.69 376 GLY A CA 1
ATOM 2971 C C . GLY A 1 376 ? 28.330 -1.930 -32.505 1.00 83.69 376 GLY A C 1
ATOM 2972 O O . GLY A 1 376 ? 28.723 -2.945 -33.058 1.00 83.69 376 GLY A O 1
ATOM 2973 N N . TRP A 1 377 ? 27.024 -1.672 -32.336 1.00 90.25 377 TRP A N 1
ATOM 2974 C CA . TRP A 1 377 ? 25.955 -2.483 -32.936 1.00 90.25 377 TRP A CA 1
ATOM 2975 C C . TRP A 1 377 ? 25.429 -1.816 -34.221 1.00 90.25 377 TRP A C 1
ATOM 2977 O O . TRP A 1 377 ? 24.730 -0.798 -34.121 1.00 90.25 377 TRP A O 1
ATOM 2987 N N . PRO A 1 378 ? 25.770 -2.325 -35.423 1.00 90.81 378 PRO A N 1
ATOM 2988 C CA . PRO A 1 378 ? 25.470 -1.648 -36.684 1.00 90.81 378 PRO A CA 1
ATOM 2989 C C . PRO A 1 378 ? 23.969 -1.491 -36.947 1.00 90.81 378 PRO A C 1
ATOM 2991 O O . PRO A 1 378 ? 23.164 -2.348 -36.590 1.00 90.81 378 PRO A O 1
ATOM 2994 N N . ALA A 1 379 ? 23.594 -0.404 -37.627 1.00 91.06 379 ALA A N 1
ATOM 2995 C CA . ALA A 1 379 ? 22.203 -0.123 -37.990 1.00 91.06 379 ALA A CA 1
ATOM 2996 C C . ALA A 1 379 ? 21.605 -1.203 -38.909 1.00 91.06 379 ALA A C 1
ATOM 2998 O O . ALA A 1 379 ? 20.476 -1.631 -38.696 1.00 91.06 379 ALA A O 1
ATOM 2999 N N . GLY A 1 380 ? 22.363 -1.650 -39.917 1.00 90.62 380 GLY A N 1
ATOM 3000 C CA . GLY A 1 380 ? 21.875 -2.584 -40.940 1.00 90.62 380 GLY A CA 1
ATOM 3001 C C . GLY A 1 380 ? 20.971 -1.956 -42.000 1.00 90.62 380 GLY A C 1
ATOM 3002 O O . GLY A 1 380 ? 20.366 -2.690 -42.774 1.00 90.62 380 GLY A O 1
ATOM 3003 N N . LEU A 1 381 ? 20.901 -0.621 -42.042 1.00 91.44 381 LEU A N 1
ATOM 3004 C CA . LEU A 1 381 ? 20.219 0.165 -43.068 1.00 91.44 381 LEU A CA 1
ATOM 3005 C C . LEU A 1 381 ? 21.140 1.251 -43.618 1.00 91.44 381 LEU A C 1
ATOM 3007 O O . LEU A 1 381 ? 21.948 1.839 -42.891 1.00 91.44 381 LEU A O 1
ATOM 3011 N N . VAL A 1 382 ? 20.974 1.565 -44.901 1.00 89.88 382 VAL A N 1
ATOM 3012 C CA . VAL A 1 382 ? 21.623 2.725 -45.520 1.00 89.88 382 VAL A CA 1
ATOM 3013 C C . VAL A 1 382 ? 21.074 4.030 -44.937 1.00 89.88 382 VAL A C 1
ATOM 3015 O O . VAL A 1 382 ? 19.886 4.172 -44.639 1.00 89.88 382 VAL A O 1
ATOM 3018 N N . THR A 1 383 ? 21.939 5.034 -44.795 1.00 88.31 383 THR A N 1
ATOM 3019 C CA . THR A 1 383 ? 21.516 6.359 -44.315 1.00 88.31 383 THR A CA 1
ATOM 3020 C C . THR A 1 383 ? 20.815 7.137 -45.424 1.00 88.31 383 THR A C 1
ATOM 3022 O O . THR A 1 383 ? 21.235 7.099 -46.584 1.00 88.31 383 THR A O 1
ATOM 3025 N N . TRP A 1 384 ? 19.805 7.943 -45.082 1.00 87.50 384 TRP A N 1
ATOM 3026 C CA . TRP A 1 384 ? 19.105 8.766 -46.075 1.00 87.50 384 TRP A CA 1
ATOM 3027 C C . TRP A 1 384 ? 20.044 9.682 -46.876 1.00 87.50 384 TRP A C 1
ATOM 3029 O O . TRP A 1 384 ? 19.819 9.916 -48.063 1.00 87.50 384 TRP A O 1
ATOM 3039 N N . SER A 1 385 ? 21.116 10.190 -46.265 1.00 84.25 385 SER A N 1
ATOM 3040 C CA . SER A 1 385 ? 22.108 11.053 -46.922 1.00 84.25 385 SER A CA 1
ATOM 3041 C C . SER A 1 385 ? 22.996 10.323 -47.940 1.00 84.25 385 SER A C 1
ATOM 3043 O O . SER A 1 385 ? 23.546 10.978 -48.829 1.00 84.25 385 SER A O 1
ATOM 3045 N N . SER A 1 386 ? 23.128 8.996 -47.839 1.00 83.56 386 SER A N 1
ATOM 3046 C CA . SER A 1 386 ? 23.927 8.173 -48.760 1.00 83.56 386 SER A CA 1
ATOM 3047 C C . SER A 1 386 ? 23.221 7.881 -50.092 1.00 83.56 386 SER A C 1
ATOM 3049 O O . SER A 1 386 ? 23.877 7.697 -51.115 1.00 83.56 386 SER A O 1
ATOM 3051 N N . LEU A 1 387 ? 21.888 7.950 -50.121 1.00 82.69 387 LEU A N 1
ATOM 3052 C CA . LEU A 1 387 ? 21.067 7.731 -51.314 1.00 82.69 387 LEU A CA 1
ATOM 3053 C C . LEU A 1 387 ? 20.945 9.023 -52.142 1.00 82.69 387 LEU A C 1
ATOM 3055 O O . LEU A 1 387 ? 20.073 9.862 -51.883 1.00 82.69 387 LEU A O 1
ATOM 3059 N N . LYS A 1 388 ? 21.856 9.203 -53.111 1.00 75.12 388 LYS A N 1
ATOM 3060 C CA . LYS A 1 388 ? 21.979 10.426 -53.938 1.00 75.12 388 LYS A CA 1
ATOM 3061 C C . LYS A 1 388 ? 21.579 10.255 -55.411 1.00 75.12 388 LYS A C 1
ATOM 3063 O O . LYS A 1 388 ? 21.380 11.259 -56.092 1.00 75.12 388 LYS A O 1
ATOM 3068 N N . THR A 1 389 ? 21.460 9.024 -55.906 1.00 77.50 389 THR A N 1
ATOM 3069 C CA . THR A 1 389 ? 21.165 8.729 -57.319 1.00 77.50 389 THR A CA 1
ATOM 3070 C C . THR A 1 389 ? 19.753 9.177 -57.700 1.00 77.50 389 THR A C 1
ATOM 3072 O O . THR A 1 389 ? 18.809 8.940 -56.945 1.00 77.50 389 THR A O 1
ATOM 3075 N N . LYS A 1 390 ? 19.593 9.809 -58.875 1.00 72.50 390 LYS A N 1
ATOM 3076 C CA . LYS A 1 390 ? 18.298 10.339 -59.349 1.00 72.50 390 LYS A CA 1
ATOM 3077 C C . LYS A 1 390 ? 17.206 9.265 -59.427 1.00 72.50 390 LYS A C 1
ATOM 3079 O O . LYS A 1 390 ? 16.074 9.553 -59.057 1.00 72.50 390 LYS A O 1
ATOM 3084 N N . ASP A 1 391 ? 17.564 8.039 -59.795 1.00 74.38 391 ASP A N 1
ATOM 3085 C CA . ASP A 1 391 ? 16.614 6.930 -59.973 1.00 74.38 391 ASP A CA 1
ATOM 3086 C C . ASP A 1 391 ? 16.042 6.392 -58.647 1.00 74.38 391 ASP A C 1
ATOM 3088 O O . ASP A 1 391 ? 14.976 5.787 -58.627 1.00 74.38 391 ASP A O 1
ATOM 3092 N N . VAL A 1 392 ? 16.714 6.653 -57.517 1.00 82.12 392 VAL A N 1
ATOM 3093 C CA . VAL A 1 392 ? 16.326 6.154 -56.181 1.00 82.12 392 VAL A CA 1
ATOM 3094 C C . VAL A 1 392 ? 15.643 7.241 -55.335 1.00 82.12 392 VAL A C 1
ATOM 3096 O O . VAL A 1 392 ? 15.057 6.952 -54.296 1.00 82.12 392 VAL A O 1
ATOM 3099 N N . GLN A 1 393 ? 15.664 8.503 -55.775 1.00 82.31 393 GLN A N 1
ATOM 3100 C CA . GLN A 1 393 ? 15.033 9.625 -55.066 1.00 82.31 393 GLN A CA 1
ATOM 3101 C C . GLN A 1 393 ? 13.525 9.471 -54.789 1.00 82.31 393 GLN A C 1
ATOM 3103 O O . GLN A 1 393 ? 13.139 9.723 -53.647 1.00 82.31 393 GLN A O 1
ATOM 3108 N N . PRO A 1 394 ? 12.662 9.062 -55.744 1.00 86.25 394 PRO A N 1
ATOM 3109 C CA . PRO A 1 394 ? 11.230 8.921 -55.458 1.00 86.25 394 PRO A CA 1
ATOM 3110 C C . PRO A 1 394 ? 10.968 7.818 -54.424 1.00 86.25 394 PRO A C 1
ATOM 3112 O O . PRO A 1 394 ? 10.226 8.020 -53.466 1.00 86.25 394 PRO A O 1
ATOM 3115 N N . LEU A 1 395 ? 11.672 6.691 -54.559 1.00 87.38 395 LEU A N 1
ATOM 3116 C CA . LEU A 1 395 ? 11.610 5.560 -53.635 1.00 87.38 395 LEU A CA 1
ATOM 3117 C C . LEU A 1 395 ? 12.114 5.940 -52.234 1.00 87.38 395 LEU A C 1
ATOM 3119 O O . LEU A 1 395 ? 11.493 5.600 -51.233 1.00 87.38 395 LEU A O 1
ATOM 3123 N N . LYS A 1 396 ? 13.198 6.720 -52.152 1.00 89.00 396 LYS A N 1
ATOM 3124 C CA . LYS A 1 396 ? 13.698 7.294 -50.898 1.00 89.00 396 LYS A CA 1
ATOM 3125 C C . LYS A 1 396 ? 12.663 8.198 -50.231 1.00 89.00 396 LYS A C 1
ATOM 3127 O O . LYS A 1 396 ? 12.489 8.094 -49.024 1.00 89.00 396 LYS A O 1
ATOM 3132 N N . GLN A 1 397 ? 12.025 9.108 -50.970 1.00 88.69 397 GLN A N 1
ATOM 3133 C CA . GLN A 1 397 ? 11.035 10.032 -50.402 1.00 88.69 397 GLN A CA 1
ATOM 3134 C C . GLN A 1 397 ? 9.827 9.277 -49.844 1.00 88.69 397 GLN A C 1
ATOM 3136 O O . GLN A 1 397 ? 9.405 9.553 -48.723 1.00 88.69 397 GLN A O 1
ATOM 3141 N N . GLN A 1 398 ? 9.326 8.291 -50.592 1.00 91.81 398 GLN A N 1
ATOM 3142 C CA . GLN A 1 398 ? 8.223 7.439 -50.158 1.00 91.81 398 GLN A CA 1
ATOM 3143 C C . GLN A 1 398 ? 8.594 6.618 -48.916 1.00 91.81 398 GLN A C 1
ATOM 3145 O O . GLN A 1 398 ? 7.876 6.662 -47.919 1.00 91.81 398 GLN A O 1
ATOM 3150 N N . ALA A 1 399 ? 9.732 5.917 -48.944 1.00 91.44 399 ALA A N 1
ATOM 3151 C CA . ALA A 1 399 ? 10.187 5.108 -47.816 1.00 91.44 399 ALA A CA 1
ATOM 3152 C C . ALA A 1 399 ? 10.471 5.965 -46.574 1.00 91.44 399 ALA A C 1
ATOM 3154 O O . ALA A 1 399 ? 10.087 5.587 -45.474 1.00 91.44 399 ALA A O 1
ATOM 3155 N N . ALA A 1 400 ? 11.083 7.142 -46.734 1.00 92.19 400 ALA A N 1
ATOM 3156 C CA . ALA A 1 400 ? 11.337 8.052 -45.621 1.00 92.19 400 ALA A CA 1
ATOM 3157 C C . ALA A 1 400 ? 10.039 8.579 -44.995 1.00 92.19 400 ALA A C 1
ATOM 3159 O O . ALA A 1 400 ? 9.965 8.676 -43.775 1.00 92.19 400 ALA A O 1
ATOM 3160 N N . ALA A 1 401 ? 9.016 8.886 -45.800 1.00 93.75 401 ALA A N 1
ATOM 3161 C CA . ALA A 1 401 ? 7.716 9.313 -45.289 1.00 93.75 401 ALA A CA 1
ATOM 3162 C C . ALA A 1 401 ? 7.020 8.188 -44.505 1.00 93.75 401 ALA A C 1
ATOM 3164 O O . ALA A 1 401 ? 6.651 8.401 -43.354 1.00 93.75 401 ALA A O 1
ATOM 3165 N N . LEU A 1 402 ? 6.913 6.987 -45.088 1.00 95.00 402 LEU A N 1
ATOM 3166 C CA . LEU A 1 402 ? 6.266 5.836 -44.445 1.00 95.00 402 LEU A CA 1
ATOM 3167 C C . LEU A 1 402 ? 7.010 5.382 -43.184 1.00 95.00 402 LEU A C 1
ATOM 3169 O O . LEU A 1 402 ? 6.400 5.188 -42.137 1.00 95.00 402 LEU A O 1
ATOM 3173 N N . ALA A 1 403 ? 8.338 5.265 -43.254 1.00 94.88 403 ALA A N 1
ATOM 3174 C CA . ALA A 1 403 ? 9.141 4.867 -42.105 1.00 94.88 403 ALA A CA 1
ATOM 3175 C C . ALA A 1 403 ? 9.135 5.940 -41.007 1.00 94.88 403 ALA A C 1
ATOM 3177 O O . ALA A 1 403 ? 9.181 5.600 -39.827 1.00 94.88 403 ALA A O 1
ATOM 3178 N N . SER A 1 404 ? 9.091 7.230 -41.366 1.00 95.81 404 SER A N 1
ATOM 3179 C CA . SER A 1 404 ? 9.001 8.309 -40.376 1.00 95.81 404 SER A CA 1
ATOM 3180 C C . SER A 1 404 ? 7.635 8.357 -39.705 1.00 95.81 404 SER A C 1
ATOM 3182 O O . SER A 1 404 ? 7.588 8.645 -38.515 1.00 95.81 404 SER A O 1
ATOM 3184 N N . ASP A 1 405 ? 6.554 8.078 -40.433 1.00 97.06 405 ASP A N 1
ATOM 3185 C CA . ASP A 1 405 ? 5.212 7.958 -39.863 1.00 97.06 405 ASP A CA 1
ATOM 3186 C C . ASP A 1 405 ? 5.132 6.784 -38.875 1.00 97.06 405 ASP A C 1
ATOM 3188 O O . ASP A 1 405 ? 4.801 6.984 -37.707 1.00 97.06 405 ASP A O 1
ATOM 3192 N N . ALA A 1 406 ? 5.544 5.583 -39.296 1.00 96.06 406 ALA A N 1
ATOM 3193 C CA . ALA A 1 406 ? 5.552 4.407 -38.427 1.00 96.06 406 ALA A CA 1
ATOM 3194 C C . ALA A 1 406 ? 6.496 4.585 -37.221 1.00 96.06 406 ALA A C 1
ATOM 3196 O O . ALA A 1 406 ? 6.137 4.254 -36.095 1.00 96.06 406 ALA A O 1
ATOM 3197 N N . GLY A 1 407 ? 7.679 5.177 -37.425 1.00 96.00 407 GLY A N 1
ATOM 3198 C CA . GLY A 1 407 ? 8.610 5.496 -36.339 1.00 96.00 407 GLY A CA 1
ATOM 3199 C C . GLY A 1 407 ? 8.035 6.493 -35.328 1.00 96.00 407 GLY A C 1
ATOM 3200 O O . GLY A 1 407 ? 8.230 6.319 -34.126 1.00 96.00 407 GLY A O 1
ATOM 3201 N N . GLN A 1 408 ? 7.287 7.500 -35.794 1.00 96.81 408 GLN A N 1
ATOM 3202 C CA . GLN A 1 408 ? 6.608 8.457 -34.919 1.00 96.81 408 GLN A CA 1
ATOM 3203 C C . GLN A 1 408 ? 5.470 7.790 -34.141 1.00 96.81 408 GLN A C 1
ATOM 3205 O O . GLN A 1 408 ? 5.421 7.939 -32.925 1.00 96.81 408 GLN A O 1
ATOM 3210 N N . ARG A 1 409 ? 4.624 6.984 -34.799 1.00 97.38 409 ARG A N 1
ATOM 3211 C CA . ARG A 1 409 ? 3.562 6.214 -34.127 1.00 97.38 409 ARG A CA 1
ATOM 3212 C C . ARG A 1 409 ? 4.116 5.258 -33.073 1.00 97.38 409 ARG A C 1
ATOM 3214 O O . ARG A 1 409 ? 3.563 5.175 -31.981 1.00 97.38 409 ARG A O 1
ATOM 3221 N N . LEU A 1 410 ? 5.229 4.584 -33.367 1.00 96.88 410 LEU A N 1
ATOM 3222 C CA . LEU A 1 410 ? 5.909 3.711 -32.410 1.00 96.88 410 LEU A CA 1
ATOM 3223 C C . LEU A 1 410 ? 6.383 4.499 -31.182 1.00 96.88 410 LEU A C 1
ATOM 3225 O O . LEU A 1 410 ? 6.190 4.063 -30.049 1.00 96.88 410 LEU A O 1
ATOM 3229 N N . GLN A 1 411 ? 6.992 5.667 -31.406 1.00 96.44 411 GLN A N 1
ATOM 3230 C CA . GLN A 1 411 ? 7.424 6.544 -30.324 1.00 96.44 411 GLN A CA 1
ATOM 3231 C C . GLN A 1 411 ? 6.235 7.022 -29.485 1.00 96.44 411 GLN A C 1
ATOM 3233 O O . GLN A 1 411 ? 6.274 6.909 -28.262 1.00 96.44 411 GLN A O 1
ATOM 3238 N N . ASP A 1 412 ? 5.179 7.510 -30.133 1.00 96.69 412 ASP A N 1
ATOM 3239 C CA . ASP A 1 412 ? 3.993 8.044 -29.467 1.00 96.69 412 ASP A CA 1
ATOM 3240 C C . ASP A 1 412 ? 3.292 6.964 -28.635 1.00 96.69 412 ASP A C 1
ATOM 3242 O O . ASP A 1 412 ? 2.912 7.230 -27.497 1.00 96.69 412 ASP A O 1
ATOM 3246 N N . ARG A 1 413 ? 3.217 5.723 -29.139 1.00 96.94 413 ARG A N 1
ATOM 3247 C CA . ARG A 1 413 ? 2.616 4.600 -28.410 1.00 96.94 413 ARG A CA 1
ATOM 3248 C C . ARG A 1 413 ? 3.382 4.243 -27.140 1.00 96.94 413 ARG A C 1
ATOM 3250 O O . ARG A 1 413 ? 2.764 4.036 -26.099 1.00 96.94 413 ARG A O 1
ATOM 3257 N N . VAL A 1 414 ? 4.716 4.198 -27.209 1.00 96.06 414 VAL A N 1
ATOM 3258 C CA . VAL A 1 414 ? 5.585 3.957 -26.040 1.00 96.06 414 VAL A CA 1
ATOM 3259 C C . VAL A 1 414 ? 5.545 5.145 -25.069 1.00 96.06 414 VAL A C 1
ATOM 3261 O O . VAL A 1 414 ? 5.724 4.981 -23.864 1.00 96.06 414 VAL A O 1
ATOM 3264 N N . HIS A 1 415 ? 5.318 6.359 -25.575 1.00 96.06 415 HIS A N 1
ATOM 3265 C CA . HIS A 1 415 ? 5.273 7.588 -24.779 1.00 96.06 415 HIS A CA 1
ATOM 3266 C C . HIS A 1 415 ? 3.884 7.904 -24.220 1.00 96.06 415 HIS A C 1
ATOM 3268 O O . HIS A 1 415 ? 3.763 8.908 -23.504 1.00 96.06 415 HIS A O 1
ATOM 3274 N N . ASP A 1 416 ? 2.873 7.082 -24.508 1.00 95.94 416 ASP A N 1
ATOM 3275 C CA . ASP A 1 416 ? 1.505 7.292 -24.047 1.00 95.94 416 ASP A CA 1
ATOM 3276 C C . ASP A 1 416 ? 1.471 7.362 -22.505 1.00 95.94 416 ASP A C 1
ATOM 3278 O O . ASP A 1 416 ? 1.936 6.433 -21.830 1.00 95.94 416 ASP A O 1
ATOM 3282 N N . PRO A 1 417 ? 1.005 8.481 -21.916 1.00 93.75 417 PRO A N 1
ATOM 3283 C CA . PRO A 1 417 ? 0.918 8.622 -20.469 1.00 93.75 417 PRO A CA 1
ATOM 3284 C C . PRO A 1 417 ? -0.155 7.735 -19.822 1.00 93.75 417 PRO A C 1
ATOM 3286 O O . PRO A 1 417 ? -0.097 7.576 -18.605 1.00 93.75 417 PRO A O 1
ATOM 3289 N N . ALA A 1 418 ? -1.116 7.196 -20.580 1.00 92.50 418 ALA A N 1
ATOM 3290 C CA . ALA A 1 418 ? -2.165 6.332 -20.046 1.00 92.50 418 ALA A CA 1
ATOM 3291 C C . ALA A 1 418 ? -1.625 4.949 -19.646 1.00 92.50 418 ALA A C 1
ATOM 3293 O O . ALA A 1 418 ? -1.949 4.459 -18.568 1.00 92.50 418 ALA A O 1
ATOM 3294 N N . ASP A 1 419 ? -0.785 4.340 -20.486 1.00 94.50 419 ASP A N 1
ATOM 3295 C CA . ASP A 1 419 ? -0.292 2.969 -20.297 1.00 94.50 419 ASP A CA 1
ATOM 3296 C C . ASP A 1 419 ? 1.146 2.747 -20.814 1.00 94.50 419 ASP A C 1
ATOM 3298 O O . ASP A 1 419 ? 1.960 2.123 -20.131 1.00 94.50 419 ASP A O 1
ATOM 3302 N N . GLY A 1 420 ? 1.506 3.306 -21.972 1.00 94.50 420 GLY A N 1
ATOM 3303 C CA . GLY A 1 420 ? 2.753 3.022 -22.687 1.00 94.50 420 GLY A CA 1
ATOM 3304 C C . GLY A 1 420 ? 4.011 3.286 -21.862 1.00 94.50 420 GLY A C 1
ATOM 3305 O O . GLY A 1 420 ? 4.914 2.448 -21.817 1.00 94.50 420 GLY A O 1
ATOM 3306 N N . ARG A 1 421 ? 4.056 4.407 -21.129 1.00 94.44 421 ARG A N 1
ATOM 3307 C CA . ARG A 1 421 ? 5.195 4.734 -20.248 1.00 94.44 421 ARG A CA 1
ATOM 3308 C C . ARG A 1 421 ? 5.355 3.742 -19.103 1.00 94.44 421 ARG A C 1
ATOM 3310 O O . ARG A 1 421 ? 6.484 3.400 -18.748 1.00 94.44 421 ARG A O 1
ATOM 3317 N N . LEU A 1 422 ? 4.238 3.308 -18.517 1.00 93.56 422 LEU A N 1
ATOM 3318 C CA . LEU A 1 422 ? 4.234 2.332 -17.434 1.00 93.56 422 LEU A CA 1
ATOM 3319 C C . LEU A 1 422 ? 4.714 0.982 -17.966 1.00 93.56 422 LEU A C 1
ATOM 3321 O O . LEU A 1 422 ? 5.677 0.438 -17.433 1.00 93.56 422 LEU A O 1
ATOM 3325 N N . VAL A 1 423 ? 4.138 0.500 -19.070 1.00 94.81 423 VAL A N 1
ATOM 3326 C CA . VAL A 1 423 ? 4.551 -0.761 -19.701 1.00 94.81 423 VAL A CA 1
ATOM 3327 C C . VAL A 1 423 ? 6.024 -0.723 -20.103 1.00 94.81 423 VAL A C 1
ATOM 3329 O O . VAL A 1 423 ? 6.755 -1.668 -19.820 1.00 94.81 423 VAL A O 1
ATOM 3332 N N . PHE A 1 424 ? 6.525 0.383 -20.658 1.00 95.06 424 PHE A N 1
ATOM 3333 C CA . PHE A 1 424 ? 7.947 0.506 -20.983 1.00 95.06 424 PHE A CA 1
ATOM 3334 C C . PHE A 1 424 ? 8.853 0.473 -19.743 1.00 95.06 424 PHE A C 1
ATOM 3336 O O . PHE A 1 424 ? 9.907 -0.167 -19.766 1.00 95.06 424 PHE A O 1
ATOM 3343 N N . MET A 1 425 ? 8.454 1.117 -18.642 1.00 93.44 425 MET A N 1
ATOM 3344 C CA . MET A 1 425 ? 9.167 1.003 -17.368 1.00 93.44 425 MET A CA 1
ATOM 3345 C C . MET A 1 425 ? 9.187 -0.453 -16.878 1.00 93.44 425 MET A C 1
ATOM 3347 O O . MET A 1 425 ? 10.262 -0.963 -16.554 1.00 93.44 425 MET A O 1
ATOM 3351 N N . LEU A 1 426 ? 8.048 -1.151 -16.934 1.00 92.81 426 LEU A N 1
ATOM 3352 C CA . LEU A 1 426 ? 7.937 -2.569 -16.579 1.00 92.81 426 LEU A CA 1
ATOM 3353 C C . LEU A 1 426 ? 8.823 -3.457 -17.460 1.00 92.81 426 LEU A C 1
ATOM 3355 O O . LEU A 1 426 ? 9.447 -4.379 -16.949 1.00 92.81 426 LEU A O 1
ATOM 3359 N N . CYS A 1 427 ? 8.982 -3.140 -18.748 1.00 92.81 427 CYS A N 1
ATOM 3360 C CA . CYS A 1 427 ? 9.902 -3.848 -19.644 1.00 92.81 427 CYS A CA 1
ATOM 3361 C C . CYS A 1 427 ? 11.361 -3.749 -19.184 1.00 92.81 427 CYS A C 1
ATOM 3363 O O . CYS A 1 427 ? 12.099 -4.736 -19.229 1.00 92.81 427 CYS A O 1
ATOM 3365 N N . LYS A 1 428 ? 11.788 -2.568 -18.707 1.00 90.25 428 LYS A N 1
ATOM 3366 C CA . LYS A 1 428 ? 13.134 -2.390 -18.135 1.00 90.25 428 LYS A CA 1
ATOM 3367 C C . LYS A 1 428 ? 13.299 -3.212 -16.858 1.00 90.25 428 LYS A C 1
ATOM 3369 O O . LYS A 1 428 ? 14.350 -3.821 -16.675 1.00 90.25 428 LYS A O 1
ATOM 3374 N N . VAL A 1 429 ? 12.283 -3.236 -15.992 1.00 89.25 429 VAL A N 1
ATOM 3375 C CA . VAL A 1 429 ? 12.305 -4.027 -14.751 1.00 89.25 429 VAL A CA 1
ATOM 3376 C C . VAL A 1 429 ? 12.359 -5.521 -15.071 1.00 89.25 429 VAL A C 1
ATOM 3378 O O . VAL A 1 429 ? 13.265 -6.195 -14.590 1.00 89.25 429 VAL A O 1
ATOM 3381 N N . ALA A 1 430 ? 11.474 -6.011 -15.941 1.00 89.94 430 ALA A N 1
ATOM 3382 C CA . ALA A 1 430 ? 11.413 -7.394 -16.408 1.00 89.94 430 ALA A CA 1
ATOM 3383 C C . ALA A 1 430 ? 12.770 -7.886 -16.929 1.00 89.94 430 ALA A C 1
ATOM 3385 O O . ALA A 1 430 ? 13.299 -8.902 -16.476 1.00 89.94 430 ALA A O 1
ATOM 3386 N N . TYR A 1 431 ? 13.380 -7.118 -17.839 1.00 88.56 431 TYR A N 1
ATOM 3387 C CA . TYR A 1 431 ? 14.670 -7.476 -18.422 1.00 88.56 431 TYR A CA 1
ATOM 3388 C C . TYR A 1 431 ? 15.829 -7.391 -17.411 1.00 88.56 431 TYR A C 1
ATOM 3390 O O . TYR A 1 431 ? 16.771 -8.179 -17.477 1.00 88.56 431 TYR A O 1
ATOM 3398 N N . CYS A 1 432 ? 15.787 -6.456 -16.456 1.00 84.38 432 CYS A N 1
ATOM 3399 C CA . CYS A 1 432 ? 16.793 -6.369 -15.392 1.00 84.38 432 CYS A CA 1
ATOM 3400 C C . CYS A 1 432 ? 16.676 -7.510 -14.370 1.00 84.38 432 CYS A C 1
ATOM 3402 O O . CYS A 1 432 ? 17.703 -8.016 -13.913 1.00 84.38 432 CYS A O 1
ATOM 3404 N N . LEU A 1 433 ? 15.449 -7.905 -14.023 1.00 84.19 433 LEU A N 1
ATOM 3405 C CA . LEU A 1 433 ? 15.149 -8.956 -13.053 1.00 84.19 433 LEU A CA 1
ATOM 3406 C C . LEU A 1 433 ? 15.602 -10.323 -13.578 1.00 84.19 433 LEU A C 1
ATOM 3408 O O . LEU A 1 433 ? 16.400 -11.004 -12.933 1.00 84.19 433 LEU A O 1
ATOM 3412 N N . ASN A 1 434 ? 15.133 -10.705 -14.769 1.00 85.69 434 ASN A N 1
ATOM 3413 C CA . ASN A 1 434 ? 15.345 -12.044 -15.309 1.00 85.69 434 ASN A CA 1
ATOM 3414 C C . ASN A 1 434 ? 15.267 -12.061 -16.852 1.00 85.69 434 ASN A C 1
ATOM 3416 O O . ASN A 1 434 ? 14.248 -12.459 -17.411 1.00 85.69 434 ASN A O 1
ATOM 3420 N N . PRO A 1 435 ? 16.327 -11.648 -17.573 1.00 86.81 435 PRO A N 1
ATOM 3421 C CA . PRO A 1 435 ? 16.349 -11.673 -19.028 1.00 86.81 435 PRO A CA 1
ATOM 3422 C C . PRO A 1 435 ? 16.446 -13.124 -19.509 1.00 86.81 435 PRO A C 1
ATOM 3424 O O . PRO A 1 435 ? 17.525 -13.721 -19.522 1.00 86.81 435 PRO A O 1
ATOM 3427 N N . SER A 1 436 ? 15.304 -13.687 -19.890 1.00 86.50 436 SER A N 1
ATOM 3428 C CA . SER A 1 436 ? 15.177 -15.012 -20.495 1.00 86.50 436 SER A CA 1
ATOM 3429 C C . SER A 1 436 ? 15.387 -14.956 -22.009 1.00 86.50 436 SER A C 1
ATOM 3431 O O . SER A 1 436 ? 15.853 -15.928 -22.603 1.00 86.50 436 SER A O 1
ATOM 3433 N N . ARG A 1 437 ? 15.111 -13.803 -22.638 1.00 87.44 437 ARG A N 1
ATOM 3434 C CA . ARG A 1 437 ? 15.240 -13.604 -24.089 1.00 87.44 437 ARG A CA 1
ATOM 3435 C C . ARG A 1 437 ? 16.607 -13.031 -24.472 1.00 87.44 437 ARG A C 1
ATOM 3437 O O . ARG A 1 437 ? 16.989 -11.944 -24.035 1.00 87.44 437 ARG A O 1
ATOM 3444 N N . GLN A 1 438 ? 17.322 -13.727 -25.355 1.00 86.06 438 GLN A N 1
ATOM 3445 C CA . GLN A 1 438 ? 18.614 -13.287 -25.899 1.00 86.06 438 GLN A CA 1
ATOM 3446 C C . GLN A 1 438 ? 18.439 -12.449 -27.176 1.00 86.06 438 GLN A C 1
ATOM 3448 O O . GLN A 1 438 ? 17.443 -12.580 -27.886 1.00 86.06 438 GLN A O 1
ATOM 3453 N N . PHE A 1 439 ? 19.410 -11.581 -27.474 1.00 89.62 439 PHE A N 1
ATOM 3454 C CA . PHE A 1 439 ? 19.487 -10.883 -28.762 1.00 89.62 439 PHE A CA 1
ATOM 3455 C C . PHE A 1 439 ? 20.148 -11.810 -29.792 1.00 89.62 439 PHE A C 1
ATOM 3457 O O . PHE A 1 439 ? 21.257 -12.276 -29.552 1.00 89.62 439 PHE A O 1
ATOM 3464 N N . LEU A 1 440 ? 19.494 -12.064 -30.931 1.00 90.25 440 LEU A N 1
ATOM 3465 C CA . LEU A 1 440 ? 19.988 -13.002 -31.952 1.00 90.25 440 LEU A CA 1
ATOM 3466 C C . LEU A 1 440 ? 20.911 -12.335 -32.976 1.00 90.25 440 LEU A C 1
ATOM 3468 O O . LEU A 1 440 ? 21.889 -12.931 -33.412 1.00 90.25 440 LEU A O 1
ATOM 3472 N N . HIS A 1 441 ? 20.613 -11.091 -33.354 1.00 90.94 441 HIS A N 1
ATOM 3473 C CA . HIS A 1 441 ? 21.352 -10.347 -34.379 1.00 90.94 441 HIS A CA 1
ATOM 3474 C C . HIS A 1 441 ? 22.254 -9.267 -33.767 1.00 90.94 441 HIS A C 1
ATOM 3476 O O . HIS A 1 441 ? 22.307 -8.122 -34.234 1.00 90.94 441 HIS A O 1
ATOM 3482 N N . ARG A 1 442 ? 22.961 -9.619 -32.689 1.00 87.88 442 ARG A N 1
ATOM 3483 C CA . ARG A 1 442 ? 23.904 -8.743 -31.989 1.00 87.88 442 ARG A CA 1
ATOM 3484 C C . ARG A 1 442 ? 25.085 -9.554 -31.464 1.00 87.88 442 ARG A C 1
ATOM 3486 O O . ARG A 1 442 ? 24.889 -10.519 -30.740 1.00 87.88 442 ARG A O 1
ATOM 3493 N N . GLU A 1 443 ? 26.296 -9.116 -31.787 1.00 84.25 443 GLU A N 1
ATOM 3494 C CA . GLU A 1 443 ? 27.511 -9.659 -31.171 1.00 84.25 443 GLU A CA 1
ATOM 3495 C C . GLU A 1 443 ? 27.635 -9.237 -29.699 1.00 84.25 443 GLU A C 1
ATOM 3497 O O . GLU A 1 443 ? 27.129 -8.163 -29.338 1.00 84.25 443 GLU A O 1
ATOM 3502 N N . PRO A 1 444 ? 28.348 -10.013 -28.861 1.00 79.31 444 PRO A N 1
ATOM 3503 C CA . PRO A 1 444 ? 28.675 -9.604 -27.503 1.00 79.31 444 PRO A CA 1
ATOM 3504 C C . PRO A 1 444 ? 29.295 -8.202 -27.461 1.00 79.31 444 PRO A C 1
ATOM 3506 O O . PRO A 1 444 ? 30.186 -7.861 -28.242 1.00 79.31 444 PRO A O 1
ATOM 3509 N N . ASN A 1 445 ? 28.793 -7.361 -26.565 1.00 77.62 445 ASN A N 1
ATOM 3510 C CA . ASN A 1 445 ? 29.075 -5.940 -26.523 1.00 77.62 445 ASN A CA 1
ATOM 3511 C C . ASN A 1 445 ? 29.017 -5.403 -25.091 1.00 77.62 445 ASN A C 1
ATOM 3513 O O . ASN A 1 445 ? 27.946 -5.302 -24.496 1.00 77.62 445 ASN A O 1
ATOM 3517 N N . GLU A 1 446 ? 30.155 -4.921 -24.594 1.00 70.38 446 GLU A N 1
ATOM 3518 C CA . GLU A 1 446 ? 30.342 -4.373 -23.241 1.00 70.38 446 GLU A CA 1
ATOM 3519 C C . GLU A 1 446 ? 29.392 -3.213 -22.873 1.00 70.38 446 GLU A C 1
ATOM 3521 O O . GLU A 1 446 ? 29.220 -2.884 -21.697 1.00 70.38 446 GLU A O 1
ATOM 3526 N N . ARG A 1 447 ? 28.779 -2.544 -23.863 1.00 75.81 447 ARG A N 1
ATOM 3527 C CA . ARG A 1 447 ? 27.812 -1.458 -23.626 1.00 75.81 447 ARG A CA 1
ATOM 3528 C C . ARG A 1 447 ? 26.396 -1.953 -23.346 1.00 75.81 447 ARG A C 1
ATOM 3530 O O . ARG A 1 447 ? 25.663 -1.233 -22.668 1.00 75.81 447 ARG A O 1
ATOM 3537 N N . TYR A 1 448 ? 26.012 -3.113 -23.880 1.00 75.06 448 TYR A N 1
ATOM 3538 C CA . TYR A 1 448 ? 24.665 -3.681 -23.730 1.00 75.06 448 TYR A CA 1
ATOM 3539 C C . TYR A 1 448 ? 24.645 -4.891 -22.809 1.00 75.06 448 TYR A C 1
ATOM 3541 O O . TYR A 1 448 ? 23.692 -5.064 -22.049 1.00 75.06 448 TYR A O 1
ATOM 3549 N N . ASP A 1 449 ? 25.678 -5.721 -22.891 1.00 76.44 449 ASP A N 1
ATOM 3550 C CA . ASP A 1 449 ? 25.794 -6.917 -22.084 1.00 76.44 449 ASP A CA 1
ATOM 3551 C C . ASP A 1 449 ? 26.244 -6.553 -20.682 1.00 76.44 449 ASP A C 1
ATOM 3553 O O . ASP A 1 449 ? 27.025 -5.624 -20.454 1.00 76.44 449 ASP A O 1
ATOM 3557 N N . ARG A 1 450 ? 25.678 -7.283 -19.727 1.00 78.62 450 ARG A N 1
ATOM 3558 C CA . ARG A 1 450 ? 25.997 -7.121 -18.323 1.00 78.62 450 ARG A CA 1
ATOM 3559 C C . ARG A 1 450 ? 26.378 -8.462 -17.739 1.00 78.62 450 ARG A C 1
ATOM 3561 O O . ARG A 1 450 ? 25.619 -9.427 -17.860 1.00 78.62 450 ARG A O 1
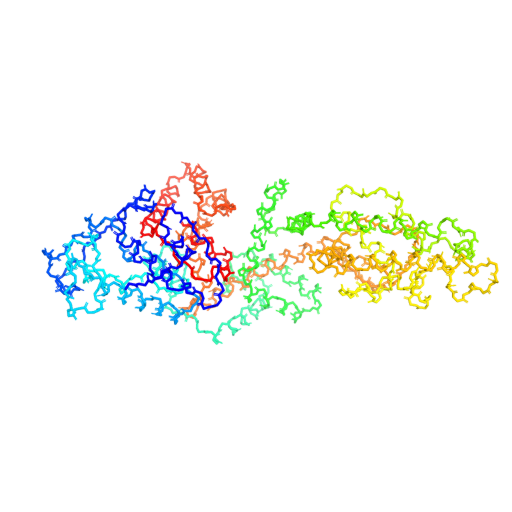ATOM 3568 N N . GLU A 1 451 ? 27.523 -8.483 -17.082 1.00 80.31 451 GLU A N 1
ATOM 3569 C CA . GLU A 1 451 ? 28.008 -9.637 -16.347 1.00 80.31 451 GLU A CA 1
ATOM 3570 C C . GLU A 1 451 ? 27.108 -9.885 -15.134 1.00 80.31 451 GLU A C 1
ATOM 3572 O O . GLU A 1 451 ? 26.695 -8.954 -14.434 1.00 80.31 451 GLU A O 1
ATOM 3577 N N . LEU A 1 452 ? 26.732 -11.143 -14.933 1.00 81.31 452 LEU A N 1
ATOM 3578 C CA . LEU A 1 452 ? 25.797 -11.524 -13.888 1.00 81.31 452 LEU A CA 1
ATOM 3579 C C . LEU A 1 452 ? 26.542 -11.659 -12.559 1.00 81.31 452 LEU A C 1
ATOM 3581 O O . LEU A 1 452 ? 27.363 -12.554 -12.384 1.00 81.31 452 LEU A O 1
ATOM 3585 N N . LEU A 1 453 ? 26.213 -10.787 -11.611 1.00 83.19 453 LEU A N 1
ATOM 3586 C CA . LEU A 1 453 ? 26.682 -10.872 -10.238 1.00 83.19 453 LEU A CA 1
ATOM 3587 C C . LEU A 1 453 ? 25.821 -11.896 -9.484 1.00 83.19 453 LEU A C 1
ATOM 3589 O O . LEU A 1 453 ? 24.656 -11.640 -9.152 1.00 83.19 453 LEU A O 1
ATOM 3593 N N . GLY A 1 454 ? 26.392 -13.082 -9.287 1.00 82.31 454 GLY A N 1
ATOM 3594 C CA . GLY A 1 454 ? 25.807 -14.176 -8.516 1.00 82.31 454 GLY A CA 1
ATOM 3595 C C . GLY A 1 454 ? 25.965 -13.997 -7.005 1.00 82.31 454 GLY A C 1
ATOM 3596 O O . GLY A 1 454 ? 26.361 -12.938 -6.523 1.00 82.31 454 GLY A O 1
ATOM 3597 N N . LEU A 1 455 ? 25.674 -15.059 -6.253 1.00 80.69 455 LEU A N 1
ATOM 3598 C CA . LEU A 1 455 ? 25.866 -15.083 -4.797 1.00 80.69 455 LEU A CA 1
ATOM 3599 C C . LEU A 1 455 ? 27.347 -15.052 -4.402 1.00 80.69 455 LEU A C 1
ATOM 3601 O O . LEU A 1 455 ? 27.712 -14.484 -3.372 1.00 80.69 455 LEU A O 1
ATOM 3605 N N . GLU A 1 456 ? 28.197 -15.649 -5.236 1.00 78.00 456 GLU A N 1
ATOM 3606 C CA . GLU A 1 456 ? 29.641 -15.655 -5.053 1.00 78.00 456 GLU A CA 1
ATOM 3607 C C . GLU A 1 456 ? 30.258 -14.390 -5.654 1.00 78.00 456 GLU A C 1
ATOM 3609 O O . GLU A 1 456 ? 30.086 -14.083 -6.835 1.00 78.00 456 GLU A O 1
ATOM 3614 N N . ILE A 1 457 ? 31.005 -13.653 -4.831 1.00 69.62 457 ILE A N 1
ATOM 3615 C CA . ILE A 1 457 ? 31.761 -12.488 -5.289 1.00 69.62 457 ILE A CA 1
ATOM 3616 C C . ILE A 1 457 ? 33.016 -12.998 -6.000 1.00 69.62 457 ILE A C 1
ATOM 3618 O O . ILE A 1 457 ? 33.872 -13.639 -5.382 1.00 69.62 457 ILE A O 1
ATOM 3622 N N . ALA A 1 458 ? 33.122 -12.709 -7.298 1.00 69.50 458 ALA A N 1
ATOM 3623 C CA . ALA A 1 458 ? 34.299 -13.039 -8.088 1.00 69.50 458 ALA A CA 1
ATOM 3624 C C . ALA A 1 458 ? 35.556 -12.392 -7.481 1.00 69.50 458 ALA A C 1
ATOM 3626 O O . ALA A 1 458 ? 35.537 -11.249 -7.024 1.00 69.50 458 ALA A O 1
ATOM 3627 N N . ARG A 1 459 ? 36.665 -13.141 -7.460 1.00 69.94 459 ARG A N 1
ATOM 3628 C CA . ARG A 1 459 ? 37.955 -12.649 -6.940 1.00 69.94 459 ARG A CA 1
ATOM 3629 C C . ARG A 1 459 ? 38.642 -11.678 -7.897 1.00 69.94 459 ARG A C 1
ATOM 3631 O O . ARG A 1 459 ? 39.509 -10.919 -7.472 1.00 69.94 459 ARG A O 1
ATOM 3638 N N . GLU A 1 460 ? 38.276 -11.733 -9.170 1.00 74.56 460 GLU A N 1
ATOM 3639 C CA . GLU A 1 460 ? 38.787 -10.856 -10.213 1.00 74.56 460 GLU A CA 1
ATOM 3640 C C . GLU A 1 460 ? 37.830 -9.674 -10.411 1.00 74.56 460 GLU A C 1
ATOM 3642 O O . GLU A 1 460 ? 36.612 -9.849 -10.315 1.00 74.56 460 GLU A O 1
ATOM 3647 N N . PRO A 1 461 ? 38.356 -8.459 -10.648 1.00 70.94 461 PRO A N 1
ATOM 3648 C CA . PRO A 1 461 ? 37.513 -7.308 -10.912 1.00 70.94 461 PRO A CA 1
ATOM 3649 C C . PRO A 1 461 ? 36.732 -7.521 -12.220 1.00 70.94 461 PRO A C 1
ATOM 3651 O O . PRO A 1 461 ? 37.320 -7.954 -13.212 1.00 70.94 461 PRO A O 1
ATOM 3654 N N . PRO A 1 462 ? 35.432 -7.185 -12.251 1.00 71.69 462 PRO A N 1
ATOM 3655 C CA . PRO A 1 462 ? 34.605 -7.353 -13.439 1.00 71.69 462 PRO A CA 1
ATOM 3656 C C . PRO A 1 462 ? 35.122 -6.466 -14.574 1.00 71.69 462 PRO A C 1
ATOM 3658 O O . PRO A 1 462 ? 35.459 -5.294 -14.372 1.00 71.69 462 PRO A O 1
ATOM 3661 N N . HIS A 1 463 ? 35.157 -7.018 -15.784 1.00 69.19 463 HIS A N 1
ATOM 3662 C CA . HIS A 1 463 ? 35.582 -6.288 -16.981 1.00 69.19 463 HIS A CA 1
ATOM 3663 C C . HIS A 1 463 ? 34.424 -5.536 -17.648 1.00 69.19 463 HIS A C 1
ATOM 3665 O O . HIS A 1 463 ? 34.647 -4.544 -18.342 1.00 69.19 463 HIS A O 1
ATOM 3671 N N . MET A 1 464 ? 33.187 -5.981 -17.415 1.00 73.75 464 MET A N 1
ATOM 3672 C CA . MET A 1 464 ? 31.973 -5.407 -17.994 1.00 73.75 464 MET A CA 1
ATOM 3673 C C . MET A 1 464 ? 31.093 -4.758 -16.923 1.00 73.75 464 MET A C 1
ATOM 3675 O O . MET A 1 464 ? 31.301 -4.906 -15.717 1.00 73.75 464 MET A O 1
ATOM 3679 N N . LYS A 1 465 ? 30.061 -4.027 -17.358 1.00 79.00 465 LYS A N 1
ATOM 3680 C CA . LYS A 1 465 ? 29.013 -3.578 -16.436 1.00 79.00 465 LYS A CA 1
ATOM 3681 C C . LYS A 1 465 ? 28.355 -4.794 -15.791 1.00 79.00 465 LYS A C 1
ATOM 3683 O O . LYS A 1 465 ? 28.075 -5.770 -16.473 1.00 79.00 465 LYS A O 1
ATOM 3688 N N . MET A 1 466 ? 28.050 -4.713 -14.503 1.00 80.88 466 MET A N 1
ATOM 3689 C CA . MET A 1 466 ? 27.390 -5.807 -13.793 1.00 80.88 466 MET A CA 1
ATOM 3690 C C . MET A 1 466 ? 25.873 -5.620 -13.732 1.00 80.88 466 MET A C 1
ATOM 3692 O O . MET A 1 466 ? 25.350 -4.500 -13.773 1.00 80.88 466 MET A O 1
ATOM 3696 N N . ARG A 1 467 ? 25.160 -6.734 -13.594 1.00 83.38 467 ARG A N 1
ATOM 3697 C CA . ARG A 1 467 ? 23.763 -6.782 -13.156 1.00 83.38 467 ARG A CA 1
ATOM 3698 C C . ARG A 1 467 ? 23.610 -7.797 -12.036 1.00 83.38 467 ARG A C 1
ATOM 3700 O O . ARG A 1 467 ? 24.286 -8.818 -12.032 1.00 83.38 467 ARG A O 1
ATOM 3707 N N . VAL A 1 468 ? 22.699 -7.530 -11.112 1.00 85.62 468 VAL A N 1
ATOM 3708 C CA . VAL A 1 468 ? 22.401 -8.437 -10.001 1.00 85.62 468 VAL A CA 1
ATOM 3709 C C . VAL A 1 468 ? 21.613 -9.635 -10.539 1.00 85.62 468 VAL A C 1
ATOM 3711 O O . VAL A 1 468 ? 20.636 -9.453 -11.266 1.00 85.62 468 VAL A O 1
ATOM 3714 N N . SER A 1 469 ? 22.041 -10.855 -10.217 1.00 88.00 469 SER A N 1
ATOM 3715 C CA . SER A 1 469 ? 21.296 -12.077 -10.554 1.00 88.00 469 SER A CA 1
ATOM 3716 C C . SER A 1 469 ? 19.943 -12.138 -9.843 1.00 88.00 469 SER A C 1
ATOM 3718 O O . SER A 1 469 ? 19.773 -11.525 -8.791 1.00 88.00 469 SER A O 1
ATOM 3720 N N . ARG A 1 470 ? 18.987 -12.907 -10.382 1.00 87.06 470 ARG A N 1
ATOM 3721 C CA . ARG A 1 470 ? 17.683 -13.123 -9.730 1.00 87.06 470 ARG A CA 1
ATOM 3722 C C . ARG A 1 470 ? 17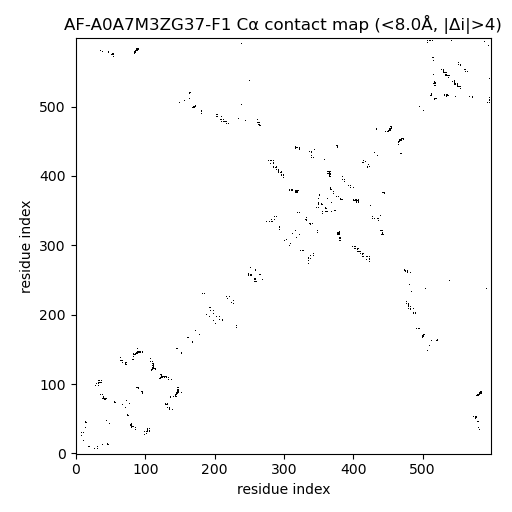.838 -13.699 -8.318 1.00 87.06 470 ARG A C 1
ATOM 3724 O O . ARG A 1 470 ? 17.188 -13.225 -7.395 1.00 87.06 470 ARG A O 1
ATOM 3731 N N . ASP A 1 471 ? 18.772 -14.634 -8.142 1.00 87.88 471 ASP A N 1
ATOM 3732 C CA . ASP A 1 471 ? 19.016 -15.297 -6.860 1.00 87.88 471 ASP A CA 1
ATOM 3733 C C . ASP A 1 471 ? 19.577 -14.298 -5.837 1.00 87.88 471 ASP A C 1
ATOM 3735 O O . ASP A 1 471 ? 19.097 -14.218 -4.708 1.00 87.88 471 ASP A O 1
ATOM 3739 N N . LEU A 1 472 ? 20.524 -13.449 -6.259 1.00 88.75 472 LEU A N 1
ATOM 3740 C CA . LEU A 1 472 ? 21.073 -12.397 -5.404 1.00 88.75 472 LEU A CA 1
ATOM 3741 C C . LEU A 1 472 ? 20.035 -11.314 -5.072 1.00 88.75 472 LEU A C 1
ATOM 3743 O O . LEU A 1 472 ? 20.028 -10.820 -3.949 1.00 88.75 472 LEU A O 1
ATOM 3747 N N . GLN A 1 473 ? 19.156 -10.940 -6.009 1.00 88.50 473 GLN A N 1
ATOM 3748 C CA . GLN A 1 473 ? 18.093 -9.955 -5.755 1.00 88.50 473 GLN A CA 1
ATOM 3749 C C . GLN A 1 473 ? 17.134 -10.434 -4.663 1.00 88.50 473 GLN A C 1
ATOM 3751 O O . GLN A 1 473 ? 16.835 -9.689 -3.730 1.00 88.50 473 GLN A O 1
ATOM 3756 N N . VAL A 1 474 ? 16.692 -11.687 -4.760 1.00 90.00 474 VAL A N 1
ATOM 3757 C CA . VAL A 1 474 ? 15.817 -12.312 -3.769 1.00 90.00 474 VAL A CA 1
ATOM 3758 C C . VAL A 1 474 ? 16.526 -12.439 -2.417 1.00 90.00 474 VAL A C 1
ATOM 3760 O O . VAL A 1 474 ? 15.929 -12.135 -1.386 1.00 90.00 474 VAL A O 1
ATOM 3763 N N . GLU A 1 475 ? 17.795 -12.855 -2.392 1.00 90.56 475 GLU A N 1
ATOM 3764 C CA . GLU A 1 475 ? 18.527 -12.997 -1.131 1.00 90.56 475 GLU A CA 1
ATOM 3765 C C . GLU A 1 475 ? 18.759 -11.642 -0.450 1.00 90.56 475 GLU A C 1
ATOM 3767 O O . GLU A 1 475 ? 18.587 -11.529 0.759 1.00 90.56 475 GLU A O 1
ATOM 3772 N N . VAL A 1 476 ? 19.072 -10.589 -1.218 1.00 91.44 476 VAL A N 1
ATOM 3773 C CA . VAL A 1 476 ? 19.152 -9.216 -0.695 1.00 91.44 476 VAL A CA 1
ATOM 3774 C C . VAL A 1 476 ? 17.806 -8.776 -0.130 1.00 91.44 476 VAL A C 1
ATOM 3776 O O . VAL A 1 476 ? 17.770 -8.219 0.963 1.00 91.44 476 VAL A O 1
ATOM 3779 N N . LEU A 1 477 ? 16.700 -9.033 -0.834 1.00 91.25 477 LEU A N 1
ATOM 3780 C CA . LEU A 1 477 ? 15.360 -8.702 -0.348 1.00 91.25 477 LEU A CA 1
ATOM 3781 C C . LEU A 1 477 ? 15.046 -9.421 0.974 1.00 91.25 477 LEU A C 1
ATOM 3783 O O . LEU A 1 477 ? 14.552 -8.799 1.912 1.00 91.25 477 LEU A O 1
ATOM 3787 N N . ASN A 1 478 ? 15.378 -10.708 1.070 1.00 91.75 478 ASN A N 1
ATOM 3788 C CA . ASN A 1 478 ? 15.192 -11.483 2.290 1.00 91.75 478 ASN A CA 1
ATOM 3789 C C . ASN A 1 478 ? 16.069 -10.972 3.442 1.00 91.75 478 ASN A C 1
ATOM 3791 O O . ASN A 1 478 ? 15.579 -10.762 4.551 1.00 91.75 478 ASN A O 1
ATOM 3795 N N . ASP A 1 479 ? 17.344 -10.691 3.168 1.00 93.06 479 ASP A N 1
ATOM 3796 C CA . ASP A 1 479 ? 18.257 -10.107 4.147 1.00 93.06 479 ASP A CA 1
ATOM 3797 C C . ASP A 1 479 ? 17.735 -8.753 4.657 1.00 93.06 479 ASP A C 1
ATOM 3799 O O . ASP A 1 479 ? 17.822 -8.470 5.853 1.00 93.06 479 ASP A O 1
ATOM 3803 N N . LEU A 1 480 ? 17.154 -7.923 3.778 1.00 93.69 480 LEU A N 1
ATOM 3804 C CA . LEU A 1 480 ? 16.522 -6.660 4.169 1.00 93.69 480 LEU A CA 1
ATOM 3805 C C . LEU A 1 480 ? 15.345 -6.892 5.123 1.00 93.69 480 LEU A C 1
ATOM 3807 O O . LEU A 1 480 ? 15.246 -6.169 6.112 1.00 93.69 480 LEU A O 1
ATOM 3811 N N . TYR A 1 481 ? 14.496 -7.902 4.895 1.00 91.94 481 TYR A N 1
ATOM 3812 C CA . TYR A 1 481 ? 13.409 -8.236 5.824 1.00 91.94 481 TYR A CA 1
ATOM 3813 C C . TYR A 1 481 ? 13.923 -8.713 7.186 1.00 91.94 481 TYR A C 1
ATOM 3815 O O . TYR A 1 481 ? 13.426 -8.247 8.215 1.00 91.94 481 TYR A O 1
ATOM 3823 N N . ILE A 1 482 ? 14.922 -9.602 7.207 1.00 91.19 482 ILE A N 1
ATOM 3824 C CA . ILE A 1 482 ? 15.513 -10.129 8.448 1.00 91.19 482 ILE A CA 1
ATOM 3825 C C . ILE A 1 482 ? 16.129 -8.988 9.264 1.00 91.19 482 ILE A C 1
ATOM 3827 O O . ILE A 1 482 ? 15.833 -8.822 10.450 1.00 91.19 482 ILE A O 1
ATOM 3831 N N . VAL A 1 483 ? 16.965 -8.163 8.628 1.00 93.00 483 VAL A N 1
ATOM 3832 C CA . VAL A 1 483 ? 17.661 -7.071 9.317 1.00 93.00 483 VAL A CA 1
ATOM 3833 C C . VAL A 1 483 ? 16.685 -5.981 9.743 1.00 93.00 483 VAL A C 1
ATOM 3835 O O . VAL A 1 483 ? 16.793 -5.490 10.864 1.00 93.00 483 VAL A O 1
ATOM 3838 N N . HIS A 1 484 ? 15.690 -5.650 8.916 1.00 92.38 484 HIS A N 1
ATOM 3839 C CA . HIS A 1 484 ? 14.629 -4.723 9.303 1.00 92.38 484 HIS A CA 1
ATOM 3840 C C . HIS A 1 484 ? 13.881 -5.211 10.548 1.00 92.38 484 HIS A C 1
ATOM 3842 O O . HIS A 1 484 ? 13.735 -4.449 11.503 1.00 92.38 484 HIS A O 1
ATOM 3848 N N . SER A 1 485 ? 13.477 -6.486 10.582 1.00 88.44 485 SER A N 1
ATOM 3849 C CA . SER A 1 485 ? 12.781 -7.063 11.734 1.00 88.44 485 SER A CA 1
ATOM 3850 C C . SER A 1 485 ? 13.637 -7.022 13.004 1.00 88.44 485 SER A C 1
ATOM 3852 O O . SER A 1 485 ? 13.140 -6.654 14.066 1.00 88.44 485 SER A O 1
ATOM 3854 N N . GLY A 1 486 ? 14.933 -7.333 12.905 1.00 89.94 486 GLY A N 1
ATOM 3855 C CA . GLY A 1 486 ? 15.852 -7.207 14.039 1.00 89.94 486 GLY A CA 1
ATOM 3856 C C . GLY A 1 486 ? 16.024 -5.756 14.501 1.00 89.94 486 GLY A C 1
ATOM 3857 O O . GLY A 1 486 ? 15.995 -5.475 15.696 1.00 89.94 486 GLY A O 1
ATOM 3858 N N . CYS A 1 487 ? 16.129 -4.801 13.572 1.00 91.81 487 CYS A N 1
ATOM 3859 C CA . CYS A 1 487 ? 16.180 -3.377 13.904 1.00 91.81 487 CYS A CA 1
ATOM 3860 C C . CYS A 1 487 ? 14.889 -2.879 14.572 1.00 91.81 487 CYS A C 1
ATOM 3862 O O . CYS A 1 487 ? 14.965 -2.026 15.458 1.00 91.81 487 CYS A O 1
ATOM 3864 N N . GLN A 1 488 ? 13.722 -3.411 14.197 1.00 88.69 488 GLN A N 1
ATOM 3865 C CA . GLN A 1 488 ? 12.465 -3.118 14.883 1.00 88.69 488 GLN A CA 1
ATOM 3866 C C . GLN A 1 488 ? 12.461 -3.637 16.323 1.00 88.69 488 GLN A C 1
ATOM 3868 O O . GLN A 1 488 ? 12.023 -2.910 17.210 1.00 88.69 488 GLN A O 1
ATOM 3873 N N . ASP A 1 489 ? 12.967 -4.846 16.584 1.00 86.88 489 ASP A N 1
ATOM 3874 C CA . ASP A 1 489 ? 13.069 -5.375 17.953 1.00 86.88 489 ASP A CA 1
ATOM 3875 C C . ASP A 1 489 ? 13.957 -4.482 18.831 1.00 86.88 489 ASP A C 1
ATOM 3877 O O . ASP A 1 489 ? 13.565 -4.099 19.934 1.00 86.88 489 ASP A O 1
ATOM 3881 N N . LEU A 1 490 ? 15.109 -4.057 18.301 1.00 89.75 490 LEU A N 1
ATOM 3882 C CA . LEU A 1 490 ? 15.999 -3.112 18.982 1.00 89.75 490 LEU A CA 1
ATOM 3883 C C . LEU A 1 490 ? 15.310 -1.772 19.253 1.00 89.75 490 LEU A C 1
ATOM 3885 O O . LEU A 1 490 ? 15.435 -1.217 20.344 1.00 89.75 490 LEU A O 1
ATOM 3889 N N . LEU A 1 491 ? 14.564 -1.253 18.275 1.00 88.69 491 LEU A N 1
ATOM 3890 C CA . LEU A 1 491 ? 13.818 -0.010 18.429 1.00 88.69 491 LEU A CA 1
ATOM 3891 C C . LEU A 1 491 ? 12.714 -0.145 19.489 1.00 88.69 491 LEU A C 1
ATOM 3893 O O . LEU A 1 491 ? 12.572 0.747 20.321 1.00 88.69 491 LEU A O 1
ATOM 3897 N N . ARG A 1 492 ? 11.973 -1.261 19.506 1.00 83.81 492 ARG A N 1
ATOM 3898 C CA . ARG A 1 492 ? 10.956 -1.562 20.531 1.00 83.81 492 ARG A CA 1
ATOM 389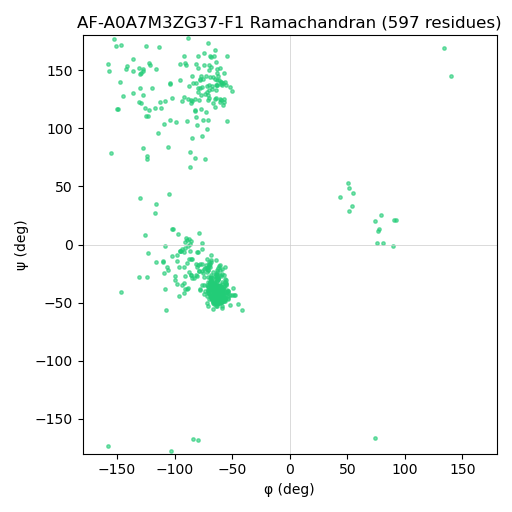9 C C . ARG A 1 492 ? 11.576 -1.633 21.924 1.00 83.81 492 ARG A C 1
ATOM 3901 O O . ARG A 1 492 ? 11.020 -1.067 22.862 1.00 83.81 492 ARG A O 1
ATOM 3908 N N . HIS A 1 493 ? 12.736 -2.273 22.064 1.00 86.00 493 HIS A N 1
ATOM 3909 C CA . HIS A 1 493 ? 13.444 -2.336 23.340 1.00 86.00 493 HIS A CA 1
ATOM 3910 C C . HIS A 1 493 ? 13.910 -0.947 23.810 1.00 86.00 493 HIS A C 1
ATOM 3912 O O . HIS A 1 493 ? 13.680 -0.589 24.964 1.00 86.00 493 HIS A O 1
ATOM 3918 N N . LEU A 1 494 ? 14.477 -0.122 22.921 1.00 87.44 494 LEU A N 1
ATOM 3919 C CA . LEU A 1 494 ? 14.868 1.257 23.249 1.00 87.44 494 LEU A CA 1
ATOM 3920 C C . LEU A 1 494 ? 13.666 2.124 23.653 1.00 87.44 494 LEU A C 1
ATOM 3922 O O . LEU A 1 494 ? 13.727 2.836 24.652 1.00 87.44 494 LEU A O 1
ATOM 3926 N N . LYS A 1 495 ? 12.548 2.026 22.926 1.00 85.19 495 LYS A N 1
ATOM 3927 C CA . LYS A 1 495 ? 11.291 2.707 23.274 1.00 85.19 495 LYS A CA 1
ATOM 3928 C C . LYS A 1 495 ? 10.760 2.270 24.641 1.00 85.19 495 LYS A C 1
ATOM 3930 O O . LYS A 1 495 ? 10.348 3.111 25.437 1.00 85.19 495 LYS A O 1
ATOM 3935 N N . SER A 1 496 ? 10.834 0.971 24.945 1.00 81.50 496 SER A N 1
ATOM 3936 C CA . SER A 1 496 ? 10.443 0.440 26.252 1.00 81.50 496 SER A CA 1
ATOM 3937 C C . SER A 1 496 ? 11.292 1.007 27.390 1.00 81.50 496 SER A C 1
ATOM 3939 O O . SER A 1 496 ? 10.758 1.218 28.475 1.00 81.50 496 SER A O 1
ATOM 3941 N N . GLN A 1 497 ? 12.588 1.252 27.174 1.00 83.94 497 GLN A N 1
ATOM 3942 C CA . GLN A 1 497 ? 13.447 1.885 28.183 1.00 83.94 497 GLN A CA 1
ATOM 3943 C C . GLN A 1 497 ? 13.061 3.347 28.446 1.00 83.94 497 GLN A C 1
ATOM 3945 O O . GLN A 1 497 ? 13.251 3.832 29.558 1.00 83.94 497 GLN A O 1
ATOM 3950 N N . GLU A 1 498 ? 12.492 4.036 27.453 1.00 81.69 498 GLU A N 1
ATOM 3951 C CA . GLU A 1 498 ? 11.935 5.385 27.615 1.00 81.69 498 GLU A CA 1
ATOM 3952 C C . GLU A 1 498 ? 10.475 5.398 28.120 1.00 81.69 498 GLU A C 1
ATOM 3954 O O . GLU A 1 498 ? 9.893 6.473 28.236 1.00 81.69 498 GLU A O 1
ATOM 3959 N N . GLU A 1 499 ? 9.867 4.238 28.416 1.00 80.88 499 GLU A N 1
ATOM 3960 C CA . GLU A 1 499 ? 8.433 4.084 28.743 1.00 80.88 499 GLU A CA 1
ATOM 3961 C C . GLU A 1 499 ? 7.482 4.730 27.703 1.00 80.88 499 GLU A C 1
ATOM 3963 O O . GLU A 1 499 ? 6.352 5.122 28.029 1.00 80.88 499 GLU A O 1
ATOM 3968 N N . ALA A 1 500 ? 7.921 4.808 26.439 1.00 80.31 500 ALA A N 1
ATOM 3969 C CA . ALA A 1 500 ? 7.236 5.520 25.362 1.00 80.31 500 ALA A CA 1
ATOM 3970 C C . ALA A 1 500 ? 6.757 4.590 24.233 1.00 80.31 500 ALA A C 1
ATOM 3972 O O . ALA A 1 500 ? 7.370 3.559 23.964 1.00 80.31 500 ALA A O 1
ATOM 3973 N N . HIS A 1 501 ? 5.679 4.977 23.548 1.00 78.88 501 HIS A N 1
ATOM 3974 C CA . HIS A 1 501 ? 5.178 4.317 22.332 1.00 78.88 501 HIS A CA 1
ATOM 3975 C C . HIS A 1 501 ? 4.918 5.336 21.220 1.00 78.88 501 HIS A C 1
ATOM 3977 O O . HIS A 1 501 ? 4.606 6.497 21.497 1.00 78.88 501 HIS A O 1
ATOM 3983 N N . ASP A 1 502 ? 5.014 4.919 19.960 1.00 78.25 502 ASP A N 1
ATOM 3984 C CA . ASP A 1 502 ? 4.545 5.720 18.825 1.00 78.25 502 ASP A CA 1
ATOM 3985 C C . ASP A 1 502 ? 3.203 5.215 18.268 1.00 78.25 502 ASP A C 1
ATOM 3987 O O . ASP A 1 502 ? 2.564 4.312 18.814 1.00 78.25 502 ASP A O 1
ATOM 3991 N N . PHE A 1 503 ? 2.725 5.864 17.205 1.00 77.12 503 PHE A N 1
ATOM 3992 C CA . PHE A 1 503 ? 1.463 5.498 16.564 1.00 77.12 503 PHE A CA 1
ATOM 3993 C C . PHE A 1 503 ? 1.507 4.108 15.917 1.00 77.12 503 PHE A C 1
ATOM 3995 O O . PHE A 1 503 ? 0.490 3.413 15.932 1.00 77.12 503 PHE A O 1
ATOM 4002 N N . ASP A 1 504 ? 2.663 3.680 15.407 1.00 78.19 504 ASP A N 1
ATOM 4003 C CA . ASP A 1 504 ? 2.830 2.351 14.816 1.00 78.19 504 ASP A CA 1
ATOM 4004 C C . ASP A 1 504 ? 2.681 1.279 15.902 1.00 78.19 504 ASP A C 1
ATOM 4006 O O . ASP A 1 504 ? 1.941 0.312 15.722 1.00 78.19 504 ASP A O 1
ATOM 4010 N N . ASP A 1 505 ? 3.280 1.487 17.079 1.00 80.25 505 ASP A N 1
ATOM 4011 C CA . ASP A 1 505 ? 3.131 0.578 18.220 1.00 80.25 505 ASP A CA 1
ATOM 4012 C C . ASP A 1 505 ? 1.654 0.445 18.655 1.00 80.25 505 ASP A C 1
ATOM 4014 O O . A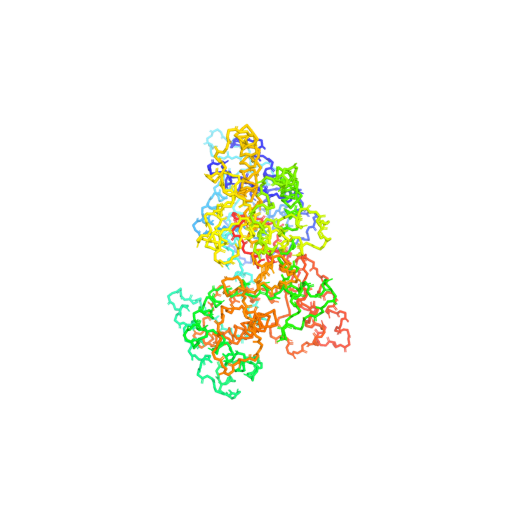SP A 1 505 ? 1.181 -0.659 18.944 1.00 80.25 505 ASP A O 1
ATOM 4018 N N . VAL A 1 506 ? 0.890 1.548 18.653 1.00 85.44 506 VAL A N 1
ATOM 4019 C CA . VAL A 1 506 ? -0.562 1.531 18.932 1.00 85.44 506 VAL A CA 1
ATOM 4020 C C . VAL A 1 506 ? -1.314 0.727 17.880 1.00 85.44 506 VAL A C 1
ATOM 4022 O O . VAL A 1 506 ? -2.143 -0.110 18.236 1.00 85.44 506 VAL A O 1
ATOM 4025 N N . GLN A 1 507 ? -1.028 0.940 16.595 1.00 87.06 507 GLN A N 1
ATOM 4026 C CA . GLN A 1 507 ? -1.656 0.186 15.507 1.00 87.06 507 GLN A CA 1
ATOM 4027 C C . GLN A 1 507 ? -1.361 -1.309 15.627 1.00 87.06 507 GLN A C 1
ATOM 4029 O O . GLN A 1 507 ? -2.269 -2.127 15.466 1.00 87.06 507 GLN A O 1
ATOM 4034 N N . LEU A 1 508 ? -0.125 -1.674 15.982 1.00 84.31 508 LEU A N 1
ATOM 4035 C CA . LEU A 1 508 ? 0.252 -3.057 16.234 1.00 84.31 508 LEU A CA 1
ATOM 4036 C C . LEU A 1 508 ? -0.564 -3.647 17.399 1.00 84.31 508 LEU A C 1
ATOM 4038 O O . LEU A 1 508 ? -1.180 -4.699 17.235 1.00 84.31 508 LEU A O 1
ATOM 4042 N N . MET A 1 509 ? -0.631 -2.971 18.545 1.00 88.50 509 MET A N 1
ATOM 4043 C 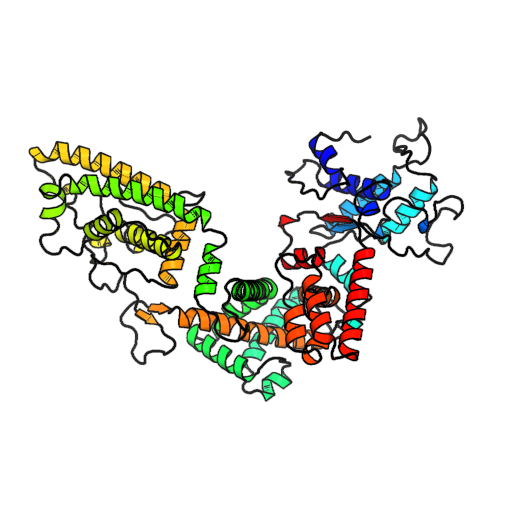CA . MET A 1 509 ? -1.401 -3.451 19.701 1.00 88.50 509 MET A CA 1
ATOM 4044 C C . MET A 1 509 ? -2.907 -3.540 19.418 1.00 88.50 509 MET A C 1
ATOM 4046 O O . MET A 1 509 ? -3.570 -4.470 19.878 1.00 88.50 509 MET A O 1
ATOM 4050 N N . VAL A 1 510 ? -3.459 -2.612 18.634 1.00 93.12 510 VAL A N 1
ATOM 4051 C CA . VAL A 1 510 ? -4.856 -2.689 18.189 1.00 93.12 510 VAL A CA 1
ATOM 4052 C C . VAL A 1 510 ? -5.057 -3.847 17.213 1.00 93.12 510 VAL A C 1
ATOM 4054 O O . VAL A 1 510 ? -6.061 -4.544 17.311 1.00 93.12 510 VAL A O 1
ATOM 4057 N N . GLY A 1 511 ? -4.099 -4.123 16.327 1.00 92.06 511 GLY A N 1
ATOM 4058 C CA . GLY A 1 511 ? -4.118 -5.310 15.471 1.00 92.06 511 GLY A CA 1
ATOM 4059 C C . GLY A 1 511 ? -4.161 -6.613 16.272 1.00 92.06 511 GLY A C 1
ATOM 4060 O O . GLY A 1 511 ? -4.938 -7.511 15.946 1.00 92.06 511 GLY A O 1
ATOM 4061 N N . ASP A 1 512 ? -3.396 -6.693 17.360 1.00 92.38 512 ASP A N 1
ATOM 4062 C CA . ASP A 1 512 ? -3.411 -7.825 18.292 1.00 92.38 512 ASP A CA 1
ATOM 4063 C C . ASP A 1 512 ? -4.761 -7.931 19.030 1.00 92.38 512 ASP A C 1
ATOM 4065 O O . ASP A 1 512 ? -5.338 -9.015 19.136 1.00 92.38 512 ASP A O 1
ATOM 4069 N N . LEU A 1 513 ? -5.306 -6.801 19.494 1.00 94.94 513 LEU A N 1
ATOM 4070 C CA . LEU A 1 513 ? -6.603 -6.727 20.177 1.00 94.94 513 LEU A CA 1
ATOM 4071 C C . LEU A 1 513 ? -7.764 -7.146 19.263 1.00 94.94 513 LEU A C 1
ATOM 4073 O O . LEU A 1 513 ? -8.683 -7.843 19.695 1.00 94.94 513 LEU A O 1
ATOM 4077 N N . LEU A 1 514 ? -7.715 -6.729 17.996 1.00 95.50 514 LEU A N 1
ATOM 4078 C CA . LEU A 1 514 ? -8.739 -7.007 16.990 1.00 95.50 514 LEU A CA 1
ATOM 4079 C C . LEU A 1 514 ? -8.526 -8.342 16.256 1.00 95.50 514 LEU A C 1
ATOM 4081 O O . LEU A 1 514 ? -9.286 -8.666 15.333 1.00 95.50 514 LEU A O 1
ATOM 4085 N N . LEU A 1 515 ? -7.520 -9.126 16.665 1.00 94.50 515 LEU A N 1
ATOM 4086 C CA . LEU A 1 515 ? -7.143 -10.398 16.047 1.00 94.50 515 LEU A CA 1
ATOM 4087 C C . LEU A 1 515 ? -6.987 -10.252 14.525 1.00 94.50 515 LEU A C 1
ATOM 4089 O O . LEU A 1 515 ? -7.643 -10.939 13.753 1.00 94.50 515 LEU A O 1
ATOM 4093 N N . VAL A 1 516 ? -6.185 -9.281 14.090 1.00 91.88 516 VAL A N 1
ATOM 4094 C CA . VAL A 1 516 ? -5.740 -9.124 12.687 1.00 91.88 516 VAL A CA 1
ATOM 4095 C C . VAL A 1 516 ? -4.607 -10.098 12.365 1.00 91.88 516 VAL A C 1
ATOM 4097 O O . VAL A 1 516 ? -4.366 -10.414 11.204 1.00 91.88 516 VAL A O 1
ATOM 4100 N N . ARG A 1 517 ? -3.912 -10.538 13.413 1.00 88.56 517 ARG A N 1
ATOM 4101 C CA . ARG A 1 517 ? -2.825 -11.513 13.430 1.00 88.56 517 ARG A CA 1
ATOM 4102 C C . ARG A 1 517 ? -2.791 -12.197 14.796 1.00 88.56 517 ARG A C 1
ATOM 4104 O O . ARG A 1 517 ? -3.537 -11.809 15.702 1.00 88.56 517 ARG A O 1
ATOM 4111 N N . CYS A 1 518 ? -1.901 -13.169 14.982 1.00 90.88 518 CYS A N 1
ATOM 4112 C CA . CYS A 1 518 ? -1.679 -13.741 16.307 1.00 90.88 518 CYS A CA 1
ATOM 4113 C C . CYS A 1 518 ? -1.088 -12.686 17.265 1.00 90.88 518 CYS A C 1
ATOM 4115 O O . CYS A 1 518 ? -0.017 -12.151 16.955 1.00 90.88 518 CYS A O 1
ATOM 4117 N N . PRO A 1 519 ? -1.705 -12.428 18.439 1.00 91.19 519 PRO A N 1
ATOM 4118 C CA . PRO A 1 519 ? -1.169 -11.469 19.400 1.00 91.19 519 PRO A CA 1
ATOM 4119 C C . PRO A 1 519 ? 0.239 -11.847 19.861 1.00 91.19 519 PRO A C 1
ATOM 4121 O O . PRO A 1 519 ? 0.501 -13.013 20.177 1.00 91.19 519 PRO A O 1
ATOM 4124 N N . ALA A 1 520 ? 1.137 -10.864 19.946 1.00 84.81 520 ALA A N 1
ATOM 4125 C CA . ALA A 1 520 ? 2.550 -11.094 20.243 1.00 84.81 520 ALA A CA 1
ATOM 4126 C C . ALA A 1 520 ? 2.760 -11.783 21.604 1.00 84.81 520 ALA A C 1
ATOM 4128 O O . ALA A 1 520 ? 3.585 -12.688 21.727 1.00 84.81 520 ALA A O 1
ATOM 4129 N N . ILE A 1 521 ? 1.947 -11.422 22.603 1.00 86.75 521 ILE A N 1
ATOM 4130 C CA . ILE A 1 521 ? 2.023 -11.946 23.975 1.00 86.75 521 ILE A CA 1
ATOM 4131 C C . ILE A 1 521 ? 1.774 -13.461 24.083 1.00 86.75 521 ILE A C 1
ATOM 4133 O O . ILE A 1 521 ? 2.350 -14.109 24.951 1.00 86.75 521 ILE A O 1
ATOM 4137 N N . VAL A 1 522 ? 0.965 -14.049 23.193 1.00 89.94 522 VAL A N 1
ATOM 4138 C CA . VAL A 1 522 ? 0.648 -15.497 23.191 1.00 89.94 522 VAL A CA 1
ATOM 4139 C C . VAL A 1 522 ? 1.307 -16.255 22.041 1.00 89.94 522 VAL A C 1
ATOM 4141 O O . VAL A 1 522 ? 1.167 -17.473 21.950 1.00 89.94 522 VAL A O 1
ATOM 4144 N N . ARG A 1 523 ? 2.057 -15.567 21.173 1.00 88.75 523 ARG A N 1
ATOM 4145 C CA . ARG A 1 523 ? 2.618 -16.137 19.941 1.00 88.75 523 ARG A CA 1
ATOM 4146 C C . ARG A 1 523 ? 3.518 -17.351 20.179 1.00 88.75 523 ARG A C 1
ATOM 4148 O O . ARG A 1 523 ? 3.468 -18.297 19.408 1.00 88.75 523 ARG A O 1
ATOM 4155 N N . HIS A 1 524 ? 4.315 -17.330 21.245 1.00 86.69 524 HIS A N 1
ATOM 4156 C CA . HIS A 1 524 ? 5.206 -18.433 21.627 1.00 86.69 524 HIS A CA 1
ATOM 4157 C C . HIS A 1 524 ? 4.481 -19.575 22.360 1.00 86.69 524 HIS A C 1
ATOM 4159 O O . HIS A 1 524 ? 5.021 -20.669 22.493 1.00 86.69 524 HIS A O 1
ATOM 4165 N N . TRP A 1 525 ? 3.276 -19.313 22.874 1.00 89.62 525 TRP A N 1
ATOM 4166 C CA . TRP A 1 525 ? 2.481 -20.275 23.632 1.00 89.62 525 TRP A CA 1
ATOM 4167 C C . TRP A 1 525 ? 1.496 -21.035 22.736 1.00 89.62 525 TRP A C 1
ATOM 4169 O O . TRP A 1 525 ? 1.248 -22.223 22.949 1.00 89.62 525 TRP A O 1
ATOM 4179 N N . TYR A 1 526 ? 0.947 -20.378 21.714 1.00 92.94 526 TYR A N 1
ATOM 4180 C CA . TYR A 1 526 ? 0.037 -20.996 20.753 1.00 92.94 526 TYR A CA 1
ATOM 4181 C C . TYR A 1 526 ? 0.741 -21.999 19.822 1.00 92.94 526 TYR A C 1
ATOM 4183 O O . TYR A 1 526 ? 1.922 -21.830 19.517 1.00 92.94 526 TYR A O 1
ATOM 4191 N N . PRO A 1 527 ? 0.036 -23.047 19.344 1.00 90.62 527 PRO A N 1
ATOM 4192 C CA . PRO A 1 527 ? 0.599 -23.985 18.377 1.00 90.62 527 PRO A CA 1
ATOM 4193 C C . PRO A 1 527 ? 1.014 -23.253 17.093 1.00 90.62 527 PRO A C 1
ATOM 4195 O O . PRO A 1 527 ? 0.241 -22.411 16.624 1.00 90.62 527 PRO A O 1
ATOM 4198 N N . PRO A 1 528 ? 2.163 -23.588 16.474 1.00 87.50 528 PRO A N 1
ATOM 4199 C CA . PRO A 1 528 ? 2.648 -22.905 15.272 1.00 87.50 528 PRO A CA 1
ATOM 4200 C C . PRO A 1 528 ? 1.623 -22.859 14.132 1.00 87.50 528 PRO A C 1
ATOM 4202 O O . PRO A 1 528 ? 1.444 -21.821 13.499 1.00 87.50 528 PRO A O 1
ATOM 4205 N N . GLU A 1 529 ? 0.882 -23.950 13.926 1.00 87.62 529 GLU A N 1
ATOM 4206 C CA . GLU A 1 529 ? -0.173 -24.040 12.908 1.00 87.62 529 GLU A CA 1
ATOM 4207 C C . GLU A 1 529 ? -1.317 -23.052 13.174 1.00 87.62 529 GLU A C 1
ATOM 4209 O O . GLU A 1 529 ? -1.844 -22.425 12.256 1.00 87.62 529 GLU A O 1
ATOM 4214 N N . ALA A 1 530 ? -1.684 -22.864 14.443 1.00 91.19 530 ALA A N 1
ATOM 4215 C CA . ALA A 1 530 ? -2.739 -21.938 14.825 1.00 91.19 530 ALA A CA 1
ATOM 4216 C C . ALA A 1 530 ? -2.266 -20.476 14.765 1.00 91.19 530 ALA A C 1
ATOM 4218 O O . ALA A 1 530 ? -3.034 -19.604 14.364 1.00 91.19 530 ALA A O 1
ATOM 4219 N N . VAL A 1 531 ? -0.997 -20.207 15.095 1.00 88.69 531 VAL A N 1
ATOM 4220 C CA . VAL A 1 531 ? -0.353 -18.897 14.886 1.00 88.69 531 VAL A CA 1
ATOM 4221 C C . VAL A 1 531 ? -0.366 -18.538 13.401 1.00 88.69 531 VAL A C 1
ATOM 4223 O O . VAL A 1 531 ? -0.792 -17.445 13.035 1.00 88.69 531 VAL A O 1
ATOM 4226 N N . GLN A 1 532 ? 0.033 -19.475 12.538 1.00 84.44 532 GLN A N 1
ATOM 4227 C CA . GLN A 1 532 ? -0.002 -19.291 11.090 1.00 84.44 532 GLN A CA 1
ATOM 4228 C C . GLN A 1 532 ? -1.427 -19.057 10.584 1.00 84.44 532 GLN A C 1
ATOM 4230 O O . GLN A 1 532 ? -1.639 -18.162 9.768 1.00 84.44 532 GLN A O 1
ATOM 4235 N N . ALA A 1 533 ? -2.404 -19.812 11.094 1.00 88.94 533 ALA A N 1
ATOM 4236 C CA . ALA A 1 533 ? -3.803 -19.614 10.746 1.00 88.94 533 ALA A CA 1
ATOM 4237 C C . ALA A 1 533 ? -4.314 -18.228 11.159 1.00 88.94 533 ALA A C 1
ATOM 4239 O O . ALA A 1 533 ? -5.057 -17.643 10.383 1.00 88.94 533 ALA A O 1
ATOM 4240 N N . LEU A 1 534 ? -3.920 -17.700 12.326 1.00 90.88 534 LEU A N 1
ATOM 4241 C CA . LEU A 1 534 ? -4.285 -16.350 12.780 1.00 90.88 534 LEU A CA 1
ATOM 4242 C C . LEU A 1 534 ? -3.608 -15.242 11.965 1.00 90.88 534 LEU A C 1
ATOM 4244 O O . LEU A 1 534 ? -4.225 -14.213 11.718 1.00 90.88 534 LEU A O 1
ATOM 4248 N N . ASP A 1 535 ? -2.353 -15.436 11.558 1.00 86.56 535 ASP A N 1
ATOM 4249 C CA . ASP A 1 535 ? -1.625 -14.469 10.728 1.00 86.56 535 ASP A CA 1
ATOM 4250 C C . ASP A 1 535 ? -2.156 -14.414 9.281 1.00 86.56 535 ASP A C 1
ATOM 4252 O O . ASP A 1 535 ? -1.966 -13.417 8.582 1.00 86.56 535 ASP A O 1
ATOM 4256 N N . ASP A 1 536 ? -2.836 -15.469 8.825 1.00 84.44 536 ASP A N 1
ATOM 4257 C CA . ASP A 1 536 ? -3.442 -15.560 7.497 1.00 84.44 536 ASP A CA 1
ATOM 4258 C C . ASP A 1 536 ? -4.860 -14.957 7.454 1.00 84.44 536 ASP A C 1
ATOM 4260 O O . ASP A 1 536 ? -5.860 -15.650 7.262 1.00 84.44 536 ASP A O 1
ATOM 4264 N N . LEU A 1 537 ? -4.955 -13.636 7.640 1.00 83.88 537 LEU A N 1
ATOM 4265 C CA . LEU A 1 537 ? -6.222 -12.887 7.586 1.00 83.88 537 LEU A CA 1
ATOM 4266 C C . LEU A 1 537 ? -6.898 -12.929 6.199 1.00 83.88 537 LEU A C 1
ATOM 4268 O O . LEU A 1 537 ? -8.120 -12.809 6.122 1.00 83.88 537 LEU A O 1
ATOM 4272 N N . GLY A 1 538 ? -6.125 -13.092 5.120 1.00 79.88 538 GLY A N 1
ATOM 4273 C CA . GLY A 1 538 ? -6.603 -12.998 3.735 1.00 79.88 538 GLY A CA 1
ATOM 4274 C C . GLY A 1 538 ? -6.895 -11.566 3.257 1.00 79.88 538 GLY A C 1
ATOM 4275 O O . GLY A 1 538 ? -6.501 -10.587 3.902 1.00 79.88 538 GLY A O 1
ATOM 4276 N N . ASP A 1 539 ? -7.583 -11.468 2.112 1.00 78.06 539 ASP A N 1
ATOM 4277 C CA . ASP A 1 539 ? -7.941 -10.208 1.431 1.00 78.06 539 ASP A CA 1
ATOM 4278 C C . ASP A 1 539 ? -9.251 -9.582 1.962 1.00 78.06 539 ASP A C 1
ATOM 4280 O O . ASP A 1 539 ? -9.544 -8.419 1.692 1.00 78.06 539 ASP A O 1
ATOM 4284 N N . GLU A 1 540 ? -10.027 -10.331 2.754 1.00 86.38 540 GLU A N 1
ATOM 4285 C CA . GLU A 1 540 ? -11.279 -9.882 3.375 1.00 86.38 540 GLU A CA 1
ATOM 4286 C C . GLU A 1 540 ? -11.081 -9.632 4.882 1.00 86.38 540 GLU A C 1
ATOM 4288 O O . GLU A 1 540 ? -11.395 -10.502 5.703 1.00 86.38 540 GLU A O 1
ATOM 4293 N N . PRO A 1 541 ? -10.582 -8.453 5.303 1.00 85.12 541 PRO A N 1
ATOM 4294 C CA . PRO A 1 541 ? -10.236 -8.204 6.704 1.00 85.12 541 PRO A CA 1
ATOM 4295 C C . PRO A 1 541 ? -11.431 -8.331 7.665 1.00 85.12 541 PRO A C 1
ATOM 4297 O O . PRO A 1 541 ? -11.251 -8.686 8.830 1.00 85.12 541 PRO A O 1
ATOM 4300 N N . TRP A 1 542 ? -12.659 -8.109 7.191 1.00 88.50 542 TRP A N 1
ATOM 4301 C CA . TRP A 1 542 ? -13.885 -8.274 7.984 1.00 88.50 542 TRP A CA 1
ATOM 4302 C C . TRP A 1 542 ? -14.227 -9.741 8.303 1.00 88.50 542 TRP A C 1
ATOM 4304 O O . TRP A 1 542 ? -15.060 -9.998 9.174 1.00 88.50 542 TRP A O 1
ATOM 4314 N N . SER A 1 543 ? -13.620 -10.713 7.614 1.00 92.06 543 SER A N 1
ATOM 4315 C CA . SER A 1 543 ? -13.903 -12.135 7.809 1.00 92.06 543 SER A CA 1
ATOM 4316 C C . SER A 1 543 ? -13.271 -12.682 9.093 1.00 92.06 543 SER A C 1
ATOM 4318 O O . SER A 1 543 ? -12.149 -12.348 9.471 1.00 92.06 543 SER A O 1
ATOM 4320 N N . ASP A 1 544 ? -13.992 -13.579 9.765 1.00 94.31 544 ASP A N 1
ATOM 4321 C CA . ASP A 1 544 ? -13.510 -14.299 10.952 1.00 94.31 544 ASP A CA 1
ATOM 4322 C C . ASP A 1 544 ? -12.965 -15.691 10.619 1.00 94.31 544 ASP A C 1
ATOM 4324 O O . ASP A 1 544 ? -12.719 -16.492 11.521 1.00 94.31 544 ASP A O 1
ATOM 4328 N N . GLU A 1 545 ? -12.809 -16.012 9.334 1.00 93.31 545 GLU A N 1
ATOM 4329 C CA . GLU A 1 545 ? -12.451 -17.362 8.906 1.00 93.31 545 GLU A CA 1
ATOM 4330 C C . GLU A 1 545 ? -11.114 -17.820 9.488 1.00 93.31 545 GLU A C 1
ATOM 4332 O O . GLU A 1 545 ? -11.019 -18.910 10.047 1.00 93.31 545 GLU A O 1
ATOM 4337 N N . HIS A 1 546 ? -10.112 -16.946 9.480 1.00 92.50 546 HIS A N 1
ATOM 4338 C CA . HIS A 1 546 ? -8.807 -17.231 10.066 1.00 92.50 546 HIS A CA 1
ATOM 4339 C C . HIS A 1 546 ? -8.900 -17.565 11.574 1.00 92.50 546 HIS A C 1
ATOM 4341 O O . HIS A 1 546 ? -8.240 -18.495 12.042 1.00 92.50 546 HIS A O 1
ATOM 4347 N N . ILE A 1 547 ? -9.791 -16.895 12.330 1.00 95.50 547 ILE A N 1
ATOM 4348 C CA . ILE A 1 547 ? -10.022 -17.171 13.761 1.00 95.50 547 ILE A CA 1
ATOM 4349 C C . ILE A 1 547 ? -10.676 -18.538 13.925 1.00 95.50 547 ILE A C 1
ATOM 4351 O O . ILE A 1 547 ? -10.285 -19.312 14.797 1.00 95.50 547 ILE A O 1
ATOM 4355 N N . ARG A 1 548 ? -11.678 -18.855 13.097 1.00 95.31 548 ARG A N 1
ATOM 4356 C CA . ARG A 1 548 ? -12.380 -20.147 13.158 1.00 95.31 548 ARG A CA 1
ATOM 4357 C C . ARG A 1 548 ? -11.445 -21.308 12.836 1.00 95.31 548 ARG A C 1
ATOM 4359 O O . ARG A 1 548 ? -11.485 -22.321 13.538 1.00 95.31 548 ARG A O 1
ATOM 4366 N N . ARG A 1 549 ? -10.571 -21.148 11.838 1.00 93.81 549 ARG A N 1
ATOM 4367 C CA . ARG A 1 549 ? -9.517 -22.123 11.524 1.00 93.81 549 ARG A CA 1
ATOM 4368 C C . ARG A 1 549 ? -8.573 -22.313 12.709 1.00 93.81 549 ARG A C 1
ATOM 4370 O O . ARG A 1 549 ? -8.381 -23.444 13.141 1.00 93.81 549 ARG A O 1
ATOM 4377 N N . ALA A 1 550 ? -8.072 -21.226 13.296 1.00 94.56 550 ALA A N 1
ATOM 4378 C CA . ALA A 1 550 ? -7.199 -21.293 14.467 1.00 94.56 550 ALA A CA 1
ATOM 4379 C C . ALA A 1 550 ? -7.873 -21.970 15.676 1.00 94.56 550 ALA A C 1
ATOM 4381 O O . ALA A 1 550 ? -7.279 -22.846 16.299 1.00 94.56 550 ALA A O 1
ATOM 4382 N N . LEU A 1 551 ? -9.139 -21.645 15.967 1.00 95.69 551 LEU A N 1
ATOM 4383 C CA . LEU A 1 551 ? -9.927 -22.311 17.013 1.00 95.69 551 LEU A CA 1
ATOM 4384 C C . LEU A 1 551 ? -10.096 -23.814 16.748 1.00 95.69 551 LEU A C 1
ATOM 4386 O O . LEU A 1 551 ? -10.100 -24.601 17.689 1.00 95.69 551 LEU A O 1
ATOM 4390 N N . THR A 1 552 ? -10.237 -24.217 15.483 1.00 95.19 552 THR A N 1
ATOM 4391 C CA . THR A 1 552 ? -10.351 -25.633 15.099 1.00 95.19 552 THR A CA 1
ATOM 4392 C C . THR A 1 552 ? -9.037 -26.376 15.336 1.00 95.19 552 THR A C 1
ATOM 4394 O O . THR A 1 552 ? -9.048 -27.460 15.913 1.00 95.19 552 THR A O 1
ATOM 4397 N N . LEU A 1 553 ? -7.906 -25.763 14.977 1.00 93.31 553 LEU A N 1
ATOM 4398 C CA . LEU A 1 553 ? -6.567 -26.320 15.208 1.00 93.31 553 LEU A CA 1
ATOM 4399 C C . LEU A 1 553 ? -6.228 -26.451 16.704 1.00 93.31 553 LEU A C 1
ATOM 4401 O O . LEU A 1 553 ? -5.465 -27.330 17.088 1.00 93.31 553 LEU A O 1
ATOM 4405 N N . MET A 1 554 ? -6.823 -25.620 17.565 1.00 92.88 554 MET A N 1
ATOM 4406 C CA . MET A 1 554 ? -6.599 -25.650 19.016 1.00 92.88 554 MET A CA 1
ATOM 4407 C C . MET A 1 554 ? -7.543 -26.579 19.799 1.00 92.88 554 MET A C 1
ATOM 4409 O O . MET A 1 554 ? -7.462 -26.611 21.023 1.00 92.88 554 MET A O 1
ATOM 4413 N N . GLN A 1 555 ? -8.431 -27.350 19.157 1.00 88.00 555 GLN A N 1
ATOM 4414 C CA . GLN A 1 555 ? -9.414 -28.187 19.876 1.00 88.00 555 GLN A CA 1
ATOM 4415 C C . GLN A 1 555 ? -8.790 -29.229 20.824 1.00 88.00 555 GLN A C 1
ATOM 4417 O O . GLN A 1 555 ? -9.434 -29.630 21.789 1.00 88.00 555 GLN A O 1
ATOM 4422 N N . GLY A 1 556 ? -7.548 -29.654 20.573 1.00 86.31 556 GLY A N 1
ATOM 4423 C CA . GLY A 1 556 ? -6.804 -30.564 21.451 1.00 86.31 556 GLY A CA 1
ATOM 4424 C C . GLY A 1 556 ? -6.152 -29.900 22.672 1.00 86.31 556 GLY A C 1
ATOM 4425 O O . GLY A 1 556 ? -5.609 -30.606 23.516 1.00 86.31 556 GLY A O 1
ATOM 4426 N N . GLU A 1 557 ? -6.193 -28.568 22.778 1.00 91.44 557 GLU A N 1
ATOM 4427 C CA . GLU A 1 557 ? -5.498 -27.780 23.801 1.00 91.44 557 GLU A CA 1
ATOM 4428 C C . GLU A 1 557 ? -6.462 -26.825 24.529 1.00 91.44 557 GLU A C 1
ATOM 4430 O O . GLU A 1 557 ? -6.569 -25.642 24.200 1.00 91.44 557 GLU A O 1
ATOM 4435 N N . GLU A 1 558 ? -7.169 -27.343 25.539 1.00 92.75 558 GLU A N 1
ATOM 4436 C CA . GLU A 1 558 ? -8.310 -26.672 26.187 1.00 92.75 558 GLU A CA 1
ATOM 4437 C C . GLU A 1 558 ? -7.989 -25.263 26.726 1.00 92.75 558 GLU A C 1
ATOM 4439 O O . GLU A 1 558 ? -8.754 -24.325 26.494 1.00 92.75 558 GLU A O 1
ATOM 4444 N N . GLU A 1 559 ? -6.836 -25.073 27.379 1.00 95.00 559 GLU A N 1
ATOM 4445 C CA . GLU A 1 559 ? -6.433 -23.765 27.919 1.00 95.00 559 GLU A CA 1
ATOM 4446 C C . GLU A 1 559 ? -6.213 -22.715 26.818 1.00 95.00 559 GLU A C 1
ATOM 4448 O O . GLU A 1 559 ? -6.671 -21.574 26.940 1.00 95.00 559 GLU A O 1
ATOM 4453 N N . LYS A 1 560 ? -5.544 -23.101 25.724 1.00 93.75 560 LYS A N 1
ATOM 4454 C CA . LYS A 1 560 ? -5.243 -22.215 24.587 1.00 93.75 560 LYS A CA 1
ATOM 4455 C C . LYS A 1 560 ? -6.508 -21.883 23.806 1.00 93.75 560 LYS A C 1
ATOM 4457 O O . LYS A 1 560 ? -6.740 -20.725 23.458 1.00 93.75 560 LYS A O 1
ATOM 4462 N N . TYR A 1 561 ? -7.362 -22.887 23.607 1.00 95.50 561 TYR A N 1
ATOM 4463 C CA . TYR A 1 561 ? -8.676 -22.729 22.997 1.00 95.50 561 TYR A CA 1
ATOM 4464 C C . TYR A 1 561 ? -9.548 -21.737 23.777 1.00 95.50 561 TYR A C 1
ATOM 4466 O O . TYR A 1 561 ? -10.131 -20.822 23.189 1.00 95.50 561 TYR A O 1
ATOM 4474 N N . LEU A 1 562 ? -9.609 -21.883 25.106 1.00 95.88 562 LEU A N 1
ATOM 4475 C CA . LEU A 1 562 ? -10.389 -20.999 25.967 1.00 95.88 562 LEU A CA 1
ATOM 4476 C C . LEU A 1 562 ? -9.844 -19.565 25.947 1.00 95.88 562 LEU A C 1
ATOM 4478 O O . LEU A 1 562 ? -10.623 -18.609 25.931 1.00 95.88 562 LEU A O 1
ATOM 4482 N N . ASP A 1 563 ? -8.520 -19.391 25.908 1.00 95.69 563 ASP A N 1
ATOM 4483 C CA . ASP A 1 563 ? -7.913 -18.068 25.780 1.00 95.69 563 ASP A CA 1
ATOM 4484 C C . ASP A 1 563 ? -8.297 -17.374 24.466 1.00 95.69 563 ASP A C 1
ATOM 4486 O O . ASP A 1 563 ? -8.803 -16.246 24.489 1.00 95.69 563 ASP A O 1
ATOM 4490 N N . LEU A 1 564 ? -8.153 -18.069 23.331 1.00 96.19 564 LEU A N 1
ATOM 4491 C CA . LEU A 1 564 ? -8.532 -17.528 22.026 1.00 96.19 564 LEU A CA 1
ATOM 4492 C C . LEU A 1 564 ? -10.038 -17.234 21.953 1.00 96.19 564 LEU A C 1
ATOM 4494 O O . LEU A 1 564 ? -10.438 -16.205 21.406 1.00 96.19 564 LEU A O 1
ATOM 4498 N N . GLN A 1 565 ? -10.887 -18.070 22.562 1.00 96.44 565 GLN A N 1
ATOM 4499 C CA . GLN A 1 565 ? -12.320 -17.787 22.683 1.00 96.44 565 GLN A CA 1
ATOM 4500 C C . GLN A 1 565 ? -12.604 -16.497 23.462 1.00 96.44 565 GLN A C 1
ATOM 4502 O O . GLN A 1 565 ? -13.452 -15.712 23.030 1.00 96.44 565 GLN A O 1
ATOM 4507 N N . ARG A 1 566 ? -11.912 -16.244 24.583 1.00 95.75 566 ARG A N 1
ATOM 4508 C CA . ARG A 1 566 ? -12.075 -14.996 25.355 1.00 95.75 566 ARG A CA 1
ATOM 4509 C C . ARG A 1 566 ? -11.677 -13.775 24.531 1.00 95.75 566 ARG A C 1
ATOM 4511 O O . ARG A 1 566 ? -12.426 -12.799 24.499 1.00 95.75 566 ARG A O 1
ATOM 4518 N N . ARG A 1 567 ? -10.548 -13.843 23.818 1.00 96.25 567 ARG A N 1
ATOM 4519 C CA . ARG A 1 567 ? -10.094 -12.771 22.912 1.00 96.25 567 ARG A CA 1
ATOM 4520 C C . ARG A 1 567 ? -11.091 -12.540 21.776 1.00 96.25 567 ARG A C 1
ATOM 4522 O O . ARG A 1 567 ? -11.448 -11.402 21.483 1.00 96.25 567 ARG A O 1
ATOM 4529 N N . TYR A 1 568 ? -11.629 -13.611 21.195 1.00 96.12 568 TYR A N 1
ATOM 4530 C CA . TYR A 1 568 ? -12.647 -13.506 20.151 1.00 96.12 568 TYR A CA 1
ATOM 4531 C C . TYR A 1 568 ? -13.969 -12.918 20.674 1.00 96.12 568 TYR A C 1
ATOM 4533 O O . TYR A 1 568 ? -14.625 -12.135 19.985 1.00 96.12 568 TYR A O 1
ATOM 4541 N N . ALA A 1 569 ? -14.363 -13.247 21.906 1.00 94.94 569 ALA A N 1
ATOM 4542 C CA . ALA A 1 569 ? -15.520 -12.637 22.554 1.00 94.94 569 ALA A CA 1
ATOM 4543 C C . ALA A 1 569 ? -15.314 -11.131 22.786 1.00 94.94 569 ALA A C 1
ATOM 4545 O O . ALA A 1 569 ? -16.234 -10.353 22.531 1.00 94.94 569 ALA A O 1
ATOM 4546 N N . LEU A 1 570 ? -14.112 -10.716 23.198 1.00 94.12 570 LEU A N 1
ATOM 4547 C CA . LEU A 1 570 ? -13.758 -9.304 23.346 1.00 94.12 570 LEU A CA 1
ATOM 4548 C C . LEU A 1 570 ? -13.841 -8.555 22.007 1.00 94.12 570 LEU A C 1
ATOM 4550 O O . LEU A 1 570 ? -14.491 -7.514 21.938 1.00 94.12 570 LEU A O 1
ATOM 4554 N N . LEU A 1 571 ? -13.294 -9.119 20.925 1.00 94.44 571 LEU A N 1
ATOM 4555 C CA . LEU A 1 571 ? -13.442 -8.557 19.576 1.00 94.44 571 LEU A CA 1
ATOM 4556 C C . LEU A 1 571 ? -14.922 -8.332 19.216 1.00 94.44 571 LEU A C 1
ATOM 4558 O O . LEU A 1 571 ? -15.296 -7.259 18.744 1.00 94.44 571 LEU A O 1
ATOM 4562 N N . LYS A 1 572 ? -15.797 -9.313 19.478 1.00 92.38 572 LYS A N 1
ATOM 4563 C CA . LYS A 1 572 ? -17.245 -9.169 19.230 1.00 92.38 572 LYS A CA 1
ATOM 4564 C C . LYS A 1 572 ? -17.876 -8.045 20.054 1.00 92.38 572 LYS A C 1
ATOM 4566 O O . LYS A 1 572 ? -18.764 -7.359 19.551 1.00 92.38 572 LYS A O 1
ATOM 4571 N N . GLN A 1 573 ? -17.435 -7.849 21.296 1.00 91.25 573 GLN A N 1
ATOM 4572 C CA . GLN A 1 573 ? -17.908 -6.751 22.143 1.00 91.25 573 GLN A CA 1
ATOM 4573 C C . GLN A 1 573 ? -17.480 -5.386 21.590 1.00 91.25 573 GLN A C 1
ATOM 4575 O O . GLN A 1 573 ? -18.311 -4.481 21.519 1.00 91.25 573 GLN A O 1
ATOM 4580 N N . ILE A 1 574 ? -16.225 -5.255 21.146 1.00 92.25 574 ILE A N 1
ATOM 4581 C CA . ILE A 1 574 ? -15.711 -4.029 20.518 1.00 92.25 574 ILE A CA 1
ATOM 4582 C C . ILE A 1 574 ? -16.507 -3.715 19.242 1.00 92.25 574 ILE A C 1
ATOM 4584 O O . ILE A 1 574 ? -17.012 -2.604 19.096 1.00 92.25 574 ILE A O 1
ATOM 4588 N N . ARG A 1 575 ? -16.726 -4.709 18.372 1.00 91.19 575 ARG A N 1
ATOM 4589 C CA . ARG A 1 575 ? -17.548 -4.570 17.153 1.00 91.19 575 ARG A CA 1
ATOM 4590 C C . ARG A 1 575 ? -18.967 -4.102 17.438 1.00 91.19 575 ARG A C 1
ATOM 4592 O O . ARG A 1 575 ? -19.481 -3.228 16.754 1.00 91.19 575 ARG A O 1
ATOM 4599 N N . ALA A 1 576 ? -19.614 -4.673 18.454 1.00 89.62 576 ALA A N 1
ATOM 4600 C CA . ALA A 1 576 ? -20.988 -4.314 18.794 1.00 89.62 576 ALA A CA 1
ATOM 4601 C C . ALA A 1 576 ? -21.120 -2.851 19.253 1.00 89.62 576 ALA A C 1
ATOM 4603 O O . ALA A 1 576 ? -22.190 -2.258 19.101 1.00 89.62 576 ALA A O 1
ATOM 4604 N N . ARG A 1 577 ? -20.046 -2.259 19.799 1.00 90.56 577 ARG A N 1
ATOM 4605 C CA . ARG A 1 577 ? -20.022 -0.864 20.258 1.00 90.56 577 ARG A CA 1
ATOM 4606 C C . ARG A 1 577 ? -20.138 0.133 19.104 1.00 90.56 577 ARG A C 1
ATOM 4608 O O . ARG A 1 577 ? -20.803 1.150 19.278 1.00 90.56 577 ARG A O 1
ATOM 4615 N N . TYR A 1 578 ? -19.532 -0.147 17.950 1.00 92.94 578 TYR A N 1
ATOM 4616 C CA . TYR A 1 578 ? -19.446 0.787 16.824 1.00 92.94 578 TYR A CA 1
ATOM 4617 C C . TYR A 1 578 ? -20.280 0.294 15.640 1.00 92.94 578 TYR A C 1
ATOM 4619 O O . TYR A 1 578 ? -20.031 -0.766 15.077 1.00 92.94 578 TYR A O 1
ATOM 4627 N N . ARG A 1 579 ? -21.301 1.063 15.250 1.00 93.44 579 ARG A N 1
ATOM 4628 C CA . ARG A 1 579 ? -22.334 0.613 14.299 1.00 93.44 579 ARG A CA 1
ATOM 4629 C C . ARG A 1 579 ? -22.361 1.387 12.988 1.00 93.44 579 ARG A C 1
ATOM 4631 O O . ARG A 1 579 ? -22.991 0.942 12.030 1.00 93.44 579 ARG A O 1
ATOM 4638 N N . ALA A 1 580 ? -21.703 2.540 12.942 1.00 95.00 580 ALA A N 1
ATOM 4639 C CA . ALA A 1 580 ? -21.574 3.352 11.744 1.00 95.00 580 ALA A CA 1
ATOM 4640 C C . ALA A 1 580 ? -20.226 4.077 11.739 1.00 95.00 580 ALA A C 1
ATOM 4642 O O . ALA A 1 580 ? -19.791 4.587 12.770 1.00 95.00 580 ALA A O 1
ATOM 4643 N N . PHE A 1 581 ? -19.607 4.148 10.562 1.00 95.38 581 PHE A N 1
ATOM 4644 C CA . PHE A 1 581 ? -18.359 4.866 10.322 1.00 95.38 581 PHE A CA 1
ATOM 4645 C C . PHE A 1 581 ? -18.590 5.948 9.269 1.00 95.38 581 PHE A C 1
ATOM 4647 O O . PHE A 1 581 ? -19.215 5.704 8.235 1.00 95.38 581 PHE A O 1
ATOM 4654 N N . ILE A 1 582 ? -18.078 7.145 9.536 1.00 95.69 582 ILE A N 1
ATOM 4655 C CA . ILE A 1 582 ? -18.010 8.261 8.596 1.00 95.69 582 ILE A CA 1
ATOM 4656 C C . ILE A 1 582 ? -16.546 8.686 8.532 1.00 95.69 582 ILE A C 1
ATOM 4658 O O . ILE A 1 582 ? -16.016 9.218 9.502 1.00 95.69 582 ILE A O 1
ATOM 4662 N N . ILE A 1 583 ? -15.890 8.437 7.404 1.00 94.31 583 ILE A N 1
ATOM 4663 C CA . ILE A 1 583 ? -14.456 8.685 7.245 1.00 94.31 583 ILE A CA 1
ATOM 4664 C C . ILE A 1 583 ? -14.276 9.812 6.234 1.00 94.31 583 ILE A C 1
ATOM 4666 O O . ILE A 1 583 ? -14.777 9.728 5.113 1.00 94.31 583 ILE A O 1
ATOM 4670 N N . ASP A 1 584 ? -13.608 10.881 6.656 1.00 91.81 584 ASP A N 1
ATOM 4671 C CA . ASP A 1 584 ? -13.130 11.927 5.758 1.00 91.81 584 ASP A CA 1
ATOM 4672 C C . ASP A 1 584 ? -11.776 11.538 5.165 1.00 91.81 584 ASP A C 1
ATOM 4674 O O . ASP A 1 584 ? -10.954 10.956 5.870 1.00 91.81 584 ASP A O 1
ATOM 4678 N N . GLU A 1 585 ? -11.539 11.911 3.907 1.00 84.94 585 GLU A N 1
ATOM 4679 C CA . GLU A 1 585 ? -10.285 11.644 3.181 1.00 84.94 585 GLU A CA 1
ATOM 4680 C C . GLU A 1 585 ? -9.859 10.164 3.224 1.00 84.94 585 GLU A C 1
ATOM 4682 O O . GLU A 1 585 ? -8.716 9.822 3.518 1.00 84.94 585 GLU A O 1
ATOM 4687 N N . TYR A 1 586 ? -10.798 9.255 2.932 1.00 84.00 586 TYR A N 1
ATOM 4688 C CA . TYR A 1 586 ? -10.535 7.811 2.952 1.00 84.00 586 TYR A CA 1
ATOM 4689 C C . TYR A 1 586 ? -9.373 7.399 2.030 1.00 84.00 586 TYR A C 1
ATOM 4691 O O . TYR A 1 586 ? -8.657 6.455 2.344 1.00 84.00 586 TYR A O 1
ATOM 4699 N N . GLN A 1 587 ? -9.134 8.127 0.934 1.00 80.06 587 GLN A N 1
ATOM 4700 C CA . GLN A 1 587 ? -8.013 7.874 0.025 1.00 80.06 587 GLN A CA 1
ATOM 4701 C C . GLN A 1 587 ? -6.628 8.060 0.669 1.00 80.06 587 GLN A C 1
ATOM 4703 O O . GLN A 1 587 ? -5.662 7.479 0.186 1.00 80.06 587 GLN A O 1
ATOM 4708 N N . ASP A 1 588 ? -6.537 8.827 1.761 1.00 78.50 588 ASP A N 1
ATOM 4709 C CA . ASP A 1 588 ? -5.294 9.042 2.513 1.00 78.50 588 ASP A CA 1
ATOM 4710 C C . ASP A 1 588 ? -5.116 8.001 3.639 1.00 78.50 588 ASP A C 1
ATOM 4712 O O . ASP A 1 588 ? -4.154 8.049 4.406 1.00 78.50 588 ASP A O 1
ATOM 4716 N N . THR A 1 589 ? -6.049 7.049 3.762 1.00 78.12 589 THR A N 1
ATOM 4717 C CA . THR A 1 589 ? -5.991 5.972 4.757 1.00 78.12 589 THR A CA 1
ATOM 4718 C C . THR A 1 589 ? -5.027 4.890 4.283 1.00 78.12 589 THR A C 1
ATOM 4720 O O . THR A 1 589 ? -5.192 4.329 3.199 1.00 78.12 589 THR A O 1
ATOM 4723 N N . ASN A 1 590 ? -4.019 4.565 5.096 1.00 80.75 590 ASN A N 1
ATOM 4724 C CA . ASN A 1 590 ? -3.072 3.513 4.738 1.00 80.75 590 ASN A CA 1
ATOM 4725 C C . ASN A 1 590 ? -3.756 2.115 4.760 1.00 80.75 590 ASN A C 1
ATOM 4727 O O . ASN A 1 590 ? -4.816 1.939 5.373 1.00 80.75 590 ASN A O 1
ATOM 4731 N N . PRO A 1 591 ? -3.178 1.089 4.106 1.00 81.69 591 PRO A N 1
ATOM 4732 C CA . PRO A 1 591 ? -3.780 -0.246 4.067 1.00 81.69 591 PRO A CA 1
ATOM 4733 C C . PRO A 1 591 ? -4.003 -0.874 5.449 1.00 81.69 591 PRO A C 1
ATOM 4735 O O . PRO A 1 591 ? -4.992 -1.576 5.649 1.00 81.69 591 PRO A O 1
ATOM 4738 N N . GLU A 1 592 ? -3.120 -0.612 6.416 1.00 81.94 592 GLU A N 1
ATOM 4739 C CA . GLU A 1 592 ? -3.250 -1.142 7.777 1.00 81.94 592 GLU A CA 1
ATOM 4740 C C . GLU A 1 592 ? -4.446 -0.553 8.514 1.00 81.94 592 GLU A C 1
ATOM 4742 O O . GLU A 1 592 ? -5.278 -1.277 9.049 1.00 81.94 592 GLU A O 1
ATOM 4747 N N . HIS A 1 593 ? -4.597 0.763 8.477 1.00 87.88 593 HIS A N 1
ATOM 4748 C CA . HIS A 1 593 ? -5.746 1.489 8.988 1.00 87.88 593 HIS A CA 1
ATOM 4749 C C . HIS A 1 593 ? -7.046 0.960 8.394 1.00 87.88 593 HIS A C 1
ATOM 4751 O O . HIS A 1 593 ? -7.987 0.683 9.136 1.00 87.88 593 HIS A O 1
ATOM 4757 N N . ALA A 1 594 ? -7.095 0.759 7.074 1.00 87.38 594 ALA A N 1
ATOM 4758 C CA . ALA A 1 594 ? -8.264 0.185 6.418 1.00 87.38 594 ALA A CA 1
ATOM 4759 C C . ALA A 1 594 ? -8.579 -1.223 6.951 1.00 87.38 594 ALA A C 1
ATOM 4761 O O . ALA A 1 594 ? -9.749 -1.533 7.193 1.00 87.38 594 ALA A O 1
ATOM 4762 N N . ARG A 1 595 ? -7.559 -2.056 7.204 1.00 89.06 595 ARG A N 1
ATOM 4763 C CA . ARG A 1 595 ? -7.738 -3.371 7.836 1.00 89.06 595 ARG A CA 1
ATOM 4764 C C . ARG A 1 595 ? -8.262 -3.263 9.260 1.00 89.06 595 ARG A C 1
ATOM 4766 O O . ARG A 1 595 ? -9.241 -3.932 9.569 1.00 89.06 595 ARG A O 1
ATOM 4773 N N . LEU A 1 596 ? -7.651 -2.423 10.098 1.00 92.12 596 LEU A N 1
ATOM 4774 C CA . LEU A 1 596 ? -8.060 -2.221 11.491 1.00 92.12 596 LEU A CA 1
ATOM 4775 C C . LEU A 1 596 ? -9.511 -1.739 11.584 1.00 92.12 596 LEU A C 1
ATOM 4777 O O . LEU A 1 596 ? -10.270 -2.265 12.385 1.00 92.12 596 LEU A O 1
ATOM 4781 N N . LEU A 1 597 ? -9.913 -0.787 10.738 1.00 91.56 597 LEU A N 1
ATOM 4782 C CA . LEU A 1 597 ? -11.284 -0.267 10.706 1.00 91.56 597 LEU A CA 1
ATOM 4783 C C . LEU A 1 597 ? -12.304 -1.254 10.125 1.00 91.56 597 LEU A C 1
ATOM 4785 O O . LEU A 1 597 ? -13.498 -1.121 10.385 1.00 91.56 597 LEU A O 1
ATOM 4789 N N . SER A 1 598 ? -11.852 -2.207 9.309 1.00 89.69 598 SER A N 1
ATOM 4790 C CA . SER A 1 598 ? -12.712 -3.256 8.750 1.00 89.69 598 SER A CA 1
ATOM 4791 C C . SER A 1 598 ? -12.943 -4.412 9.724 1.00 89.69 598 SER A C 1
ATOM 4793 O O . SER A 1 598 ? -13.855 -5.213 9.497 1.00 89.69 598 SER A O 1
ATOM 4795 N N . ARG A 1 599 ? -12.111 -4.533 10.767 1.00 90.62 599 ARG A N 1
ATOM 4796 C CA . ARG A 1 599 ? -12.319 -5.487 11.855 1.00 90.62 599 ARG A CA 1
ATOM 4797 C C . ARG A 1 599 ? -13.411 -5.004 12.773 1.00 90.62 599 ARG A C 1
ATOM 4799 O O . ARG A 1 599 ? -14.229 -5.890 13.086 1.00 90.62 599 ARG A O 1
#

Foldseek 3Di:
DDDDDPLLVVLLAQADDDDDDDDPPRCLLVSLLVSLVCQQLDLDGNLLPPFDAFDDDDDPDDPQFPDDPVQADDPVRRRGDALLQEAEAEADQVSLVVSLVSNLLVLVQEDCDDDDPPSPSHDYDVSGPGPSNSRVSNSRSVVGNRGHLLVSLCVLCVVPVVVFPPFQFDAADDPVCVLVLLVVLLVLLVVDDDPVSLVVLQFDDDPVLLNVLLVLLQVVLVHSVSSSVVLSVCLVVVVVLVVVLLQLQLLCVVVVNHDPSQDQGDLVSVVCVLCVVFVVLLVVLLVLLLVLLLQLLCLCVVVVVAWFVVQDPPHQLALSNLSVCLSPDDQDPDSLVSLLSVLSNQLSQFFLVQLPDLQRQGCALLAHDDQVRNQPHHHSTDDLVVPDDPVCVVSSVVSSVSSNVSRVSSSCSCNPPVRNSVSSVSSVVSCLQDNPDDRDSHDDGLSPDADEDEPDDDPDDDPGHHGYYNSRVSSNSSSSSSNSSSSVSSSVVSCSVVSHDHSVRSLLSLCCLLLCAPRPVCLVVADVQLNVLSPCCDPQLLDCRSLVSSLVVCPVPVVVNVVSVVSVVSNSSSVSSHSYYHYDPVVPQDPSSVSSVSD

Mean predicted aligned error: 10.09 Å

Nearest PDB structures (foldseek):
  4cei-assembly1_A  TM=5.192E-01  e=9.270E-07  Bacillus subtilis subsp. subtilis str. 168
  4ceh-assembly1_A  TM=5.052E-01  e=7.118E-07  Bacillus subtilis subsp. subtilis str. 168
  4cej-assembly1_A  TM=4.943E-01  e=2.337E-06  Bacillus subtilis subsp. subtilis str. 168
  3u4q-assembly1_A  TM=5.594E-01  e=4.467E-05  Bacillus subtilis
  7mr3-assembly1_B  TM=4.882E-01  e=1.177E-04  Escherichia coli K-12

Radius of gyration: 32.64 Å; Cα contacts (8 Å, |Δi|>4): 770; chains: 1; bounding box: 82×64×99 Å

Sequence (599 aa):
MISFNRSQRLGLNLDQHIALDAGAGTGKTTVMAERYVQHLLSAEQRATYVLPPPIRQEPIGSGKVLAAKRDRTPLNEWKGLLPQEIVAITFTRKAASELRSRIRQRIQSLRAHPVSQEDRMGVHDPRLRHQGDVSMLMSLLEAAPISTIDAFLSEILAPHIDSVALHLSKEQLPDEKAPLLRTQALNSAWRIRNARDAIEAGMLQSADDFIAARNRLAIRLGGQQSAQTVLEGLLESSLFVEESRRRLRSRSIRASMPWDGETPPDYRLIEDMILQECEHLIDPVIEDVYAILNEWVDVFLNHHTVFVAPAQTETTNTRFNQLAYLAREPLPDEPMERLQWLYQVVASATTPAQLDEVTPSILKGGNFPRGNYLAGWPAGLVTWSSLKTKDVQPLKQQAAALASDAGQRLQDRVHDPADGRLVFMLCKVAYCLNPSRQFLHREPNERYDRELLGLEIAREPPHMKMRVSRDLQVEVLNDLYIVHSGCQDLLRHLKSQEEAHDFDDVQLMVGDLLLVRCPAIVRHWYPPEAVQALDDLGDEPWSDEHIRRALTLMQGEEEKYLDLQRRYALLKQIRARYRAFIIDEYQDTNPEHARLLSR